Protein AF-A0A382AFX6-F1 (afdb_monomer_lite)

Organism: NCBI:txid408172

pLDDT: mean 80.87, std 18.38, range [32.59, 98.5]

Foldseek 3Di:
DPPDDFPPDDWAKWKWFFQAQPDPVQQRWTQTDTPPPHDFACVVPPSVRGATAGEDFDPQAPSDDVTGDRSHDDDGLWMFMWTARVHPVRRYIYTDGTDWDAAQDDFDLRTGSWHVQDQDDFDFDQPPVPRDTDTDHDWQVNFAAQFPAWAQDPVFLIDGHHQGLDFDFDQDDDDPVRHGPDTFTAGPPPDRPDGDDPLSNDDIPVRSLRHRHIPPPPLQAFCVVVLQDLPPDDDDDDPDDDDDDDDRDPHLLNNLVNSWDDWADAPDPPPPDTDTDDRALRGAHPPFWDWDADRNGWIWIQGPHPLFGKTKGADSNSAIWIQTSVRDIDGDDSGDDDPDDPDDDDDDDPDDDTDDDPDDDDDDDDDPPDDDDDDDDDDDPDDDDDDDPPDDDDDDDDPDDDDDDDPDDDDDDDD

Radius of gyration: 29.89 Å; chains: 1; bounding box: 82×54×103 Å

Structure (mmCIF, N/CA/C/O backbone):
data_AF-A0A382AFX6-F1
#
_entry.id   AF-A0A382AFX6-F1
#
loop_
_atom_site.group_PDB
_atom_site.id
_atom_site.type_symbol
_atom_site.label_atom_id
_atom_site.label_alt_id
_atom_site.label_comp_id
_atom_site.label_asym_id
_atom_site.label_entity_id
_atom_site.label_seq_id
_atom_site.pdbx_PDB_ins_code
_atom_site.Cartn_x
_atom_site.Cartn_y
_atom_site.Cartn_z
_atom_site.occupancy
_atom_site.B_iso_or_equiv
_atom_site.auth_seq_id
_atom_site.auth_comp_id
_atom_site.auth_asym_id
_atom_site.auth_atom_id
_atom_site.pdbx_PDB_model_num
ATOM 1 N N . MET A 1 1 ? 6.051 -16.723 47.909 1.00 66.00 1 MET A N 1
ATOM 2 C CA . MET A 1 1 ? 4.929 -16.443 46.994 1.00 66.00 1 MET A CA 1
ATOM 3 C C . MET A 1 1 ? 4.212 -15.238 47.547 1.00 66.00 1 MET A C 1
ATOM 5 O O . MET A 1 1 ? 3.963 -15.230 48.748 1.00 66.00 1 MET A O 1
ATOM 9 N N . GLU A 1 2 ? 3.944 -14.237 46.716 1.00 64.62 2 GLU A N 1
ATOM 10 C CA . GLU A 1 2 ? 3.001 -13.185 47.096 1.00 64.62 2 GLU A CA 1
ATOM 11 C C . GLU A 1 2 ? 1.597 -13.805 47.197 1.00 64.62 2 GLU A C 1
ATOM 13 O O . GLU A 1 2 ? 1.266 -14.675 46.385 1.00 64.62 2 GLU A O 1
ATOM 18 N N . PRO A 1 3 ? 0.807 -13.463 48.231 1.00 73.81 3 PRO A N 1
ATOM 19 C CA . PRO A 1 3 ? -0.494 -14.088 48.458 1.00 73.81 3 PRO A CA 1
ATOM 20 C C . PRO A 1 3 ? -1.541 -13.649 47.427 1.00 73.81 3 PRO A C 1
ATOM 22 O O . PRO A 1 3 ? -2.432 -14.439 47.113 1.00 73.81 3 PRO A O 1
ATOM 25 N N . ASP A 1 4 ? -1.401 -12.443 46.876 1.00 76.81 4 ASP A N 1
ATOM 26 C CA . ASP A 1 4 ? -2.183 -11.901 45.766 1.00 76.81 4 ASP A CA 1
ATOM 27 C C . ASP A 1 4 ? -1.236 -11.467 44.648 1.00 76.81 4 ASP A C 1
ATOM 29 O O . ASP A 1 4 ? -0.173 -10.907 44.911 1.00 76.81 4 ASP A O 1
ATOM 33 N N . PHE A 1 5 ? -1.606 -11.773 43.405 1.00 77.56 5 PHE A N 1
ATOM 34 C CA . PHE A 1 5 ? -0.844 -11.446 42.204 1.00 77.56 5 PHE A CA 1
ATOM 35 C C . PHE A 1 5 ? -1.790 -11.297 41.006 1.00 77.56 5 PHE A C 1
ATOM 37 O O . PHE A 1 5 ? -2.896 -11.842 40.984 1.00 77.56 5 PHE A O 1
ATOM 44 N N . MET A 1 6 ? -1.336 -10.565 39.993 1.00 73.88 6 MET A N 1
ATOM 45 C CA . MET A 1 6 ? -2.097 -10.258 38.782 1.00 73.88 6 MET A CA 1
ATOM 46 C C . MET A 1 6 ? -2.520 -11.532 38.027 1.00 73.88 6 MET A C 1
ATOM 48 O O . MET A 1 6 ? -1.681 -12.376 37.719 1.00 73.88 6 MET A O 1
ATOM 52 N N . GLY A 1 7 ? -3.814 -11.672 37.722 1.00 74.25 7 GLY A N 1
ATOM 53 C CA . GLY A 1 7 ? -4.376 -12.878 37.090 1.00 74.25 7 GLY A CA 1
ATOM 54 C C . GLY A 1 7 ? -4.822 -13.984 38.059 1.00 74.25 7 GLY A C 1
ATOM 55 O O . GLY A 1 7 ? -5.190 -15.067 37.610 1.00 74.25 7 GLY A O 1
ATOM 56 N N . LYS A 1 8 ? -4.808 -13.730 39.376 1.00 80.94 8 LYS A N 1
ATOM 57 C CA . LYS A 1 8 ? -5.508 -14.553 40.383 1.00 80.94 8 LYS A CA 1
ATOM 58 C C . LYS A 1 8 ? -7.015 -14.241 40.451 1.00 80.94 8 LYS A C 1
ATOM 60 O O . LYS A 1 8 ? -7.802 -15.094 40.858 1.00 80.94 8 LYS A O 1
ATOM 65 N N . GLU A 1 9 ? -7.399 -13.022 40.080 1.00 77.06 9 GLU A N 1
ATOM 66 C CA . GLU A 1 9 ? -8.791 -12.571 39.968 1.00 77.06 9 GLU A CA 1
ATOM 67 C C . GLU A 1 9 ? -9.504 -13.193 38.752 1.00 77.06 9 GLU A C 1
ATOM 69 O O . GLU A 1 9 ? -8.883 -13.825 37.895 1.00 77.06 9 GLU A O 1
ATOM 74 N N . GLY A 1 10 ? -10.831 -13.049 38.693 1.00 80.81 10 GLY A N 1
ATOM 75 C CA . GLY A 1 10 ? -11.645 -13.585 37.602 1.00 80.81 10 GLY A CA 1
ATOM 76 C C . GLY A 1 10 ? -11.376 -12.902 36.256 1.00 80.81 10 GLY A C 1
ATOM 77 O O . GLY A 1 10 ? -11.045 -11.722 36.192 1.00 80.81 10 GLY A O 1
ATOM 78 N N . PHE A 1 11 ? -11.557 -13.641 35.157 1.00 90.50 11 PHE A N 1
ATOM 79 C CA . PHE A 1 11 ? -11.447 -13.088 33.805 1.00 90.50 11 PHE A CA 1
ATOM 80 C C . PHE A 1 11 ? -12.740 -12.354 33.406 1.00 90.50 11 PHE A C 1
ATOM 82 O O . PHE A 1 11 ? -13.622 -12.923 32.754 1.00 90.50 11 PHE A O 1
ATOM 89 N N . THR A 1 12 ? -12.857 -11.091 33.816 1.00 94.50 12 THR A N 1
ATOM 90 C CA . THR A 1 12 ? -13.989 -10.219 33.470 1.00 94.50 12 THR A CA 1
ATOM 91 C C . THR A 1 12 ? -13.789 -9.653 32.061 1.00 94.50 12 THR A C 1
ATOM 93 O O . THR A 1 12 ? -13.018 -8.717 31.842 1.00 94.50 12 THR A O 1
ATOM 96 N N . TRP A 1 13 ? -14.461 -1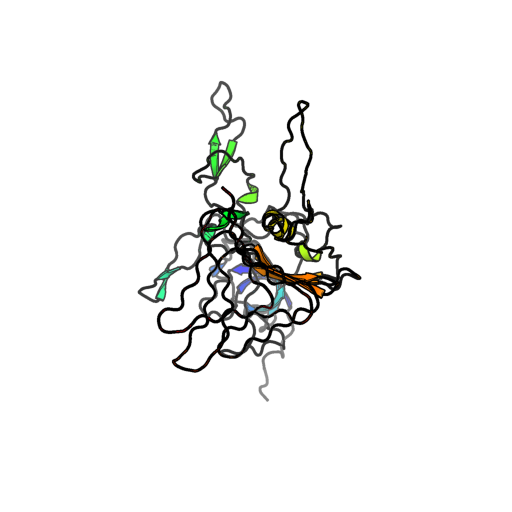0.263 31.081 1.00 95.81 13 TRP A N 1
ATOM 97 C CA . TRP A 1 13 ? -14.416 -9.860 29.674 1.00 95.81 13 TRP A CA 1
ATOM 98 C C . TRP A 1 13 ? -15.475 -8.805 29.336 1.00 95.81 13 TRP A C 1
ATOM 100 O O . TRP A 1 13 ? -16.531 -8.734 29.964 1.00 95.81 13 TRP A O 1
ATOM 110 N N . ALA A 1 14 ? -15.208 -8.003 28.306 1.00 97.19 14 ALA A N 1
ATOM 111 C CA . ALA A 1 14 ? -16.107 -6.955 27.840 1.00 97.19 14 ALA A CA 1
ATOM 112 C C . ALA A 1 14 ? -16.030 -6.756 26.319 1.00 97.19 14 ALA A C 1
ATOM 114 O O . ALA A 1 14 ? -15.073 -7.155 25.653 1.00 97.19 14 ALA A O 1
ATOM 115 N N . VAL A 1 15 ? -17.054 -6.099 25.776 1.00 98.31 15 VAL A N 1
ATOM 116 C CA . VAL A 1 15 ? -17.080 -5.570 24.406 1.00 98.31 15 VAL A CA 1
ATOM 117 C C . VAL A 1 15 ? -17.284 -4.064 24.495 1.00 98.31 15 VAL A C 1
ATOM 119 O O . VAL A 1 15 ? -18.021 -3.586 25.358 1.00 98.31 15 VAL A O 1
ATOM 122 N N . GLY A 1 16 ? -16.624 -3.306 23.631 1.00 98.12 16 GLY A N 1
ATOM 123 C CA . GLY A 1 16 ? -16.707 -1.852 23.625 1.00 98.12 16 GLY A CA 1
ATOM 124 C C . GLY A 1 16 ? -16.417 -1.255 22.259 1.00 98.12 16 GLY A C 1
ATOM 125 O O . GLY A 1 16 ? -16.126 -1.972 21.301 1.00 98.12 16 GLY A O 1
ATOM 126 N N . VAL A 1 17 ? -16.496 0.069 22.184 1.00 98.12 17 VAL A N 1
ATOM 127 C CA . VAL A 1 17 ? -16.189 0.843 20.976 1.00 98.12 17 VAL A CA 1
ATOM 128 C C . VAL A 1 17 ? -15.060 1.817 21.285 1.00 98.12 17 VAL A C 1
ATOM 130 O O . VAL A 1 17 ? -15.090 2.493 22.315 1.00 98.12 17 VAL A O 1
ATOM 133 N N . VAL A 1 18 ? -14.058 1.872 20.410 1.00 98.06 18 VAL A N 1
ATOM 134 C CA . VAL A 1 18 ? -12.978 2.864 20.460 1.00 98.06 18 VAL A CA 1
ATOM 135 C C . VAL A 1 18 ? -13.555 4.236 20.136 1.00 98.06 18 VAL A C 1
ATOM 137 O O . VAL A 1 18 ? -14.136 4.425 19.070 1.00 98.06 18 VAL A O 1
ATOM 140 N N . GLU A 1 19 ? -13.381 5.194 21.039 1.00 96.12 19 GLU A N 1
ATOM 141 C CA . GLU A 1 19 ? -13.777 6.588 20.818 1.00 96.12 19 GLU A CA 1
ATOM 142 C C . GLU A 1 19 ? -12.564 7.477 20.501 1.00 96.12 19 GLU A C 1
ATOM 144 O O . GLU A 1 19 ? -12.674 8.374 19.678 1.00 96.12 19 GLU A O 1
ATOM 149 N N . ASP A 1 20 ? -11.389 7.203 21.070 1.00 93.69 20 ASP A N 1
ATOM 150 C CA . ASP A 1 20 ? -10.159 7.958 20.791 1.00 93.69 20 ASP A CA 1
ATOM 151 C C . ASP A 1 20 ? -8.938 7.019 20.771 1.00 93.69 20 ASP A C 1
ATOM 153 O O . ASP A 1 20 ? -8.864 6.056 21.539 1.00 93.69 20 ASP A O 1
ATOM 157 N N . ARG A 1 21 ? -7.987 7.289 19.874 1.00 93.00 21 ARG A N 1
ATOM 158 C CA . ARG A 1 21 ? -6.734 6.538 19.656 1.00 93.00 21 ARG A CA 1
ATOM 159 C C . ARG A 1 21 ? -5.473 7.404 19.797 1.00 93.00 21 ARG A C 1
ATOM 161 O O . ARG A 1 21 ? -4.369 6.920 19.546 1.00 93.00 21 ARG A O 1
ATOM 168 N N . MET A 1 22 ? -5.612 8.676 20.173 1.00 90.31 22 MET A N 1
ATOM 169 C CA . MET A 1 22 ? -4.537 9.672 20.192 1.00 90.31 22 MET A CA 1
ATOM 170 C C . MET A 1 22 ? -3.693 9.587 21.470 1.00 90.31 22 MET A C 1
ATOM 172 O O . MET A 1 22 ? -3.562 10.542 22.238 1.00 90.31 22 MET A O 1
ATOM 176 N N . ASP A 1 23 ? -3.105 8.410 21.694 1.00 93.31 23 ASP A N 1
ATOM 177 C CA . ASP A 1 23 ? -2.275 8.101 22.857 1.00 93.31 23 ASP A CA 1
ATOM 178 C C . ASP A 1 23 ? -1.033 9.015 22.942 1.00 93.31 23 ASP A C 1
ATOM 180 O O . ASP A 1 23 ? -0.105 8.857 22.141 1.00 93.31 23 ASP A O 1
ATOM 184 N N . PRO A 1 24 ? -0.930 9.909 23.949 1.00 90.06 24 PRO A N 1
ATOM 185 C CA . PRO A 1 24 ? 0.219 10.804 24.102 1.00 90.06 24 PRO A CA 1
ATOM 186 C C . PRO A 1 24 ? 1.528 10.080 24.466 1.00 90.06 24 PRO A C 1
ATOM 188 O O . PRO A 1 24 ? 2.580 10.715 24.489 1.00 90.06 24 PRO A O 1
ATOM 191 N N . LEU A 1 25 ? 1.479 8.779 24.781 1.00 91.25 25 LEU A N 1
ATOM 192 C CA . LEU A 1 25 ? 2.654 7.944 25.050 1.00 91.25 25 LEU A CA 1
ATOM 193 C C . LEU A 1 25 ? 3.047 7.048 23.864 1.00 91.25 25 LEU A C 1
ATOM 195 O O . LEU A 1 25 ? 4.044 6.336 23.962 1.00 91.25 25 LEU A O 1
ATOM 199 N N . PHE A 1 26 ? 2.291 7.072 22.759 1.00 92.62 26 PHE A N 1
ATOM 200 C CA . PHE A 1 26 ? 2.542 6.264 21.557 1.00 92.62 26 PHE A CA 1
ATOM 201 C C . PHE A 1 26 ? 2.596 4.739 21.812 1.00 92.62 26 PHE A C 1
ATOM 203 O O . PHE A 1 26 ? 3.247 4.001 21.074 1.00 92.62 26 PHE A O 1
ATOM 210 N N . LEU A 1 27 ? 1.885 4.247 22.835 1.00 94.62 27 LEU A N 1
ATOM 211 C CA . LEU A 1 27 ? 1.823 2.824 23.206 1.00 94.62 27 LEU A CA 1
ATOM 212 C C . LEU A 1 27 ? 0.680 2.071 22.495 1.00 94.62 27 LEU A C 1
ATOM 214 O O . LEU A 1 27 ? 0.441 0.899 22.780 1.00 94.62 27 LEU A O 1
ATOM 218 N N . GLY A 1 28 ? -0.043 2.740 21.589 1.00 95.69 28 GLY A N 1
ATOM 219 C CA . GLY A 1 28 ? -1.210 2.187 20.891 1.00 95.69 28 GLY A CA 1
ATOM 220 C C . GLY A 1 28 ? -2.465 2.078 21.760 1.00 95.69 28 GLY A C 1
ATOM 221 O O . GLY A 1 28 ? -3.403 1.362 21.403 1.00 95.69 28 GLY A O 1
ATOM 222 N N . ARG A 1 29 ? -2.498 2.751 22.918 1.00 97.75 29 ARG A N 1
ATOM 223 C CA . ARG A 1 29 ? -3.663 2.714 23.807 1.00 97.75 29 ARG A CA 1
ATOM 224 C C . ARG A 1 29 ? -4.842 3.446 23.176 1.00 97.75 29 ARG A C 1
ATOM 226 O O . ARG A 1 29 ? -4.666 4.442 22.483 1.00 97.75 29 ARG A O 1
ATOM 233 N N . CYS A 1 30 ? -6.050 2.980 23.464 1.00 98.12 30 CYS A N 1
ATOM 234 C CA . CYS A 1 30 ? -7.283 3.609 22.994 1.00 98.12 30 CYS A CA 1
ATOM 235 C C . CYS A 1 30 ? -8.219 3.906 24.169 1.00 98.12 30 CYS A C 1
ATOM 237 O O . CYS A 1 30 ? -8.284 3.141 25.132 1.00 98.12 30 CYS A O 1
ATOM 239 N N . LYS A 1 31 ? -8.982 4.994 24.085 1.00 97.81 31 LYS A N 1
ATOM 240 C CA . LYS A 1 31 ? -10.155 5.233 24.925 1.00 97.81 31 LYS A CA 1
ATOM 241 C C . LYS A 1 31 ? -11.284 4.344 24.417 1.00 97.81 31 LYS A C 1
ATOM 243 O O . LYS A 1 31 ? -11.748 4.522 23.291 1.00 97.81 31 LYS A O 1
ATOM 248 N N . VAL A 1 32 ? -11.722 3.386 25.227 1.00 98.50 32 VAL A N 1
ATOM 249 C CA . VAL A 1 32 ? -12.794 2.451 24.856 1.00 98.50 32 VAL A CA 1
ATOM 250 C C . VAL A 1 32 ? -13.996 2.663 25.762 1.00 98.50 32 VAL A C 1
ATOM 252 O O . VAL A 1 32 ? -13.872 2.641 26.989 1.00 98.50 32 VAL A O 1
ATOM 255 N N . ARG A 1 33 ? -15.181 2.833 25.168 1.00 98.44 33 ARG A N 1
ATOM 256 C CA . ARG A 1 33 ? -16.439 2.804 25.912 1.00 98.44 33 ARG A CA 1
ATOM 257 C C . ARG A 1 33 ? -16.948 1.366 25.993 1.00 98.44 33 ARG A C 1
ATOM 259 O O . ARG A 1 33 ? -17.344 0.794 24.979 1.00 98.44 33 ARG A O 1
ATOM 266 N N . TRP A 1 34 ? -16.906 0.780 27.189 1.00 98.31 34 TRP A N 1
ATOM 267 C CA . TRP A 1 34 ? -17.249 -0.623 27.438 1.00 98.31 34 TRP A CA 1
ATOM 268 C C . TRP A 1 34 ? -18.745 -0.798 27.727 1.00 98.31 34 TRP A C 1
ATOM 270 O O . TRP A 1 34 ? -19.314 -0.113 28.579 1.00 98.31 34 TRP A O 1
ATOM 280 N N . LEU A 1 35 ? -19.399 -1.710 27.005 1.00 97.25 35 LEU A N 1
ATOM 281 C CA . LEU A 1 35 ? -20.834 -1.971 27.128 1.00 97.25 35 LEU A CA 1
ATOM 282 C C . LEU A 1 35 ? -21.162 -2.579 28.494 1.00 97.25 35 LEU A C 1
ATOM 284 O O . LEU A 1 35 ? -20.463 -3.470 28.969 1.00 97.25 35 LEU A O 1
ATOM 288 N N . GLY A 1 36 ? -22.233 -2.090 29.121 1.00 96.00 36 GLY A N 1
ATOM 289 C CA . GLY A 1 36 ? -22.656 -2.491 30.468 1.00 96.00 36 GLY A CA 1
ATOM 290 C C . GLY A 1 36 ? -21.889 -1.808 31.607 1.00 96.00 36 GLY A C 1
ATOM 291 O O . GLY A 1 36 ? -22.453 -1.650 32.684 1.00 96.00 36 GLY A O 1
ATOM 292 N N . TRP A 1 37 ? -20.661 -1.346 31.357 1.00 96.00 37 TRP A N 1
ATOM 293 C CA . TRP A 1 37 ? -19.810 -0.667 32.343 1.00 96.00 37 TRP A CA 1
ATOM 294 C C . TRP A 1 37 ? -19.897 0.857 32.249 1.00 96.00 37 TRP A C 1
ATOM 296 O O . TRP A 1 37 ? -19.921 1.546 33.264 1.00 96.00 37 TRP A O 1
ATOM 306 N N . HIS A 1 38 ? -19.959 1.398 31.030 1.00 97.62 38 HIS A N 1
ATOM 307 C CA . HIS A 1 38 ? -20.002 2.836 30.780 1.00 97.62 38 HIS A CA 1
ATOM 308 C C . HIS A 1 38 ? -21.381 3.277 30.267 1.00 97.62 38 HIS A C 1
ATOM 310 O O . HIS A 1 38 ? -22.021 2.593 29.467 1.00 97.62 38 HIS A O 1
ATOM 316 N N . THR A 1 39 ? -21.826 4.459 30.695 1.00 96.88 39 THR A N 1
ATOM 317 C CA . THR A 1 39 ? -23.049 5.110 30.192 1.00 96.88 39 THR A CA 1
ATOM 318 C C . THR A 1 39 ? -22.905 5.553 28.732 1.00 96.88 39 THR A C 1
ATOM 320 O O . THR A 1 39 ? -21.810 5.896 28.276 1.00 96.88 39 THR A O 1
ATOM 323 N N . LYS A 1 40 ? -24.024 5.557 27.994 1.00 96.69 40 LYS A N 1
ATOM 324 C CA . LYS A 1 40 ? -24.115 6.089 26.623 1.00 96.69 40 LYS A CA 1
ATOM 325 C C . LYS A 1 40 ? -24.052 7.622 26.596 1.00 96.69 40 LYS A C 1
ATOM 327 O O . LYS A 1 40 ? -23.656 8.179 25.576 1.00 96.69 40 LYS A O 1
ATOM 332 N N . ASP A 1 41 ? -24.441 8.299 27.676 1.00 96.12 41 ASP A N 1
ATOM 333 C CA . ASP A 1 41 ? -24.452 9.761 27.712 1.00 96.12 41 ASP A CA 1
ATOM 334 C C . ASP A 1 41 ? -23.029 10.320 27.882 1.00 96.12 41 ASP A C 1
ATOM 336 O O . ASP A 1 41 ? -22.290 9.949 28.798 1.00 96.12 41 ASP A O 1
ATOM 340 N N . LYS A 1 42 ? -22.633 11.220 26.976 1.00 92.62 42 LYS A N 1
ATOM 341 C CA . LYS A 1 42 ? -21.329 11.894 27.005 1.00 92.62 42 LYS A CA 1
ATOM 342 C C . LYS A 1 42 ? -21.272 13.052 28.009 1.00 92.62 42 LYS A C 1
ATOM 344 O O . LYS A 1 42 ? -20.169 13.490 28.325 1.00 92.62 42 LYS A O 1
ATOM 349 N N . HIS A 1 43 ? -22.410 13.512 28.538 1.00 94.12 43 HIS A N 1
ATOM 350 C CA . HIS A 1 43 ? -22.455 14.471 29.647 1.00 94.12 43 HIS A CA 1
ATOM 351 C C . HIS A 1 43 ? -22.080 13.809 30.979 1.00 94.12 43 HIS A C 1
ATOM 353 O O . HIS A 1 43 ? -21.347 14.404 31.765 1.00 94.12 43 HIS A O 1
ATOM 359 N N . ASP A 1 44 ? -22.538 12.572 31.200 1.00 96.00 44 ASP A N 1
ATOM 360 C CA . ASP A 1 44 ? -22.214 11.779 32.391 1.00 96.00 44 ASP A CA 1
ATOM 361 C C . ASP A 1 44 ? -20.765 11.257 32.361 1.00 96.00 44 A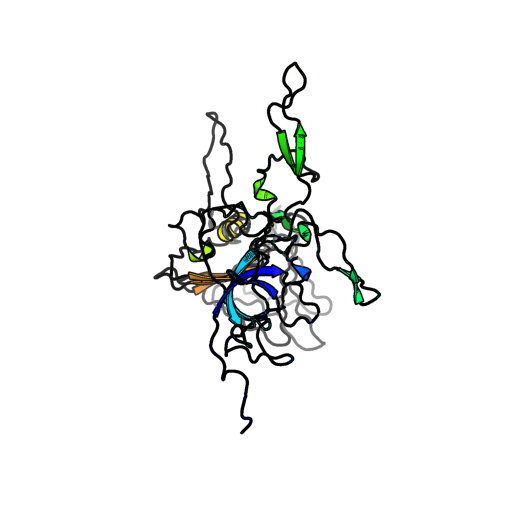SP A C 1
ATOM 363 O O . ASP A 1 44 ? -20.091 11.228 33.390 1.00 96.00 44 ASP A O 1
ATOM 367 N N . LEU A 1 45 ? -20.283 10.820 31.188 1.00 95.44 45 LEU A N 1
ATOM 368 C CA . LEU A 1 45 ? -18.920 10.312 31.002 1.00 95.44 45 LEU A CA 1
ATOM 369 C C . LEU A 1 45 ? -18.372 10.694 29.621 1.00 95.44 45 LEU A C 1
ATOM 371 O O . LEU A 1 45 ? -18.671 10.045 28.608 1.00 95.44 45 LEU A O 1
ATOM 375 N N . ARG A 1 46 ? -17.530 11.729 29.580 1.00 94.69 46 ARG A N 1
ATOM 376 C CA . ARG A 1 46 ? -16.894 12.220 28.349 1.00 94.69 46 ARG A CA 1
ATOM 377 C C . ARG A 1 46 ? -15.870 11.223 27.810 1.00 94.69 46 ARG A C 1
ATOM 379 O O . ARG A 1 46 ? -15.308 10.421 28.550 1.00 94.69 46 ARG A O 1
ATOM 386 N N . THR A 1 47 ? -15.579 11.311 26.515 1.00 94.00 47 THR A N 1
ATOM 387 C CA . THR A 1 47 ? -14.555 10.484 25.852 1.00 94.00 47 THR A CA 1
ATOM 388 C C . THR A 1 47 ? -13.157 10.667 26.464 1.00 94.00 47 THR A C 1
ATOM 390 O O . THR A 1 47 ? -12.459 9.679 26.691 1.00 94.00 47 THR A O 1
ATOM 393 N N . ASP A 1 48 ? -12.778 11.902 26.816 1.00 93.56 48 ASP A N 1
ATOM 394 C CA . ASP A 1 48 ? -11.486 12.217 27.454 1.00 93.56 48 ASP A CA 1
ATOM 395 C C . ASP A 1 48 ? -11.285 11.498 28.802 1.00 93.56 48 ASP A C 1
ATOM 397 O O . ASP A 1 48 ? -10.157 11.145 29.161 1.00 93.56 48 ASP A O 1
ATOM 401 N N . ASP A 1 49 ? -12.382 11.268 29.530 1.00 95.50 49 ASP A N 1
ATOM 402 C CA . ASP A 1 49 ? -12.402 10.741 30.899 1.00 95.50 49 ASP A CA 1
ATOM 403 C C . ASP A 1 49 ? -12.407 9.198 30.944 1.00 95.50 49 ASP A C 1
ATOM 405 O O . ASP A 1 49 ? -12.208 8.605 32.002 1.00 95.50 49 ASP A O 1
ATOM 409 N N . LEU A 1 50 ? -12.581 8.526 29.796 1.00 96.81 50 LEU A N 1
ATOM 410 C CA . LEU A 1 50 ? -12.509 7.063 29.689 1.00 96.81 50 LEU A CA 1
ATOM 411 C C . LEU A 1 50 ? -11.118 6.530 30.112 1.00 96.81 50 LEU A C 1
ATOM 413 O O . LEU A 1 50 ? -10.102 7.177 29.831 1.00 96.81 50 LEU A O 1
ATOM 417 N N . PRO A 1 51 ? -11.007 5.330 30.710 1.00 96.56 51 PRO A N 1
ATOM 418 C CA . PRO A 1 51 ? -9.713 4.690 30.937 1.00 96.56 51 PRO A CA 1
ATOM 419 C C . PRO A 1 51 ? -9.004 4.356 29.611 1.00 96.56 51 PRO A C 1
ATOM 421 O O . PRO A 1 51 ? -9.635 4.067 28.591 1.00 96.56 51 PRO A O 1
ATOM 424 N N . TRP A 1 52 ? -7.668 4.388 29.626 1.00 97.94 52 TRP A N 1
ATOM 425 C CA . TRP A 1 52 ? -6.838 3.974 28.490 1.00 97.94 52 TRP A CA 1
ATOM 426 C C . TRP A 1 52 ? -6.729 2.448 28.444 1.00 97.94 52 TRP A C 1
ATOM 428 O O . TRP A 1 52 ? -6.105 1.855 29.321 1.00 97.94 52 TRP A O 1
ATOM 438 N N . ALA A 1 53 ? -7.272 1.823 27.401 1.00 98.25 53 ALA A N 1
ATOM 439 C CA . ALA A 1 53 ? -7.135 0.393 27.159 1.00 98.25 53 ALA A CA 1
ATOM 440 C C . ALA A 1 53 ? -5.846 0.076 26.392 1.00 98.25 53 ALA A C 1
ATOM 442 O O . ALA A 1 53 ? -5.558 0.706 25.374 1.00 98.25 53 ALA A O 1
ATOM 443 N N . PHE A 1 54 ? -5.081 -0.914 26.856 1.00 97.25 54 PHE A N 1
ATOM 444 C CA . PHE A 1 54 ? -3.848 -1.359 26.193 1.00 97.25 54 PHE A CA 1
ATOM 445 C C . PHE A 1 54 ? -4.136 -2.404 25.100 1.00 97.25 54 PHE A C 1
ATOM 447 O O . PHE A 1 54 ? -4.964 -3.284 25.328 1.00 97.25 54 PHE A O 1
ATOM 454 N N . PRO A 1 55 ? -3.457 -2.377 23.939 1.00 97.31 55 PRO A N 1
ATOM 455 C CA . PRO A 1 55 ? -3.560 -3.446 22.948 1.00 97.31 55 PRO A CA 1
ATOM 456 C C . PRO A 1 55 ? -2.779 -4.693 23.391 1.00 97.31 55 PRO A C 1
ATOM 458 O O . PRO A 1 55 ? -1.600 -4.599 23.742 1.00 97.31 55 PRO A O 1
ATOM 461 N N . LEU A 1 56 ? -3.398 -5.877 23.329 1.00 96.62 56 LEU A N 1
ATOM 462 C CA . LEU A 1 56 ? -2.662 -7.139 23.405 1.00 96.62 56 LEU A CA 1
ATOM 463 C C . LEU A 1 56 ? -2.091 -7.482 22.025 1.00 96.62 56 LEU A C 1
ATOM 465 O O . LEU A 1 56 ? -2.824 -7.730 21.071 1.00 96.62 56 LEU A O 1
ATOM 469 N N . MET A 1 57 ? -0.765 -7.510 21.927 1.00 96.81 57 MET A N 1
ATOM 470 C CA . MET A 1 57 ? -0.069 -7.788 20.672 1.00 96.81 57 MET A CA 1
ATOM 471 C C . MET A 1 57 ? 0.013 -9.297 20.381 1.00 96.81 57 MET A C 1
ATOM 473 O O . MET A 1 57 ? 0.152 -10.096 21.312 1.00 96.81 57 MET A O 1
ATOM 477 N N . PRO A 1 58 ? -0.021 -9.719 19.101 1.00 96.81 58 PRO A N 1
ATOM 478 C CA . PRO A 1 58 ? 0.207 -11.114 18.735 1.00 96.81 58 PRO A CA 1
ATOM 479 C C . PRO A 1 58 ? 1.643 -11.538 19.072 1.00 96.81 58 PRO A C 1
ATOM 481 O O . PRO A 1 58 ? 2.569 -10.736 18.972 1.00 96.81 58 PRO A O 1
ATOM 484 N N . ILE A 1 59 ? 1.854 -12.823 19.382 1.00 96.94 59 ILE A N 1
ATOM 485 C CA . ILE A 1 59 ? 3.172 -13.374 19.771 1.00 96.94 59 ILE A CA 1
ATOM 486 C C . ILE A 1 59 ? 4.275 -13.226 18.705 1.00 96.94 59 ILE A C 1
ATOM 488 O O . ILE A 1 59 ? 5.452 -13.410 19.000 1.00 96.94 59 ILE A O 1
ATOM 492 N N . THR A 1 60 ? 3.909 -12.901 17.463 1.00 97.25 60 THR A N 1
ATOM 493 C CA . THR A 1 60 ? 4.831 -12.565 16.368 1.00 97.25 60 THR A CA 1
ATOM 494 C C . THR A 1 60 ? 5.411 -11.148 16.478 1.00 97.25 60 THR A C 1
ATOM 496 O O . THR A 1 60 ? 6.342 -10.815 15.747 1.00 97.25 60 THR A O 1
ATOM 499 N N . SER A 1 61 ? 4.905 -10.321 17.399 1.00 96.69 61 SER A N 1
ATOM 500 C CA . SER A 1 61 ? 5.453 -9.017 17.770 1.00 96.69 61 SER A CA 1
ATOM 501 C C . SER A 1 61 ? 6.097 -9.088 19.155 1.00 96.69 61 SER A C 1
ATOM 503 O O . SER A 1 61 ? 5.423 -9.322 20.156 1.00 96.69 61 SER A O 1
ATOM 505 N N . ALA A 1 62 ? 7.403 -8.819 19.235 1.00 96.12 62 ALA A N 1
ATOM 506 C CA . ALA A 1 62 ? 8.137 -8.852 20.503 1.00 96.12 62 ALA A CA 1
ATOM 507 C C . ALA A 1 62 ? 7.729 -7.739 21.489 1.00 96.12 62 ALA A C 1
ATOM 509 O O . ALA A 1 62 ? 8.066 -7.830 22.667 1.00 96.12 62 ALA A O 1
ATOM 510 N N . SER A 1 63 ? 7.013 -6.706 21.020 1.00 95.31 63 SER A N 1
ATOM 511 C CA . SER A 1 63 ? 6.508 -5.586 21.834 1.00 95.31 63 SER A CA 1
ATOM 512 C C . SER A 1 63 ? 7.586 -4.940 22.716 1.00 95.31 63 SER A C 1
ATOM 514 O O . SER A 1 63 ? 7.344 -4.574 23.864 1.00 95.31 63 SER A O 1
ATOM 516 N N . GLN A 1 64 ? 8.801 -4.826 22.174 1.00 95.56 64 GLN A N 1
ATOM 517 C CA . GLN A 1 64 ? 9.966 -4.264 22.850 1.00 95.56 64 GLN A CA 1
ATOM 518 C C . GLN A 1 64 ? 10.508 -3.069 22.056 1.00 95.56 64 GLN A C 1
ATOM 520 O O . GLN A 1 64 ? 10.239 -2.920 20.866 1.00 95.56 64 GLN A O 1
ATOM 525 N N . THR A 1 65 ? 11.267 -2.199 22.718 1.00 92.19 65 THR A N 1
ATOM 526 C CA . THR A 1 65 ? 11.824 -0.966 22.149 1.00 92.19 65 THR A CA 1
ATOM 527 C C . THR A 1 65 ? 12.558 -1.241 20.830 1.00 92.19 65 THR A C 1
ATOM 529 O O . THR A 1 65 ? 13.608 -1.879 20.817 1.00 92.19 65 THR A O 1
ATOM 532 N N . GLY A 1 66 ? 11.989 -0.770 19.715 1.00 92.38 66 GLY A N 1
ATOM 533 C CA . GLY A 1 66 ? 12.530 -0.965 18.363 1.00 92.38 66 GLY A CA 1
ATOM 534 C C . GLY A 1 66 ? 12.325 -2.357 17.741 1.00 92.38 66 GLY A C 1
ATOM 535 O O . GLY A 1 66 ? 12.837 -2.591 16.649 1.00 92.38 66 GLY A O 1
ATOM 536 N N . VAL A 1 67 ? 11.596 -3.278 18.388 1.00 96.19 67 VAL A N 1
ATOM 537 C CA . VAL A 1 67 ? 11.382 -4.658 17.911 1.00 96.19 67 VAL A CA 1
ATOM 538 C C . VAL A 1 67 ? 9.918 -5.084 18.082 1.00 96.19 67 VAL A C 1
ATOM 540 O O . VAL A 1 67 ? 9.459 -5.388 19.184 1.00 96.19 67 VAL A O 1
ATOM 543 N N . GLY A 1 68 ? 9.189 -5.163 16.968 1.00 94.62 68 GLY A N 1
ATOM 544 C CA . GLY A 1 68 ? 7.793 -5.602 16.921 1.00 94.62 68 GLY A CA 1
ATOM 545 C C . GLY A 1 68 ? 7.040 -5.036 15.717 1.00 94.62 68 GLY A C 1
ATOM 546 O O . GLY A 1 68 ? 7.627 -4.398 14.845 1.00 94.62 68 GLY A O 1
ATOM 547 N N . THR A 1 69 ? 5.729 -5.261 15.684 1.00 95.12 69 THR A N 1
ATOM 548 C CA . THR A 1 69 ? 4.790 -4.554 14.802 1.00 95.12 69 THR A CA 1
ATOM 549 C C . THR A 1 69 ? 4.236 -3.313 15.505 1.00 95.12 69 THR A C 1
ATOM 551 O O . THR A 1 69 ? 4.225 -3.254 16.735 1.00 95.12 69 THR A O 1
ATOM 554 N N . SER A 1 70 ? 3.731 -2.337 14.742 1.00 94.06 70 SER A N 1
ATOM 555 C CA . SER A 1 70 ? 3.042 -1.174 15.321 1.00 94.06 70 SER A CA 1
ATOM 556 C C . SER A 1 70 ? 1.864 -1.619 16.204 1.00 94.06 70 SER A C 1
ATOM 558 O O . SER A 1 70 ? 1.095 -2.472 15.756 1.00 94.06 70 SER A O 1
ATOM 560 N N . PRO A 1 71 ? 1.671 -1.050 17.410 1.00 94.38 71 PRO A N 1
ATOM 561 C CA . PRO A 1 71 ? 0.523 -1.334 18.274 1.00 94.38 71 PRO A CA 1
ATOM 562 C C . PRO A 1 71 ? -0.741 -0.554 17.864 1.00 94.38 71 PRO A C 1
ATOM 564 O O . PRO A 1 71 ? -1.631 -0.325 18.676 1.00 94.38 71 PRO A O 1
ATOM 567 N N . THR A 1 72 ? -0.819 -0.110 16.607 1.00 94.56 72 THR A N 1
ATOM 568 C CA . THR A 1 72 ? -1.927 0.675 16.052 1.00 94.56 72 THR A CA 1
ATOM 569 C C . THR A 1 72 ? -2.735 -0.148 15.051 1.00 94.56 72 THR A C 1
ATOM 571 O O . THR A 1 72 ? -2.218 -1.066 14.415 1.00 94.56 72 THR A O 1
ATOM 574 N N . GLY A 1 73 ? -4.018 0.179 14.901 1.00 92.81 73 GLY A N 1
ATOM 575 C CA . GLY A 1 73 ? -4.926 -0.552 14.016 1.00 92.81 73 GLY A CA 1
ATOM 576 C C . GLY A 1 73 ? -6.389 -0.145 14.194 1.00 92.81 73 GLY A C 1
ATOM 577 O O . GLY A 1 73 ? -7.021 0.198 13.197 1.00 92.81 73 GLY A O 1
ATOM 578 N N . PRO A 1 74 ? -6.926 -0.123 15.430 1.00 95.94 74 PRO A N 1
ATOM 579 C CA . PRO A 1 74 ? -8.259 0.404 15.683 1.00 95.94 74 PRO A CA 1
ATOM 580 C C . PRO A 1 74 ? -8.365 1.884 15.295 1.00 95.94 74 PRO A C 1
ATOM 582 O O . PRO A 1 74 ? -7.503 2.694 15.637 1.00 95.94 74 PRO A O 1
ATOM 585 N N . VAL A 1 75 ? -9.443 2.210 14.591 1.00 93.94 75 VAL A N 1
ATOM 586 C CA . VAL A 1 75 ? -9.928 3.573 14.334 1.00 93.94 75 VAL A CA 1
ATOM 587 C C . VAL A 1 75 ? -11.056 3.915 15.308 1.00 93.94 75 VAL A C 1
ATOM 589 O O . VAL A 1 75 ? -11.647 3.026 15.926 1.00 93.94 75 VAL A O 1
ATOM 592 N N . GLU A 1 76 ? -11.396 5.189 15.425 1.00 93.06 76 GLU A N 1
ATOM 593 C CA . GLU A 1 76 ? -12.610 5.642 16.101 1.00 93.06 76 GLU A CA 1
ATOM 594 C C . GLU A 1 76 ? -13.837 4.907 15.518 1.00 93.06 76 GLU A C 1
ATOM 596 O O . GLU A 1 76 ? -13.890 4.635 14.322 1.00 93.06 76 GLU A O 1
ATOM 601 N N . GLY A 1 77 ? -14.788 4.486 16.354 1.00 94.19 77 GLY A N 1
ATOM 602 C CA . GLY A 1 77 ? -15.906 3.621 15.950 1.00 94.19 77 GLY A CA 1
ATOM 603 C C . GLY A 1 77 ? -15.568 2.123 15.810 1.00 94.19 77 GLY A C 1
ATOM 604 O O . GLY A 1 77 ? -16.472 1.318 15.572 1.00 94.19 77 GLY A O 1
ATOM 605 N N . THR A 1 78 ? -14.307 1.703 15.989 1.00 97.38 78 THR A N 1
ATOM 606 C CA . THR A 1 78 ? -13.933 0.274 15.965 1.00 97.38 78 THR A CA 1
ATOM 607 C C . THR A 1 78 ? -14.511 -0.465 17.164 1.00 97.38 78 THR A C 1
ATOM 609 O O . THR A 1 78 ? -14.269 -0.094 18.312 1.00 97.38 78 THR A O 1
ATOM 612 N N . TRP A 1 79 ? -15.206 -1.569 16.899 1.00 97.81 79 TRP A N 1
ATOM 613 C CA . TRP A 1 79 ? -15.655 -2.496 17.931 1.00 97.81 79 TRP A CA 1
ATOM 614 C C . TRP A 1 79 ? -14.500 -3.385 18.389 1.00 97.81 79 TRP A C 1
ATOM 616 O O . TRP A 1 79 ? -13.788 -3.967 17.569 1.00 97.81 79 TRP A O 1
ATOM 626 N N . VAL A 1 80 ? -14.325 -3.508 19.702 1.00 98.19 80 VAL A N 1
ATOM 627 C CA . VAL A 1 80 ? -13.266 -4.303 20.334 1.00 98.19 80 VAL A CA 1
ATOM 628 C C . VAL A 1 80 ? -13.844 -5.273 21.352 1.00 98.19 80 VAL A C 1
ATOM 630 O O . VAL A 1 80 ? -14.813 -4.970 22.048 1.00 98.19 80 VAL A O 1
ATOM 633 N N . MET A 1 81 ? -13.214 -6.437 21.461 1.00 98.31 81 MET A N 1
ATOM 634 C CA . MET A 1 81 ? -13.376 -7.353 22.583 1.00 98.31 81 MET A CA 1
ATOM 635 C C . MET A 1 81 ? -12.131 -7.250 23.467 1.00 98.31 81 MET A C 1
ATOM 637 O O . MET A 1 81 ? -11.013 -7.091 22.970 1.00 98.31 81 MET A O 1
ATOM 641 N N . GLY A 1 82 ? -12.323 -7.301 24.779 1.00 97.50 82 GLY A N 1
ATOM 642 C CA . GLY A 1 82 ? -11.262 -7.120 25.757 1.00 97.50 82 GLY A CA 1
ATOM 643 C C . GLY A 1 82 ? -11.589 -7.725 27.112 1.00 97.50 82 GLY A C 1
ATOM 644 O O . GLY A 1 82 ? -12.567 -8.459 27.267 1.00 97.50 82 GLY A O 1
ATOM 645 N N . PHE A 1 83 ? -10.752 -7.415 28.093 1.00 96.62 83 PHE A N 1
ATOM 646 C CA . PHE A 1 83 ? -10.925 -7.816 29.486 1.00 96.62 83 PHE A CA 1
ATOM 647 C C . PHE A 1 83 ? -10.315 -6.781 30.430 1.00 96.62 83 PHE A C 1
ATOM 649 O O . PHE A 1 83 ? -9.442 -6.009 30.031 1.00 96.62 83 PHE A O 1
ATOM 656 N N . PHE A 1 84 ? -10.763 -6.785 31.680 1.00 96.38 84 PHE A N 1
ATOM 657 C CA . PHE A 1 84 ? -10.202 -5.955 32.740 1.00 96.38 84 PHE A CA 1
ATOM 658 C C . PHE A 1 84 ? -9.170 -6.743 33.542 1.00 96.38 84 PHE A C 1
ATOM 660 O O . PHE A 1 84 ? -9.384 -7.904 33.894 1.00 96.38 84 PHE A O 1
ATOM 667 N N . ARG A 1 85 ? -8.020 -6.120 33.803 1.00 92.88 85 ARG A N 1
ATOM 668 C CA . ARG A 1 85 ? -6.914 -6.729 34.556 1.00 92.88 85 ARG A CA 1
ATOM 669 C C . ARG A 1 85 ? -7.150 -6.728 36.071 1.00 92.88 85 ARG A C 1
ATOM 671 O O . ARG A 1 85 ? -6.494 -7.497 36.768 1.00 92.88 85 ARG A O 1
ATOM 678 N N . ASP A 1 86 ? -8.084 -5.895 36.526 1.00 91.44 86 ASP A N 1
ATOM 679 C CA . ASP A 1 86 ? -8.583 -5.705 37.894 1.00 91.44 86 ASP A CA 1
ATOM 680 C C . ASP A 1 86 ? -10.022 -6.245 38.082 1.00 91.44 86 ASP A C 1
ATOM 682 O O . ASP A 1 86 ? -10.799 -5.742 38.898 1.00 91.44 86 ASP A O 1
ATOM 686 N N . GLY A 1 87 ? -10.409 -7.240 37.272 1.00 90.56 87 GLY A N 1
ATOM 687 C CA . GLY A 1 87 ? -11.688 -7.941 37.387 1.00 90.56 87 GLY A CA 1
ATOM 688 C C . GLY A 1 87 ? -12.900 -7.005 37.333 1.00 90.56 87 GLY A C 1
ATOM 689 O O . GLY A 1 87 ? -13.043 -6.196 36.416 1.00 90.56 87 GLY A O 1
ATOM 690 N N . ASP A 1 88 ? -13.778 -7.115 38.330 1.00 90.25 88 ASP A N 1
ATOM 691 C CA . ASP A 1 88 ? -15.029 -6.348 38.404 1.00 90.25 88 ASP A CA 1
ATOM 692 C C . ASP A 1 88 ? -14.840 -4.886 38.855 1.00 90.25 88 ASP A C 1
ATOM 694 O O . ASP A 1 88 ? -15.809 -4.128 38.885 1.00 90.25 88 ASP A O 1
ATOM 698 N N . ALA A 1 89 ? -13.615 -4.464 39.198 1.00 90.31 89 ALA A N 1
ATOM 699 C CA . ALA A 1 89 ? -13.317 -3.050 39.425 1.00 90.31 89 ALA A CA 1
ATOM 700 C C . ALA A 1 89 ? -13.252 -2.259 38.102 1.00 90.31 89 ALA A C 1
ATOM 702 O O . ALA A 1 89 ? -13.573 -1.070 38.096 1.00 90.31 89 ALA A O 1
ATOM 703 N N . ALA A 1 90 ? -12.920 -2.931 36.993 1.00 92.19 90 ALA A N 1
ATOM 704 C CA . ALA A 1 90 ? -13.031 -2.452 35.614 1.00 92.19 90 ALA A CA 1
ATOM 705 C C . ALA A 1 90 ? -12.263 -1.156 35.248 1.00 92.19 90 ALA A C 1
ATOM 707 O O . ALA A 1 90 ? -12.633 -0.454 34.302 1.00 92.19 90 ALA A O 1
ATOM 708 N N . ASN A 1 91 ? -11.168 -0.839 35.944 1.00 91.75 91 ASN A N 1
ATOM 709 C CA . ASN A 1 91 ? -10.364 0.368 35.702 1.00 91.75 91 ASN A CA 1
ATOM 710 C C . ASN A 1 91 ? -9.160 0.125 34.786 1.00 91.75 91 ASN A C 1
ATOM 712 O O . ASN A 1 91 ? -8.629 1.088 34.227 1.00 91.75 91 ASN A O 1
ATOM 716 N N . ASP A 1 92 ? -8.717 -1.127 34.623 1.00 94.56 92 ASP A N 1
ATOM 717 C CA . ASP A 1 92 ? -7.500 -1.469 33.880 1.00 94.56 92 ASP A CA 1
ATOM 718 C C . ASP A 1 92 ? -7.770 -2.361 32.642 1.00 94.56 92 ASP A C 1
ATOM 720 O O . ASP A 1 92 ? -7.469 -3.562 32.645 1.00 94.56 92 ASP A O 1
ATOM 724 N N . PRO A 1 93 ? -8.371 -1.804 31.571 1.00 97.12 93 PRO A N 1
ATOM 725 C CA . PRO A 1 93 ? -8.762 -2.560 30.385 1.00 97.12 93 PRO A CA 1
ATOM 726 C C . PRO A 1 93 ? -7.609 -2.934 29.438 1.00 97.12 93 PRO A C 1
ATOM 728 O O . PRO A 1 93 ? -6.678 -2.168 29.178 1.00 97.12 93 PRO A O 1
ATOM 731 N N . VAL A 1 94 ? -7.757 -4.093 28.796 1.00 97.56 94 VAL A N 1
ATOM 732 C CA . VAL A 1 94 ? -6.943 -4.564 27.667 1.00 97.56 94 VAL A CA 1
ATOM 733 C C . VAL A 1 94 ? -7.846 -4.919 26.490 1.00 97.56 94 VAL A C 1
ATOM 735 O O . VAL A 1 94 ? -8.804 -5.675 26.637 1.00 97.56 94 VAL A O 1
ATOM 738 N N . MET A 1 95 ? -7.514 -4.416 25.303 1.00 98.12 95 MET A N 1
ATOM 739 C CA . MET A 1 95 ? -8.109 -4.833 24.033 1.00 98.12 95 MET A CA 1
ATOM 740 C C . MET A 1 95 ? -7.455 -6.144 23.585 1.00 98.12 95 MET A C 1
ATOM 742 O O . MET A 1 95 ? -6.253 -6.179 23.327 1.00 98.12 95 MET A O 1
ATOM 746 N N . LEU A 1 96 ? -8.240 -7.217 23.476 1.00 97.50 96 LEU A N 1
ATOM 747 C CA . LEU A 1 96 ? -7.778 -8.523 22.994 1.00 97.50 96 LEU A CA 1
ATOM 748 C C . LEU A 1 96 ? -7.813 -8.613 21.460 1.00 97.50 96 LEU A C 1
ATOM 750 O O . LEU A 1 96 ? -6.988 -9.295 20.859 1.00 97.50 96 LEU A O 1
ATOM 754 N N . GLY A 1 97 ? -8.766 -7.928 20.826 1.00 97.25 97 GLY A N 1
ATOM 755 C CA . GLY A 1 97 ? -8.909 -7.889 19.373 1.00 97.25 97 GLY A CA 1
ATOM 756 C C . GLY A 1 97 ? -10.089 -7.032 18.918 1.00 97.25 97 GLY A C 1
ATOM 757 O O . GLY A 1 97 ? -10.878 -6.548 19.731 1.00 97.25 97 GLY A O 1
ATOM 758 N N . THR A 1 98 ? -10.212 -6.844 17.606 1.00 97.62 98 THR A N 1
ATOM 759 C CA . THR A 1 98 ? -11.322 -6.115 16.978 1.00 97.62 98 THR A CA 1
ATOM 760 C C . THR A 1 98 ? -12.429 -7.069 16.525 1.00 97.62 98 THR A C 1
ATOM 762 O O . THR A 1 98 ? -12.190 -8.247 16.254 1.00 97.62 98 THR A O 1
ATOM 765 N N . LEU A 1 99 ? -13.659 -6.562 16.443 1.00 97.00 99 LEU A N 1
ATOM 766 C CA . LEU A 1 99 ? -14.828 -7.297 15.964 1.00 97.00 99 LEU A CA 1
ATOM 767 C C . LEU A 1 99 ? -15.290 -6.721 14.622 1.00 97.00 99 LEU A C 1
ATOM 769 O O . LEU A 1 99 ? -15.545 -5.524 14.500 1.00 97.00 99 LEU A O 1
ATOM 773 N N . GLY A 1 100 ? -15.415 -7.589 13.619 1.00 94.00 100 GLY A N 1
ATOM 774 C CA . GLY A 1 100 ? -16.066 -7.256 12.353 1.00 94.00 100 GLY A CA 1
ATOM 775 C C . GLY A 1 100 ? -17.592 -7.292 12.466 1.00 94.00 100 GLY A C 1
ATOM 776 O O . GLY A 1 100 ? -18.148 -7.901 13.379 1.00 94.00 100 GLY A O 1
ATOM 777 N N . GLY A 1 101 ? -18.284 -6.673 11.512 1.00 92.56 101 GLY A N 1
ATOM 778 C CA . GLY A 1 101 ? -19.744 -6.618 11.509 1.00 92.56 101 GLY A CA 1
ATOM 779 C C . GLY A 1 101 ? -20.332 -6.124 10.192 1.00 92.56 101 GLY A C 1
ATOM 780 O O . GLY A 1 101 ? -19.660 -6.094 9.162 1.00 92.56 101 GLY A O 1
ATOM 781 N N . ARG A 1 102 ? -21.607 -5.733 10.236 1.00 88.56 102 ARG A N 1
ATOM 782 C CA . ARG A 1 102 ? -22.337 -5.097 9.134 1.00 88.56 102 ARG A CA 1
ATOM 783 C C . ARG A 1 102 ? -23.131 -3.916 9.708 1.00 88.56 102 ARG A C 1
ATOM 785 O O . ARG A 1 102 ? -24.196 -4.164 10.271 1.00 88.56 102 ARG A O 1
ATOM 792 N N . PRO A 1 103 ? -22.628 -2.670 9.645 1.00 84.31 103 PRO A N 1
ATOM 793 C CA . PRO A 1 103 ? -23.343 -1.510 10.171 1.00 84.31 103 PRO A CA 1
ATOM 794 C C . PRO A 1 103 ? -24.685 -1.312 9.453 1.00 84.31 103 PRO A C 1
ATOM 796 O O . PRO A 1 103 ? -24.736 -1.282 8.224 1.00 84.31 103 PRO A O 1
ATOM 799 N N . ASP A 1 104 ? -25.766 -1.174 10.222 1.00 78.81 104 ASP A N 1
ATOM 800 C CA . ASP A 1 104 ? -27.136 -0.925 9.746 1.00 78.81 104 ASP A CA 1
ATOM 801 C C . ASP A 1 104 ? -27.563 0.547 9.890 1.00 78.81 104 ASP A C 1
ATOM 803 O O . ASP A 1 104 ? -28.503 0.984 9.227 1.00 78.81 104 ASP A O 1
ATOM 807 N N . LYS A 1 105 ? -26.870 1.314 10.743 1.00 78.62 105 LYS A N 1
ATOM 808 C CA . LYS A 1 105 ? -27.144 2.726 11.052 1.00 78.62 105 LYS A CA 1
ATOM 809 C C . LYS A 1 105 ? -25.888 3.601 10.933 1.00 78.62 105 LYS A C 1
ATOM 811 O O . LYS A 1 105 ? -24.785 3.101 11.166 1.00 78.62 105 LYS A O 1
ATOM 816 N N . PRO A 1 106 ? -26.040 4.892 10.583 1.00 77.19 106 PRO A N 1
ATOM 817 C CA . PRO A 1 106 ? -24.944 5.854 10.618 1.00 77.19 106 PRO A CA 1
ATOM 818 C C . PRO A 1 106 ? -24.454 6.100 12.051 1.00 77.19 106 PRO A C 1
ATOM 820 O O . PRO A 1 106 ? -25.184 5.877 13.018 1.00 77.19 106 PRO A O 1
ATOM 823 N N . CYS A 1 107 ? -23.229 6.612 12.165 1.00 83.00 107 CYS A N 1
ATOM 824 C CA . CYS A 1 107 ? -22.674 7.127 13.414 1.00 83.00 107 CYS A CA 1
ATOM 825 C C . CYS A 1 107 ? -23.502 8.308 13.960 1.00 83.00 107 CYS A C 1
ATOM 827 O O . CYS A 1 107 ? -23.942 9.163 13.189 1.00 83.00 107 CYS A O 1
ATOM 829 N N . ASN A 1 108 ? -23.645 8.398 15.285 1.00 86.88 108 ASN A N 1
ATOM 830 C CA . ASN A 1 108 ? -24.075 9.612 15.983 1.00 86.88 108 ASN A CA 1
ATOM 831 C C . ASN A 1 108 ? -22.938 10.137 16.889 1.00 86.88 108 ASN A C 1
ATOM 833 O O . ASN A 1 108 ? -22.789 9.634 18.007 1.00 86.88 108 ASN A O 1
ATOM 837 N N . PRO A 1 109 ? -22.157 11.152 16.462 1.00 85.56 109 PRO A N 1
ATOM 838 C CA . PRO A 1 109 ? -21.003 11.648 17.222 1.00 85.56 109 PRO A CA 1
ATOM 839 C C . PRO A 1 109 ? -21.336 12.178 18.623 1.00 85.56 109 PRO A C 1
ATOM 841 O O . PRO A 1 109 ? -20.493 12.131 19.521 1.00 85.56 109 PRO A O 1
ATOM 844 N N . ASN A 1 110 ? -22.577 12.621 18.847 1.00 88.31 110 ASN A N 1
ATOM 845 C CA . ASN A 1 110 ? -23.035 13.157 20.132 1.00 88.31 110 ASN A CA 1
ATOM 846 C C . ASN A 1 110 ? -23.353 12.074 21.177 1.00 88.31 110 ASN A C 1
ATOM 848 O O . ASN A 1 110 ? -23.519 12.378 22.356 1.00 88.31 110 ASN A O 1
ATOM 852 N N . GLU A 1 111 ? -23.410 10.804 20.776 1.00 91.81 111 GLU A N 1
ATOM 853 C CA . GLU A 1 111 ? -23.688 9.679 21.666 1.00 91.81 111 GLU A CA 1
ATOM 854 C C . GLU A 1 111 ? -22.437 8.830 21.912 1.00 91.81 111 GLU A C 1
ATOM 856 O O . GLU A 1 111 ? -21.544 8.742 21.070 1.00 91.81 111 GLU A O 1
ATOM 861 N N . GLY A 1 112 ? -22.351 8.182 23.073 1.00 93.88 112 GLY A N 1
ATOM 862 C CA . GLY A 1 112 ? -21.342 7.158 23.336 1.00 93.88 112 GLY A CA 1
ATOM 863 C C . GLY A 1 112 ? -21.515 5.920 22.449 1.00 93.88 112 GLY A C 1
ATOM 864 O O . GLY A 1 112 ? -22.575 5.708 21.853 1.00 93.88 112 GLY A O 1
ATOM 865 N N . PHE A 1 113 ? -20.477 5.082 22.392 1.00 96.38 113 PHE A N 1
ATOM 866 C CA . PHE A 1 113 ? -20.399 3.876 21.548 1.00 96.38 113 PHE A CA 1
ATOM 867 C C . PHE A 1 113 ? -20.408 4.168 20.038 1.00 96.38 113 PHE A C 1
ATOM 869 O O . PHE A 1 113 ? -20.793 3.327 19.228 1.00 96.38 113 PHE A O 1
ATOM 876 N N . ASN A 1 114 ? -19.983 5.373 19.675 1.00 93.00 114 ASN A N 1
ATOM 877 C CA . ASN A 1 114 ? -19.911 5.892 18.318 1.00 93.00 114 ASN A CA 1
ATOM 878 C C . ASN A 1 114 ? -18.568 6.606 18.137 1.00 93.00 114 ASN A C 1
ATOM 880 O O . ASN A 1 114 ? -17.972 7.063 19.113 1.00 93.00 114 ASN A O 1
ATOM 884 N N . ASP A 1 115 ? -18.125 6.743 16.890 1.00 91.12 115 ASP A N 1
ATOM 885 C CA . ASP A 1 115 ? -17.007 7.611 16.526 1.00 91.12 115 ASP A CA 1
ATOM 886 C C . ASP A 1 115 ? -17.331 9.066 16.948 1.00 91.12 115 ASP A C 1
ATOM 888 O O . ASP A 1 115 ? -18.268 9.659 16.408 1.00 91.12 115 ASP A O 1
ATOM 892 N N . PRO A 1 116 ? -16.634 9.643 17.947 1.00 86.44 116 PRO A N 1
ATOM 893 C CA . PRO A 1 116 ? -17.027 10.897 18.586 1.00 86.44 116 PRO A CA 1
ATOM 894 C C . PRO A 1 116 ? -16.638 12.134 17.778 1.00 86.44 116 PRO A C 1
ATOM 896 O O . PRO A 1 116 ? -16.945 13.243 18.211 1.00 86.44 116 PRO A O 1
ATOM 899 N N . ARG A 1 117 ? -15.928 11.961 16.658 1.00 79.06 117 ARG A N 1
ATOM 900 C CA . ARG A 1 117 ? -15.461 13.054 15.809 1.00 79.06 117 ARG A CA 1
ATOM 901 C C . ARG A 1 117 ? -16.674 13.676 15.118 1.00 79.06 117 ARG A C 1
ATOM 903 O O . ARG A 1 117 ? -17.067 13.213 14.058 1.00 79.06 117 ARG A O 1
ATOM 910 N N . ASP A 1 118 ? -17.307 14.693 15.694 1.00 63.66 118 ASP A N 1
ATOM 911 C CA . ASP A 1 118 ? -18.283 15.490 14.936 1.00 63.66 118 ASP A CA 1
ATOM 912 C C . ASP A 1 118 ? -17.535 16.229 13.799 1.00 63.66 118 ASP A C 1
ATOM 914 O O . ASP A 1 118 ? -16.348 15.993 13.544 1.00 63.66 118 ASP A O 1
ATOM 918 N N . TYR A 1 119 ? -18.162 17.226 13.183 1.00 52.06 119 TYR A N 1
ATOM 919 C CA . TYR A 1 119 ? -17.468 18.267 12.410 1.00 52.06 119 TYR A CA 1
ATOM 920 C C . TYR A 1 119 ? -16.369 19.017 13.232 1.00 52.06 119 TYR A C 1
ATOM 922 O O . TYR A 1 119 ? -15.721 19.934 12.734 1.00 52.06 119 TYR A O 1
ATOM 930 N N . SER A 1 120 ? -16.162 18.658 14.510 1.00 32.91 120 SER A N 1
ATOM 931 C CA . SER A 1 120 ? -15.037 18.991 15.402 1.00 32.91 120 SER A CA 1
ATOM 932 C C . SER A 1 120 ? -15.112 18.121 16.682 1.00 32.91 120 SER A C 1
ATOM 934 O O . SER A 1 120 ? -16.191 17.609 16.971 1.00 32.91 120 SER A O 1
ATOM 936 N N . PRO A 1 121 ? -14.084 17.999 17.548 1.00 43.09 121 PRO A N 1
ATOM 937 C CA . PRO A 1 121 ? -12.637 18.184 17.383 1.00 43.09 121 PRO A CA 1
ATOM 938 C C . PRO A 1 121 ? -11.936 16.793 17.356 1.00 43.09 121 PRO A C 1
ATOM 940 O O . PRO A 1 121 ? -12.609 15.769 17.324 1.00 43.09 121 PRO A O 1
ATOM 943 N N . ALA A 1 122 ? -10.612 16.602 17.399 1.00 32.59 122 ALA A N 1
ATOM 944 C CA . ALA A 1 122 ? -9.419 17.438 17.196 1.00 32.59 122 ALA A CA 1
ATOM 945 C C . ALA A 1 122 ? -8.329 16.528 16.587 1.00 32.59 122 ALA A C 1
ATOM 947 O O . ALA A 1 122 ? -8.365 15.317 16.803 1.00 32.59 122 ALA A O 1
ATOM 948 N N . PHE A 1 123 ? -7.315 17.082 15.915 1.00 35.84 123 PHE A N 1
ATOM 949 C CA . PHE A 1 123 ? -6.116 16.318 15.538 1.00 35.84 123 PHE A CA 1
ATOM 950 C C . PHE A 1 123 ? -4.830 17.129 15.751 1.00 35.84 123 PHE A C 1
ATOM 952 O O . PHE A 1 123 ? -4.866 18.318 16.065 1.00 35.84 123 PHE A O 1
ATOM 959 N N . TYR A 1 124 ? -3.686 16.447 15.684 1.00 43.25 124 TYR A N 1
ATOM 960 C CA . TYR A 1 124 ? -2.415 16.942 16.208 1.00 43.25 124 TYR A CA 1
ATOM 961 C C . TYR A 1 124 ? -1.538 17.449 15.059 1.00 43.25 124 TYR A C 1
ATOM 963 O O . TYR A 1 124 ? -1.166 16.671 14.182 1.00 43.25 124 TYR A O 1
ATOM 971 N N . GLN A 1 125 ? -1.116 18.712 15.114 1.00 44.31 125 GLN A N 1
ATOM 972 C CA . GLN A 1 125 ? 0.092 19.153 14.411 1.00 44.31 125 GLN A CA 1
ATOM 973 C C . GLN A 1 125 ? 1.227 19.258 15.430 1.00 44.31 125 GLN A C 1
ATOM 975 O O . GLN A 1 125 ? 1.022 19.744 16.539 1.00 44.31 125 GLN A O 1
ATOM 980 N N . VAL A 1 126 ? 2.428 18.798 15.085 1.00 43.66 126 VAL A N 1
ATOM 981 C CA . VAL A 1 126 ? 3.618 19.092 15.894 1.00 43.66 126 VAL A CA 1
ATOM 982 C C . VAL A 1 126 ? 4.142 20.445 15.438 1.00 43.66 126 VAL A C 1
ATOM 984 O O . VAL A 1 126 ? 4.447 20.601 14.257 1.00 43.66 126 VAL A O 1
ATOM 987 N N . ASP A 1 127 ? 4.261 21.407 16.352 1.00 49.47 127 ASP A N 1
ATOM 988 C CA . ASP A 1 127 ? 4.961 22.663 16.083 1.00 49.47 127 ASP A CA 1
ATOM 989 C C . ASP A 1 127 ? 6.410 22.327 15.678 1.00 49.47 127 ASP A C 1
ATOM 991 O O . ASP A 1 127 ? 7.173 21.830 16.516 1.00 49.47 127 ASP A O 1
ATOM 995 N N . PRO A 1 128 ? 6.824 22.581 14.422 1.00 47.00 128 PRO A N 1
ATOM 996 C CA . PRO A 1 128 ? 8.137 22.170 13.938 1.00 47.00 128 PRO A CA 1
ATOM 997 C C . PRO A 1 128 ? 9.293 22.941 14.596 1.00 47.00 128 PRO A C 1
ATOM 999 O O . PRO A 1 128 ? 10.442 22.528 14.453 1.00 47.00 128 PRO A O 1
ATOM 1002 N N . ALA A 1 129 ? 9.018 24.036 15.316 1.00 50.53 129 ALA A N 1
ATOM 1003 C CA . ALA A 1 129 ? 10.012 24.784 16.079 1.00 50.53 129 ALA A CA 1
ATOM 1004 C C . ALA A 1 129 ? 10.124 24.330 17.545 1.00 50.53 129 ALA A C 1
ATOM 1006 O O . ALA A 1 129 ? 11.210 24.430 18.118 1.00 50.53 129 ALA A O 1
ATOM 1007 N N . THR A 1 130 ? 9.038 23.850 18.166 1.00 60.47 130 THR A N 1
ATOM 1008 C CA . THR A 1 130 ? 9.022 23.538 19.613 1.00 60.47 130 THR A CA 1
ATOM 1009 C C . THR A 1 130 ? 8.760 22.075 19.968 1.00 60.47 130 THR A C 1
ATOM 1011 O O . THR A 1 130 ? 8.938 21.698 21.124 1.00 60.47 130 THR A O 1
ATOM 1014 N N . GLY A 1 131 ? 8.349 21.237 19.012 1.00 54.22 131 GLY A N 1
ATOM 1015 C CA . GLY A 1 131 ? 7.978 19.838 19.255 1.00 54.22 131 GLY A CA 1
ATOM 1016 C C . GLY A 1 131 ? 6.663 19.660 20.026 1.00 54.22 131 GLY A C 1
ATOM 1017 O O . GLY A 1 131 ? 6.281 18.530 20.327 1.00 54.22 131 GLY A O 1
ATOM 1018 N N . ASN A 1 132 ? 5.967 20.753 20.353 1.00 50.56 132 ASN A N 1
ATOM 1019 C CA . ASN A 1 132 ? 4.715 20.717 21.098 1.00 50.56 132 ASN A CA 1
ATOM 1020 C C . ASN A 1 132 ? 3.529 20.333 20.211 1.00 50.56 132 ASN A C 1
ATOM 1022 O O . ASN A 1 132 ? 3.508 20.580 19.006 1.00 50.56 132 ASN A O 1
ATOM 1026 N N . ILE A 1 133 ? 2.507 19.771 20.850 1.00 53.31 133 ILE A N 1
ATOM 1027 C CA . ILE A 1 133 ? 1.236 19.418 20.222 1.00 53.31 133 ILE A CA 1
ATOM 1028 C C . ILE A 1 133 ? 0.385 20.682 20.058 1.00 53.31 133 ILE A C 1
ATOM 1030 O O . ILE A 1 133 ? -0.071 21.267 21.041 1.00 53.31 133 ILE A O 1
ATOM 1034 N N . VAL A 1 134 ? 0.139 21.062 18.809 1.00 55.22 134 VAL A N 1
ATOM 1035 C CA . VAL A 1 134 ? -0.810 22.096 18.393 1.00 55.22 134 VAL A CA 1
ATOM 1036 C C . VAL A 1 134 ? -2.163 21.436 18.115 1.00 55.22 134 VAL A C 1
ATOM 1038 O O . VAL A 1 134 ? -2.230 20.393 17.460 1.00 55.22 134 VAL A O 1
ATOM 1041 N N . LYS A 1 135 ? -3.236 22.041 18.634 1.00 52.38 135 LYS A N 1
ATOM 1042 C CA . LYS A 1 135 ? -4.620 21.550 18.550 1.00 52.38 135 LYS A CA 1
ATOM 1043 C C . LYS A 1 135 ? -5.481 22.509 17.725 1.00 52.38 135 LYS A C 1
ATOM 1045 O O . LYS A 1 135 ? -6.244 23.292 18.284 1.00 52.38 135 LYS A O 1
ATOM 1050 N N . GLU A 1 136 ? -5.334 22.447 16.408 1.00 50.50 136 GLU A N 1
ATOM 1051 C CA . GLU A 1 136 ? -6.222 23.129 15.456 1.00 50.50 136 GLU A CA 1
ATOM 1052 C C . GLU A 1 136 ? -7.438 22.238 15.113 1.00 50.50 136 GLU A C 1
ATOM 1054 O O . GLU A 1 136 ? -7.382 21.019 15.326 1.00 50.50 136 GLU A O 1
ATOM 1059 N N . PRO A 1 137 ? -8.554 22.797 14.603 1.00 49.94 137 PRO A N 1
ATOM 1060 C CA . PRO A 1 137 ? -9.667 21.990 14.108 1.00 49.94 137 PRO A CA 1
ATOM 1061 C C . PRO A 1 137 ? -9.219 21.124 12.915 1.00 49.94 137 PRO A C 1
ATOM 1063 O O . PRO A 1 137 ? -8.529 21.635 12.027 1.00 49.94 137 PRO A O 1
ATOM 1066 N N . PRO A 1 138 ? -9.599 19.833 12.877 1.00 51.03 138 PRO A N 1
ATOM 1067 C CA . PRO A 1 138 ? -9.189 18.928 11.818 1.00 51.03 138 PRO A CA 1
ATOM 1068 C C . PRO A 1 138 ? -9.870 19.301 10.506 1.00 51.03 138 PRO A C 1
ATOM 1070 O O . PRO A 1 138 ? -11.048 19.656 10.481 1.00 51.03 138 PRO A O 1
ATOM 1073 N N . LYS A 1 139 ? -9.125 19.168 9.416 1.00 55.09 139 LYS A N 1
ATOM 1074 C CA . LYS A 1 139 ? -9.662 19.130 8.056 1.00 55.09 139 LYS A CA 1
ATOM 1075 C C . LYS A 1 139 ? -9.866 17.682 7.632 1.00 55.09 139 LYS A C 1
ATOM 1077 O O . LYS A 1 139 ? -9.194 16.783 8.137 1.00 55.09 139 LYS A O 1
ATOM 1082 N N . PHE A 1 140 ? -10.709 17.448 6.635 1.00 59.59 140 PHE A N 1
ATOM 1083 C CA . PHE A 1 140 ? -10.889 16.149 5.994 1.00 59.59 140 PHE A CA 1
ATOM 1084 C C . PHE A 1 140 ? -9.530 15.604 5.539 1.00 59.59 140 PHE A C 1
ATOM 1086 O O . PHE A 1 140 ? -9.219 14.435 5.757 1.00 59.59 140 PHE A O 1
ATOM 1093 N N . THR A 1 141 ? -8.677 16.476 4.991 1.00 62.19 141 THR A N 1
ATOM 1094 C CA . THR A 1 141 ? -7.304 16.150 4.568 1.00 62.19 141 THR A CA 1
ATOM 1095 C C . THR A 1 141 ? -6.414 15.586 5.676 1.00 62.19 141 THR A C 1
ATOM 1097 O O . THR A 1 141 ? -5.397 14.966 5.370 1.00 62.19 141 THR A O 1
ATOM 1100 N N . ASP A 1 142 ? -6.774 15.804 6.941 1.00 63.66 142 ASP A N 1
ATOM 1101 C CA . ASP A 1 142 ? -5.996 15.395 8.108 1.00 63.66 142 ASP A CA 1
ATOM 1102 C C . ASP A 1 142 ? -6.425 14.005 8.619 1.00 63.66 142 ASP A C 1
ATOM 1104 O O . ASP A 1 142 ? -5.664 13.352 9.334 1.00 63.66 142 ASP A O 1
ATOM 1108 N N . VAL A 1 143 ? -7.608 13.513 8.218 1.00 73.50 143 VAL A N 1
ATOM 1109 C CA . VAL A 1 143 ? -8.072 12.146 8.500 1.00 73.50 143 VAL A CA 1
ATOM 1110 C C . VAL A 1 143 ? -7.582 11.207 7.390 1.00 73.50 143 VAL A C 1
ATOM 1112 O O . VAL A 1 143 ? -7.980 11.361 6.232 1.00 73.50 143 VAL A O 1
ATOM 1115 N N . PRO A 1 144 ? -6.749 10.191 7.689 1.00 82.75 144 PRO A N 1
ATOM 1116 C CA . PRO A 1 144 ? -6.266 9.269 6.669 1.00 82.75 144 PRO A CA 1
ATOM 1117 C C . PRO A 1 144 ? -7.424 8.499 6.030 1.00 82.75 144 PRO A C 1
ATOM 1119 O O . PRO A 1 144 ? -8.058 7.679 6.678 1.00 82.75 144 PRO A O 1
ATOM 1122 N N . GLN A 1 145 ? -7.675 8.704 4.738 1.00 80.94 145 GLN A N 1
ATOM 1123 C CA . GLN A 1 145 ? -8.653 7.915 3.983 1.00 80.94 145 GLN A CA 1
ATOM 1124 C C . GLN A 1 145 ? -8.114 7.454 2.639 1.00 80.94 145 GLN A C 1
ATOM 1126 O O . GLN A 1 145 ? -7.195 8.061 2.086 1.00 80.94 145 GLN A O 1
ATOM 1131 N N . HIS A 1 146 ? -8.725 6.398 2.097 1.00 81.94 146 HIS A N 1
ATOM 1132 C CA . HIS A 1 146 ? -8.706 6.125 0.663 1.00 81.94 146 HIS A CA 1
ATOM 1133 C C . HIS A 1 146 ? -8.957 7.420 -0.123 1.00 81.94 146 HIS A C 1
ATOM 1135 O O . HIS A 1 146 ? -9.918 8.112 0.209 1.00 81.94 146 HIS A O 1
ATOM 1141 N N . PRO A 1 147 ? -8.169 7.739 -1.162 1.00 82.44 147 PRO A N 1
ATOM 1142 C CA . PRO A 1 147 ? -8.421 8.918 -1.984 1.00 82.44 147 PRO A CA 1
ATOM 1143 C C . PRO A 1 147 ? -9.776 8.818 -2.689 1.00 82.44 147 PRO A C 1
ATOM 1145 O O . PRO A 1 147 ? -10.235 7.718 -3.008 1.00 82.44 147 PRO A O 1
ATOM 1148 N N . ARG A 1 148 ? -10.392 9.970 -2.966 1.00 78.19 148 ARG A N 1
ATOM 1149 C CA . ARG A 1 148 ? -11.652 10.053 -3.715 1.00 78.19 148 ARG A CA 1
ATOM 1150 C C . ARG A 1 148 ? -11.469 9.586 -5.151 1.00 78.19 148 ARG A C 1
ATOM 1152 O O . ARG A 1 148 ? -12.276 8.821 -5.668 1.00 78.19 148 ARG A O 1
ATOM 1159 N N . ASP A 1 149 ? -10.391 10.037 -5.782 1.00 77.88 149 ASP A N 1
ATOM 1160 C CA . ASP A 1 149 ? -10.001 9.607 -7.118 1.00 77.88 149 ASP A CA 1
ATOM 1161 C C . ASP A 1 149 ? -8.481 9.706 -7.292 1.00 77.88 149 ASP A C 1
ATOM 1163 O O . ASP A 1 149 ? -7.780 10.387 -6.541 1.00 77.88 149 ASP A O 1
ATOM 1167 N N . VAL A 1 150 ? -7.954 9.034 -8.308 1.00 83.69 150 VAL A N 1
ATOM 1168 C CA . VAL A 1 150 ? -6.554 9.136 -8.708 1.00 83.69 150 VAL A CA 1
ATOM 1169 C C . VAL A 1 150 ? -6.524 9.292 -10.221 1.00 83.69 150 VAL A C 1
ATOM 1171 O O . VAL A 1 150 ? -6.904 8.385 -10.958 1.00 83.69 150 VAL A O 1
ATOM 1174 N N . LYS A 1 151 ? -6.082 10.463 -10.683 1.00 82.81 151 LYS A N 1
ATOM 1175 C CA . LYS A 1 151 ? -6.177 10.901 -12.079 1.00 82.81 151 LYS A CA 1
ATOM 1176 C C . LYS A 1 151 ? -4.796 10.990 -12.719 1.00 82.81 151 LYS A C 1
ATOM 1178 O O . LYS A 1 151 ? -3.825 11.421 -12.091 1.00 82.81 151 LYS A O 1
ATOM 1183 N N . PHE A 1 152 ? -4.709 10.635 -13.999 1.00 78.56 152 PHE A N 1
ATOM 1184 C CA . PHE A 1 152 ? -3.501 10.873 -14.786 1.00 78.56 152 PHE A CA 1
ATOM 1185 C C . PHE A 1 152 ? -3.333 12.372 -15.062 1.00 78.56 152 PHE A C 1
ATOM 1187 O O . PHE A 1 152 ? -4.198 13.002 -15.671 1.00 78.56 152 PHE A O 1
ATOM 1194 N N . ASN A 1 153 ? -2.200 12.946 -14.657 1.00 77.31 153 ASN A N 1
ATOM 1195 C CA . ASN A 1 153 ? -1.899 14.360 -14.857 1.00 77.31 153 ASN A CA 1
ATOM 1196 C C . ASN A 1 153 ? -0.703 14.509 -15.806 1.00 77.31 153 ASN A C 1
ATOM 1198 O O . ASN A 1 153 ? 0.436 14.214 -15.445 1.00 77.31 153 ASN A O 1
ATOM 1202 N N . LYS A 1 154 ? -0.948 15.052 -17.007 1.00 68.25 154 LYS A N 1
ATOM 1203 C CA . LYS A 1 154 ? 0.056 15.187 -18.084 1.00 68.25 154 LYS A CA 1
ATOM 1204 C C . LYS A 1 154 ? 1.327 15.967 -17.700 1.00 68.25 154 LYS A C 1
ATOM 1206 O O . LYS A 1 154 ? 2.309 15.863 -18.425 1.00 68.25 154 LYS A O 1
ATOM 1211 N N . LYS A 1 155 ? 1.319 16.752 -16.612 1.00 69.12 155 LYS A N 1
ATOM 1212 C CA . LYS A 1 155 ? 2.489 17.497 -16.101 1.00 69.12 155 LYS A CA 1
ATOM 1213 C C . LYS A 1 155 ? 3.131 16.873 -14.854 1.00 69.12 155 LYS A C 1
ATOM 1215 O O . LYS A 1 155 ? 4.300 17.134 -14.603 1.00 69.12 155 LYS A O 1
ATOM 1220 N N . ARG A 1 156 ? 2.377 16.113 -14.048 1.00 67.56 156 ARG A N 1
ATOM 1221 C CA . ARG A 1 156 ? 2.794 15.600 -12.720 1.00 67.56 156 ARG A CA 1
ATOM 1222 C C . ARG A 1 156 ? 2.835 14.064 -12.623 1.00 67.56 156 ARG A C 1
ATOM 1224 O O . ARG A 1 156 ? 3.037 13.524 -11.533 1.00 67.56 156 ARG A O 1
ATOM 1231 N N . GLY A 1 157 ? 2.587 13.366 -13.734 1.00 75.44 157 GLY A N 1
ATOM 1232 C CA . GLY A 1 157 ? 2.355 11.920 -13.797 1.00 75.44 157 GLY A CA 1
ATOM 1233 C C . GLY A 1 157 ? 0.984 11.561 -13.227 1.00 75.44 157 GLY A C 1
ATOM 1234 O O . GLY A 1 157 ? 0.057 11.229 -13.963 1.00 75.44 157 GLY A O 1
ATOM 1235 N N . ILE A 1 158 ? 0.838 11.730 -11.913 1.00 86.44 158 ILE A N 1
ATOM 1236 C CA . ILE A 1 158 ? -0.381 11.421 -11.169 1.00 86.44 158 ILE A CA 1
ATOM 1237 C C . ILE A 1 158 ? -0.803 12.560 -10.245 1.00 86.44 158 ILE A C 1
ATOM 1239 O O . ILE A 1 158 ? 0.029 13.252 -9.640 1.00 86.44 158 ILE A O 1
ATOM 1243 N N . GLU A 1 159 ? -2.114 12.703 -10.118 1.00 85.38 159 GLU A N 1
ATOM 1244 C CA . GLU A 1 159 ? -2.806 13.594 -9.202 1.00 85.38 159 GLU A CA 1
ATOM 1245 C C . GLU A 1 159 ? -3.745 12.760 -8.332 1.00 85.38 159 GLU A C 1
ATOM 1247 O O . GLU A 1 159 ? -4.625 12.063 -8.835 1.00 85.38 159 GLU A O 1
ATOM 1252 N N . ILE A 1 160 ? -3.502 12.787 -7.023 1.00 85.44 160 ILE A N 1
ATOM 1253 C CA . ILE A 1 160 ? -4.380 12.165 -6.036 1.00 85.44 160 ILE A CA 1
ATOM 1254 C C . ILE A 1 160 ? -5.411 13.225 -5.668 1.00 85.44 160 ILE A C 1
ATOM 1256 O O . ILE A 1 160 ? -5.039 14.312 -5.226 1.00 85.44 160 ILE A O 1
ATOM 1260 N N . VAL A 1 161 ? -6.685 12.922 -5.895 1.00 79.62 161 VAL A N 1
ATOM 1261 C CA . VAL A 1 161 ? -7.799 13.768 -5.480 1.00 79.62 161 VAL A CA 1
ATOM 1262 C C . VAL A 1 161 ? -8.187 13.315 -4.082 1.00 79.62 161 VAL A C 1
ATOM 1264 O O . VAL A 1 161 ? -8.802 12.261 -3.900 1.00 79.62 161 VAL A O 1
ATOM 1267 N N . GLU A 1 162 ? -7.775 14.097 -3.091 1.00 80.44 162 GLU A N 1
ATOM 1268 C CA . GLU A 1 162 ? -8.299 13.964 -1.737 1.00 80.44 162 GLU A CA 1
ATOM 1269 C C . GLU A 1 162 ? -9.771 14.396 -1.697 1.00 80.44 162 GLU A C 1
ATOM 1271 O O . GLU A 1 162 ? -10.268 15.104 -2.575 1.00 80.44 162 GLU A O 1
ATOM 1276 N N . TRP A 1 163 ? -10.476 13.937 -0.673 1.00 72.50 163 TRP A N 1
ATOM 1277 C CA . TRP A 1 163 ? -11.810 14.425 -0.346 1.00 72.50 163 TRP A CA 1
ATOM 1278 C C . TRP A 1 163 ? -11.729 15.850 0.228 1.00 72.50 163 TRP A C 1
ATOM 1280 O O . TRP A 1 163 ? -10.718 16.233 0.818 1.00 72.50 163 TRP A O 1
ATOM 1290 N N . SER A 1 164 ? -12.797 16.629 0.062 1.00 64.56 164 SER A N 1
ATOM 1291 C CA . SER A 1 164 ? -12.868 18.034 0.477 1.00 64.56 164 SER A CA 1
ATOM 1292 C C . SER A 1 164 ? -13.739 18.209 1.722 1.00 64.56 164 SER A C 1
ATOM 1294 O O . SER A 1 164 ? -14.811 17.622 1.799 1.00 64.56 164 SER A O 1
ATOM 1296 N N . ASP A 1 165 ? -13.338 19.088 2.644 1.00 55.16 165 ASP A N 1
ATOM 1297 C CA . ASP A 1 165 ? -14.198 19.612 3.725 1.00 55.16 165 ASP A CA 1
ATOM 1298 C C . ASP A 1 165 ? -15.399 20.417 3.215 1.00 55.16 165 ASP A C 1
ATOM 1300 O O . ASP A 1 165 ? -16.400 20.605 3.903 1.00 55.16 165 ASP A O 1
ATOM 1304 N N . LYS A 1 166 ? -15.251 20.999 2.025 1.00 52.34 166 LYS A N 1
ATOM 1305 C CA . LYS A 1 166 ? -16.048 22.135 1.580 1.00 52.34 166 LYS A CA 1
ATOM 1306 C C . LYS A 1 166 ? -17.128 21.696 0.600 1.00 52.34 166 LYS A C 1
ATOM 1308 O O . LYS A 1 166 ? -16.974 21.837 -0.615 1.00 52.34 166 LYS A O 1
ATOM 1313 N N . ALA A 1 167 ? -18.225 21.179 1.140 1.00 53.94 167 ALA A N 1
ATOM 1314 C CA . ALA A 1 167 ? -19.481 21.069 0.412 1.00 53.94 167 ALA A CA 1
ATOM 1315 C C . ALA A 1 167 ? -20.270 22.380 0.570 1.00 53.94 167 ALA A C 1
ATOM 1317 O O . ALA A 1 167 ? -20.827 22.663 1.632 1.00 53.94 167 ALA A O 1
ATOM 1318 N N . THR A 1 168 ? -20.338 23.194 -0.480 1.00 50.81 168 THR A N 1
ATOM 1319 C CA . THR A 1 168 ? -21.190 24.386 -0.492 1.00 50.81 168 THR A CA 1
ATOM 1320 C C . THR A 1 168 ? -22.601 23.979 -0.893 1.00 50.81 168 THR A C 1
ATOM 1322 O O . THR A 1 168 ? -22.815 23.433 -1.976 1.00 50.81 168 THR A O 1
ATOM 1325 N N . LEU A 1 169 ? -23.587 24.289 -0.049 1.00 50.34 169 LEU A N 1
ATOM 1326 C CA . LEU A 1 169 ? -24.998 24.223 -0.429 1.00 50.34 169 LEU A CA 1
ATOM 1327 C C . LEU A 1 169 ? -25.290 25.332 -1.448 1.00 50.34 169 LEU A C 1
ATOM 1329 O O . LEU A 1 169 ? -25.508 26.492 -1.092 1.00 50.34 169 LEU A O 1
ATOM 1333 N N . VAL A 1 170 ? -25.310 24.975 -2.730 1.00 53.72 170 VAL A N 1
ATOM 1334 C CA . VAL A 1 170 ? -25.828 25.851 -3.777 1.00 53.72 170 VAL A CA 1
ATOM 1335 C C . VAL A 1 170 ? -27.351 25.772 -3.717 1.00 53.72 170 VAL A C 1
ATOM 1337 O O . VAL A 1 170 ? -27.942 24.688 -3.724 1.00 53.72 170 VAL A O 1
ATOM 1340 N N . LYS A 1 171 ? -28.003 26.935 -3.619 1.00 51.25 171 LYS A N 1
ATOM 1341 C CA . LYS A 1 171 ? -29.466 27.017 -3.632 1.00 51.25 171 LYS A CA 1
ATOM 1342 C C . LYS A 1 171 ? -29.984 26.473 -4.966 1.00 51.25 171 LYS A C 1
ATOM 1344 O O . LYS A 1 171 ? -29.736 27.078 -6.007 1.00 51.25 171 LYS A O 1
ATOM 1349 N N . GLY A 1 172 ? -30.713 25.358 -4.923 1.00 57.50 172 GLY A N 1
ATOM 1350 C CA . GLY A 1 172 ? -31.591 24.966 -6.021 1.00 57.50 172 GLY A CA 1
ATOM 1351 C C . GLY A 1 172 ? -32.774 25.931 -6.136 1.00 57.50 172 GLY A C 1
ATOM 1352 O O . GLY A 1 172 ? -32.866 26.913 -5.393 1.00 57.50 172 GLY A O 1
ATOM 1353 N N . GLN A 1 173 ? -33.669 25.663 -7.089 1.00 49.00 173 GLN A N 1
ATOM 1354 C CA . GLN A 1 173 ? -34.818 26.530 -7.356 1.00 49.00 173 GLN A CA 1
ATOM 1355 C C . GLN A 1 173 ? -35.615 26.818 -6.077 1.00 49.00 173 GLN A C 1
ATOM 1357 O O . GLN A 1 173 ? -35.956 25.909 -5.313 1.00 49.00 173 GLN A O 1
ATOM 1362 N N . THR A 1 174 ? -35.907 28.097 -5.860 1.00 49.78 174 THR A N 1
ATOM 1363 C CA . THR A 1 174 ? -36.929 28.505 -4.904 1.00 49.78 174 THR A CA 1
ATOM 1364 C C . THR A 1 174 ? -38.309 28.365 -5.537 1.00 49.78 174 THR A C 1
ATOM 1366 O O . THR A 1 174 ? -38.433 28.463 -6.759 1.00 49.78 174 THR A O 1
ATOM 1369 N N . ASP A 1 175 ? -39.339 28.173 -4.718 1.00 56.81 175 ASP A N 1
ATOM 1370 C CA . ASP A 1 175 ? -40.707 28.472 -5.142 1.00 56.81 175 ASP A CA 1
ATOM 1371 C C . ASP A 1 175 ? -40.905 29.990 -5.349 1.00 56.81 175 ASP A C 1
ATOM 1373 O O . ASP A 1 175 ? -40.004 30.799 -5.087 1.00 56.81 175 ASP A O 1
ATOM 1377 N N . ASP A 1 176 ? -42.085 30.376 -5.842 1.00 58.16 176 ASP A N 1
ATOM 1378 C CA . ASP A 1 176 ? -42.447 31.779 -6.092 1.00 58.16 176 ASP A CA 1
ATOM 1379 C C . ASP A 1 176 ? -42.501 32.626 -4.796 1.00 58.16 176 ASP A C 1
ATOM 1381 O O . ASP A 1 176 ? -42.444 33.855 -4.863 1.00 58.16 176 ASP A O 1
ATOM 1385 N N . ASP A 1 177 ? -42.546 31.979 -3.623 1.00 61.75 177 ASP A N 1
ATOM 1386 C CA . ASP A 1 177 ? -42.520 32.592 -2.288 1.00 61.75 177 ASP A CA 1
ATOM 1387 C C . ASP A 1 177 ? -41.095 32.669 -1.682 1.00 61.75 177 ASP A C 1
ATOM 1389 O O . ASP A 1 177 ? -40.896 33.225 -0.599 1.00 61.75 177 ASP A O 1
ATOM 1393 N N . GLY A 1 178 ? -40.074 32.155 -2.381 1.00 48.38 178 GLY A N 1
ATOM 1394 C CA . GLY A 1 178 ? -38.665 32.216 -1.979 1.00 48.38 178 GLY A CA 1
ATOM 1395 C C . GLY A 1 178 ? -38.174 31.070 -1.079 1.00 48.38 178 GLY A C 1
ATOM 1396 O O . GLY A 1 178 ? -37.023 31.111 -0.627 1.00 48.38 178 GLY A O 1
ATOM 1397 N N . ASN A 1 179 ? -38.989 30.042 -0.828 1.00 51.66 179 ASN A N 1
ATOM 1398 C CA . ASN A 1 179 ? -38.595 28.859 -0.058 1.00 51.66 179 ASN A CA 1
ATOM 1399 C C . ASN A 1 179 ? -37.814 27.870 -0.930 1.00 51.66 179 ASN A C 1
ATOM 1401 O O . ASN A 1 179 ? -38.077 27.712 -2.118 1.00 51.66 179 ASN A O 1
ATOM 1405 N N . LEU A 1 180 ? -36.842 27.176 -0.337 1.00 48.91 180 LEU A N 1
ATOM 1406 C CA . LEU A 1 180 ? -35.983 26.222 -1.044 1.00 48.91 180 LEU A CA 1
ATOM 1407 C C . LEU A 1 180 ? -36.713 24.895 -1.294 1.00 48.91 180 LEU A C 1
ATOM 1409 O O . LEU A 1 180 ? -37.047 24.197 -0.339 1.00 48.91 180 LEU A O 1
ATOM 1413 N N . LEU A 1 181 ? -36.889 24.517 -2.565 1.00 48.97 181 LEU A N 1
ATOM 1414 C CA . LEU A 1 181 ? -37.518 23.242 -2.940 1.00 48.97 181 LEU A CA 1
ATOM 1415 C C . LEU A 1 181 ? -36.544 22.054 -2.838 1.00 48.97 181 LEU A C 1
ATOM 1417 O O . LEU A 1 181 ? -36.945 20.952 -2.466 1.00 48.97 181 LEU A O 1
ATOM 1421 N N . SER A 1 182 ? -35.260 22.279 -3.127 1.00 48.88 182 SER A N 1
ATOM 1422 C CA . SER A 1 182 ? -34.156 21.360 -2.820 1.00 48.88 182 SER A CA 1
ATOM 1423 C C . SER A 1 182 ? -32.808 22.091 -2.863 1.00 48.88 182 SER A C 1
ATOM 1425 O O . SER A 1 182 ? -32.571 22.949 -3.713 1.00 48.88 182 SER A O 1
ATOM 1427 N N . GLY A 1 183 ? -31.911 21.776 -1.927 1.00 48.00 183 GLY A N 1
ATOM 1428 C CA . GLY A 1 183 ? -30.510 22.202 -1.987 1.00 48.00 183 GLY A CA 1
ATOM 1429 C C . GLY A 1 183 ? -29.672 21.225 -2.812 1.00 48.00 183 GLY A C 1
ATOM 1430 O O . GLY A 1 183 ? -29.995 20.041 -2.871 1.00 48.00 183 GLY A O 1
ATOM 1431 N N . VAL A 1 184 ? -28.588 21.706 -3.423 1.00 52.47 184 VAL A N 1
ATOM 1432 C CA . VAL A 1 184 ? -27.601 20.861 -4.112 1.00 52.47 184 VAL A CA 1
ATOM 1433 C C . VAL A 1 184 ? -26.238 21.086 -3.467 1.00 52.47 184 VAL A C 1
ATOM 1435 O O . VAL A 1 184 ? -25.765 22.222 -3.417 1.00 52.47 184 VAL A O 1
ATOM 1438 N N . LEU A 1 185 ? -25.596 20.020 -2.983 1.00 50.72 185 LEU A N 1
ATOM 1439 C CA . LEU A 1 185 ? -24.201 20.088 -2.549 1.00 50.72 185 LEU A CA 1
ATOM 1440 C C . LEU A 1 185 ? -23.268 20.102 -3.762 1.00 50.72 185 LEU A C 1
ATOM 1442 O O . LEU A 1 185 ? -23.357 19.253 -4.655 1.00 50.72 185 LEU A O 1
ATOM 1446 N N . VAL A 1 186 ? -22.360 21.074 -3.760 1.00 54.91 186 VAL A N 1
ATOM 1447 C CA . VAL A 1 186 ? -21.299 21.247 -4.752 1.00 54.91 186 VAL A CA 1
ATOM 1448 C C . VAL A 1 186 ? -19.972 21.376 -4.016 1.00 54.91 186 VAL A C 1
ATOM 1450 O O . VAL A 1 186 ? -19.887 21.996 -2.959 1.00 54.91 186 VAL A O 1
ATOM 1453 N N . GLU A 1 187 ? -18.922 20.789 -4.568 1.00 52.69 187 GLU A N 1
ATOM 1454 C CA . GLU A 1 187 ? -17.571 20.873 -4.019 1.00 52.69 187 GLU A CA 1
ATOM 1455 C C . GLU A 1 187 ? -16.958 22.268 -4.266 1.00 52.69 187 GLU A C 1
ATOM 1457 O O . GLU A 1 187 ? -16.864 22.712 -5.407 1.00 52.69 187 GLU A O 1
ATOM 1462 N N . GLU A 1 188 ? -16.494 22.961 -3.219 1.00 49.50 188 GLU A N 1
ATOM 1463 C CA . GLU A 1 188 ? -15.954 24.341 -3.281 1.00 49.50 188 GLU A CA 1
ATOM 1464 C C . GLU A 1 188 ? -14.541 24.446 -3.908 1.00 49.50 188 GLU A C 1
ATOM 1466 O O . GLU A 1 188 ? -13.827 25.427 -3.711 1.00 49.50 188 GLU A O 1
ATOM 1471 N N . THR A 1 189 ? -14.096 23.423 -4.636 1.00 50.44 189 THR A N 1
ATOM 1472 C CA . THR A 1 189 ? -12.863 23.486 -5.443 1.00 50.44 189 THR A CA 1
ATOM 1473 C C . THR A 1 189 ? -13.070 24.331 -6.711 1.00 50.44 189 THR A C 1
ATOM 1475 O O . THR A 1 189 ? -14.203 24.667 -7.052 1.00 50.44 189 THR A O 1
ATOM 1478 N N . ASP A 1 190 ? -11.995 24.641 -7.451 1.00 42.75 190 ASP A N 1
ATOM 1479 C CA . ASP A 1 190 ? -12.001 25.501 -8.660 1.00 42.75 190 ASP A CA 1
ATOM 1480 C C . ASP A 1 190 ? -12.954 25.055 -9.804 1.00 42.75 190 ASP A C 1
ATOM 1482 O O . ASP A 1 190 ? -13.078 25.746 -10.816 1.00 42.75 190 ASP A O 1
ATOM 1486 N N . SER A 1 191 ? -13.650 23.921 -9.667 1.00 47.78 191 SER A N 1
ATOM 1487 C CA . SER A 1 191 ? -14.702 23.442 -10.571 1.00 47.78 191 SER A CA 1
ATOM 1488 C C . SER A 1 191 ? -16.049 23.282 -9.847 1.00 47.78 191 SER A C 1
ATOM 1490 O O . SER A 1 191 ? -16.391 22.183 -9.407 1.00 47.78 191 SER A O 1
ATOM 1492 N N . GLN A 1 192 ? -16.854 24.351 -9.791 1.00 50.28 192 GLN A N 1
ATOM 1493 C CA . GLN A 1 192 ? -18.204 24.385 -9.185 1.00 50.28 192 GLN A CA 1
ATOM 1494 C C . GLN A 1 192 ? -19.285 23.575 -9.952 1.00 50.28 192 GLN A C 1
ATOM 1496 O O . GLN A 1 192 ? -20.473 23.882 -9.873 1.00 50.28 192 GLN A O 1
ATOM 1501 N N . GLU A 1 193 ? -18.906 22.568 -10.741 1.00 48.62 193 GLU A N 1
ATOM 1502 C CA . GLU A 1 193 ? -19.795 21.919 -11.722 1.00 48.62 193 GLU A CA 1
ATOM 1503 C C . GLU A 1 193 ? -20.256 20.505 -11.321 1.00 48.62 193 GLU A C 1
ATOM 1505 O O . GLU A 1 193 ? -21.179 19.963 -11.929 1.00 48.62 193 GLU A O 1
ATOM 1510 N N . ALA A 1 194 ? -19.652 19.894 -10.296 1.00 53.16 194 ALA A N 1
ATOM 1511 C CA . ALA A 1 194 ? -19.994 18.541 -9.858 1.00 53.16 194 ALA A CA 1
ATOM 1512 C C . ALA A 1 194 ? -20.993 18.549 -8.686 1.00 53.16 194 ALA A C 1
ATOM 1514 O O . ALA A 1 194 ? -20.665 18.991 -7.585 1.00 53.16 194 ALA A O 1
ATOM 1515 N N . GLN A 1 195 ? -22.189 17.992 -8.908 1.00 54.91 195 GLN A N 1
ATOM 1516 C CA . GLN A 1 195 ? -23.100 17.611 -7.823 1.00 54.91 195 GLN A CA 1
ATOM 1517 C C . GLN A 1 195 ? -22.531 16.384 -7.100 1.00 54.91 195 GLN A C 1
ATOM 1519 O O . GLN A 1 195 ? -22.203 15.392 -7.754 1.00 54.91 195 GLN A O 1
ATOM 1524 N N . VAL A 1 196 ? -22.430 16.430 -5.771 1.00 54.00 196 VAL A N 1
ATOM 1525 C CA . VAL A 1 196 ? -21.834 15.346 -4.971 1.00 54.00 196 VAL A CA 1
ATOM 1526 C C . VAL A 1 196 ? -22.787 14.952 -3.833 1.00 54.00 196 VAL A C 1
ATOM 1528 O O . VAL A 1 196 ? -23.203 15.834 -3.086 1.00 54.00 196 VAL A O 1
ATOM 1531 N N . PRO A 1 197 ? -23.155 13.664 -3.674 1.00 55.31 197 PRO A N 1
ATOM 1532 C CA . PRO A 1 197 ? -24.014 13.219 -2.574 1.00 55.31 197 PRO A CA 1
ATOM 1533 C C . PRO A 1 197 ? -23.399 13.437 -1.186 1.00 55.31 197 PRO A C 1
ATOM 1535 O O . PRO A 1 197 ? -22.219 13.174 -0.982 1.00 55.31 197 PRO A O 1
ATOM 1538 N N . ASP A 1 198 ? -24.224 13.792 -0.203 1.00 54.53 198 ASP A N 1
ATOM 1539 C CA . ASP A 1 198 ? -23.842 14.100 1.184 1.00 54.53 198 ASP A CA 1
ATOM 1540 C C . ASP A 1 198 ? -22.947 13.024 1.838 1.00 54.53 198 ASP A C 1
ATOM 1542 O O . ASP A 1 198 ? -22.037 13.334 2.604 1.00 54.53 198 ASP A O 1
ATOM 1546 N N . TYR A 1 199 ? -23.159 11.744 1.505 1.00 57.38 199 TYR A N 1
ATOM 1547 C CA . TYR A 1 199 ? -22.401 10.620 2.072 1.00 57.38 199 TYR A CA 1
ATOM 1548 C C . TYR A 1 199 ? -20.921 10.573 1.661 1.00 57.38 199 TYR A C 1
ATOM 1550 O O . TYR A 1 199 ? -20.118 9.926 2.344 1.00 57.38 199 TYR A O 1
ATOM 1558 N N . GLU A 1 200 ? -20.550 11.247 0.572 1.00 59.16 200 GLU A N 1
ATOM 1559 C CA . GLU A 1 200 ? -19.168 11.378 0.098 1.00 59.16 200 GLU A CA 1
ATOM 1560 C C . GLU A 1 200 ? -18.320 12.200 1.086 1.00 59.16 200 GLU A C 1
ATOM 1562 O O . GLU A 1 200 ? -17.122 11.968 1.209 1.00 59.16 200 GLU A O 1
ATOM 1567 N N . PHE A 1 201 ? -18.950 13.088 1.862 1.00 60.34 201 PHE A N 1
ATOM 1568 C CA . PHE A 1 201 ? -18.298 13.948 2.854 1.00 60.34 201 PHE A CA 1
ATOM 1569 C C . PHE A 1 201 ? -18.208 13.316 4.258 1.00 60.34 201 PHE A C 1
ATOM 1571 O O . PHE A 1 201 ? -17.730 13.950 5.196 1.00 60.34 201 PHE A O 1
ATOM 1578 N N . SER A 1 202 ? -18.633 12.057 4.428 1.00 68.81 202 SER A N 1
ATOM 1579 C CA . SER A 1 202 ? -18.531 11.359 5.719 1.00 68.81 202 SER A CA 1
ATOM 1580 C C . SER A 1 202 ? -17.129 10.789 5.976 1.00 68.81 202 SER A C 1
ATOM 1582 O O . SER A 1 202 ? -16.583 10.043 5.152 1.00 68.81 202 SER A O 1
ATOM 1584 N N . TYR A 1 203 ? -16.571 11.088 7.155 1.00 76.75 203 TYR A N 1
ATOM 1585 C CA . TYR A 1 203 ? -15.328 10.484 7.652 1.00 76.75 203 TYR A CA 1
ATOM 1586 C C . TYR A 1 203 ? -15.461 9.660 8.935 1.00 76.75 203 TYR A C 1
ATOM 1588 O O . TYR A 1 203 ? -14.535 8.921 9.274 1.00 76.75 203 TYR A O 1
ATOM 1596 N N . ASN A 1 204 ? -16.606 9.727 9.613 1.00 81.00 204 ASN A N 1
ATOM 1597 C CA . ASN A 1 204 ? -16.903 8.865 10.750 1.00 81.00 204 ASN A CA 1
ATOM 1598 C C . ASN A 1 204 ? -17.024 7.399 10.350 1.00 81.00 204 ASN A C 1
ATOM 1600 O O . ASN A 1 204 ? -17.601 7.089 9.308 1.00 81.00 204 ASN A O 1
ATOM 1604 N N . TYR A 1 205 ? -16.606 6.495 11.230 1.00 87.94 205 TYR A N 1
ATOM 1605 C CA . TYR A 1 205 ? -16.963 5.085 11.125 1.00 87.94 205 TYR A CA 1
ATOM 1606 C C . TYR A 1 205 ? -18.292 4.792 11.851 1.00 87.94 205 TYR A C 1
ATOM 1608 O O . TYR A 1 205 ? -18.488 5.242 12.980 1.00 87.94 205 TYR A O 1
ATOM 1616 N N . PRO A 1 206 ? -19.212 4.014 11.244 1.00 84.44 206 PRO A N 1
ATOM 1617 C CA . PRO A 1 206 ? -19.142 3.462 9.891 1.00 84.44 206 PRO A CA 1
ATOM 1618 C C . PRO A 1 206 ? -19.309 4.545 8.812 1.00 84.44 206 PRO A C 1
ATOM 1620 O O . PRO A 1 206 ? -20.256 5.330 8.855 1.00 84.44 206 PRO A O 1
ATOM 1623 N N . LEU A 1 207 ? -18.413 4.538 7.818 1.00 79.25 207 LEU A N 1
ATOM 1624 C CA . LEU A 1 207 ? -18.450 5.475 6.690 1.00 79.25 207 LEU A CA 1
ATOM 1625 C C . LEU A 1 207 ? -19.781 5.317 5.953 1.00 79.25 207 LEU A C 1
ATOM 1627 O O . LEU A 1 207 ? -20.142 4.202 5.568 1.00 79.25 207 LEU A O 1
ATOM 1631 N N . LEU A 1 208 ? -20.501 6.418 5.721 1.00 72.12 208 LEU A N 1
ATOM 1632 C CA . LEU A 1 208 ? -21.891 6.366 5.253 1.00 72.12 208 LEU A CA 1
ATOM 1633 C C . LEU A 1 208 ? -22.016 5.692 3.875 1.00 72.12 208 LEU A C 1
ATOM 1635 O O . LEU A 1 208 ? -22.967 4.956 3.621 1.00 72.12 208 LEU A O 1
ATOM 1639 N N . ARG A 1 209 ? -20.990 5.846 3.028 1.00 73.25 209 ARG A N 1
ATOM 1640 C CA . ARG A 1 209 ? -20.836 5.170 1.724 1.00 73.25 209 ARG A CA 1
ATOM 1641 C C . ARG A 1 209 ? -20.657 3.642 1.779 1.00 73.25 209 ARG A C 1
ATOM 1643 O O . ARG A 1 209 ? -20.718 2.998 0.736 1.00 73.25 209 ARG A O 1
ATOM 1650 N N . PHE A 1 210 ? -20.413 3.069 2.960 1.00 77.44 210 PHE A N 1
ATOM 1651 C CA . PHE A 1 210 ? -20.292 1.623 3.202 1.00 77.44 210 PHE A CA 1
ATOM 1652 C C . PHE A 1 210 ? -21.371 1.102 4.166 1.00 77.44 210 PHE A C 1
ATOM 1654 O O . PHE A 1 210 ? -21.275 -0.018 4.675 1.00 77.44 210 PHE A O 1
ATOM 1661 N N . LEU A 1 211 ? -22.408 1.903 4.434 1.00 75.56 211 LEU A N 1
ATOM 1662 C CA . LEU A 1 211 ? -23.513 1.484 5.281 1.00 75.56 211 LEU A CA 1
ATOM 1663 C C . LEU A 1 211 ? -24.254 0.296 4.650 1.00 75.56 211 LEU A C 1
ATOM 1665 O O . LEU A 1 211 ? -24.540 0.280 3.455 1.00 75.56 211 LEU A O 1
ATOM 1669 N N . GLY A 1 212 ? -24.562 -0.721 5.454 1.00 75.00 212 GLY A N 1
ATOM 1670 C CA . GLY A 1 212 ? -25.174 -1.954 4.973 1.00 75.00 212 GLY A CA 1
ATOM 1671 C C . GLY A 1 212 ? -24.209 -2.926 4.282 1.00 75.00 212 GLY A C 1
ATOM 1672 O O . GLY A 1 212 ? -24.678 -3.952 3.788 1.00 75.00 212 GLY A O 1
ATOM 1673 N N . GLU A 1 213 ? -22.895 -2.689 4.279 1.00 82.75 213 GLU A N 1
ATOM 1674 C CA . GLU A 1 213 ? -21.880 -3.651 3.814 1.00 82.75 213 GLU A CA 1
ATOM 1675 C C . GLU A 1 213 ? -21.153 -4.343 4.979 1.00 82.75 213 GLU A C 1
ATOM 1677 O O . GLU A 1 213 ? -21.047 -3.769 6.060 1.00 82.75 213 GLU A O 1
ATOM 1682 N N . PRO A 1 214 ? -20.624 -5.569 4.805 1.00 88.00 214 PRO A N 1
ATOM 1683 C CA . PRO A 1 214 ? -19.692 -6.153 5.767 1.00 88.00 214 PRO A CA 1
ATOM 1684 C C . PRO A 1 214 ? -18.419 -5.306 5.920 1.00 88.00 214 PRO A C 1
ATOM 1686 O O . PRO A 1 214 ? -17.908 -4.770 4.937 1.00 88.00 214 PRO A O 1
ATOM 1689 N N . THR A 1 215 ? -17.832 -5.271 7.119 1.00 90.50 215 THR A N 1
ATOM 1690 C CA . THR A 1 215 ? -16.522 -4.631 7.365 1.00 90.50 215 THR A CA 1
ATOM 1691 C C . THR A 1 215 ? -15.357 -5.349 6.674 1.00 90.50 215 THR A C 1
ATOM 1693 O O . THR A 1 215 ? -14.269 -4.790 6.569 1.00 90.50 215 THR A O 1
ATOM 1696 N N . THR A 1 216 ? -15.560 -6.582 6.195 1.00 91.44 216 THR A N 1
ATOM 1697 C CA . THR A 1 216 ? -14.604 -7.305 5.344 1.00 91.44 216 THR A CA 1
ATOM 1698 C C . THR A 1 216 ? -14.286 -6.470 4.095 1.00 91.44 216 THR A C 1
ATOM 1700 O O . THR A 1 216 ? -15.228 -6.137 3.365 1.00 91.44 216 THR A O 1
ATOM 1703 N N . PRO A 1 217 ? -13.008 -6.144 3.803 1.00 90.88 217 PRO A N 1
ATOM 1704 C CA . PRO A 1 217 ? -12.641 -5.302 2.666 1.00 90.88 217 PRO A CA 1
ATOM 1705 C C . PRO A 1 217 ? -13.221 -5.833 1.360 1.00 90.88 217 PRO A C 1
ATOM 1707 O O . PRO A 1 217 ? -13.120 -7.027 1.092 1.00 90.88 217 PRO A O 1
ATOM 1710 N N . ARG A 1 218 ? -13.779 -4.955 0.516 1.00 86.62 218 ARG A N 1
ATOM 1711 C CA . ARG A 1 218 ? -14.410 -5.349 -0.759 1.00 86.62 218 ARG A CA 1
ATOM 1712 C C . ARG A 1 218 ? -13.501 -6.263 -1.603 1.00 86.62 218 ARG A C 1
ATOM 1714 O O . ARG A 1 218 ? -13.967 -7.272 -2.114 1.00 86.62 218 ARG A O 1
ATOM 1721 N N . LEU A 1 219 ? -12.195 -5.974 -1.651 1.00 89.56 219 LEU A N 1
ATOM 1722 C CA . LEU A 1 219 ? -11.175 -6.805 -2.313 1.00 89.56 219 LEU A CA 1
ATOM 1723 C C . LEU A 1 219 ? -11.141 -8.275 -1.832 1.00 89.56 219 LEU A C 1
ATOM 1725 O O . LEU A 1 219 ? -10.917 -9.176 -2.630 1.00 89.56 219 LEU A O 1
ATOM 1729 N N . ALA A 1 220 ? -11.411 -8.543 -0.552 1.00 92.75 220 ALA A N 1
ATOM 1730 C CA . ALA A 1 220 ? -11.488 -9.905 -0.012 1.00 92.75 220 ALA A CA 1
ATOM 1731 C C . ALA A 1 220 ? -12.829 -10.603 -0.318 1.00 92.75 220 ALA A C 1
ATOM 1733 O O . ALA A 1 220 ? -12.934 -11.823 -0.220 1.00 92.75 220 ALA A O 1
ATOM 1734 N N . ARG A 1 221 ? -13.877 -9.836 -0.660 1.00 88.19 221 ARG A N 1
ATOM 1735 C CA . ARG A 1 221 ? -15.232 -10.361 -0.919 1.00 88.19 221 ARG A CA 1
ATOM 1736 C C . ARG A 1 221 ? -15.431 -10.840 -2.359 1.00 88.19 221 ARG A C 1
ATOM 1738 O O . ARG A 1 221 ? -16.360 -11.598 -2.621 1.00 88.19 221 ARG A O 1
ATOM 1745 N N . GLY A 1 222 ? -14.560 -10.425 -3.278 1.00 83.31 222 GLY A N 1
ATOM 1746 C CA . GLY A 1 222 ? -14.612 -10.857 -4.671 1.00 83.31 222 GLY A CA 1
ATOM 1747 C C . GLY A 1 222 ? -15.627 -10.113 -5.538 1.00 83.31 222 GLY A C 1
ATOM 1748 O O . GLY A 1 222 ? -16.229 -9.123 -5.115 1.00 83.31 222 GLY A O 1
ATOM 1749 N N . ARG A 1 223 ? -15.785 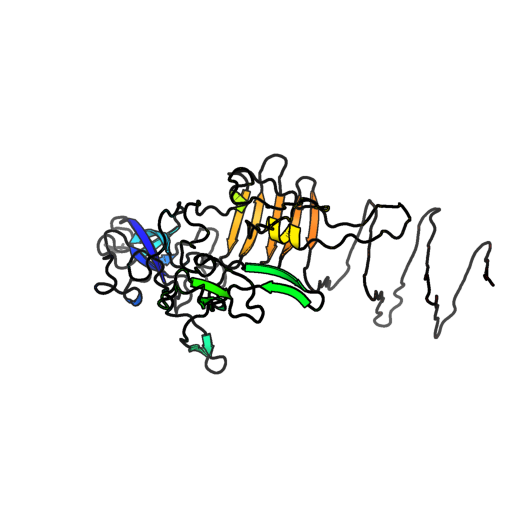-10.559 -6.791 1.00 76.00 223 ARG A N 1
ATOM 1750 C CA . ARG A 1 223 ? -16.706 -9.943 -7.773 1.00 76.00 223 ARG A CA 1
ATOM 1751 C C . ARG A 1 223 ? -18.179 -10.283 -7.530 1.00 76.00 223 ARG A C 1
ATOM 1753 O O . ARG A 1 223 ? -19.046 -9.460 -7.827 1.00 76.00 223 ARG A O 1
ATOM 1760 N N . GLU A 1 224 ? -18.458 -11.460 -6.975 1.00 73.06 224 GLU A N 1
ATOM 1761 C CA . GLU A 1 224 ? -19.821 -11.978 -6.779 1.00 73.06 224 GLU A CA 1
ATOM 1762 C C . GLU A 1 224 ? -20.633 -11.179 -5.746 1.00 73.06 224 GLU A C 1
ATOM 1764 O O . GLU A 1 224 ? -21.813 -10.917 -5.971 1.00 73.06 224 GLU A O 1
ATOM 1769 N N . ASP A 1 225 ? -19.988 -10.689 -4.678 1.00 71.81 225 ASP A N 1
ATOM 1770 C CA . ASP A 1 225 ? -20.577 -9.766 -3.685 1.00 71.81 225 ASP A CA 1
ATOM 1771 C C . ASP A 1 225 ? -21.066 -8.443 -4.312 1.00 71.81 225 ASP A C 1
ATOM 1773 O O . ASP A 1 225 ? -21.881 -7.719 -3.744 1.00 71.81 225 ASP A O 1
ATOM 1777 N N . GLY A 1 226 ? -20.581 -8.105 -5.508 1.00 61.44 226 GLY A N 1
ATOM 1778 C CA . GLY A 1 226 ? -21.064 -6.980 -6.300 1.00 61.44 226 GLY A CA 1
ATOM 1779 C C . GLY A 1 226 ? -20.609 -5.594 -5.836 1.00 61.44 226 GLY A C 1
ATOM 1780 O O . GLY A 1 226 ? -20.705 -4.652 -6.615 1.00 61.44 226 GLY A O 1
ATOM 1781 N N . SER A 1 227 ? -20.052 -5.451 -4.634 1.00 58.78 227 SER A N 1
ATOM 1782 C CA . SER A 1 227 ? -19.493 -4.184 -4.132 1.00 58.78 227 SER A CA 1
ATOM 1783 C C . SER A 1 227 ? -18.184 -3.761 -4.818 1.00 58.78 227 SER A C 1
ATOM 1785 O O . SER A 1 227 ? -17.814 -2.584 -4.819 1.00 58.78 227 SER A O 1
ATOM 1787 N N . THR A 1 228 ? -17.469 -4.724 -5.403 1.00 51.00 228 THR A N 1
ATOM 1788 C CA . THR A 1 228 ? -16.220 -4.538 -6.159 1.00 51.00 228 THR A CA 1
ATOM 1789 C C . THR A 1 228 ? -16.450 -4.240 -7.637 1.00 51.00 228 THR A C 1
ATOM 1791 O O . THR A 1 228 ? -15.464 -4.064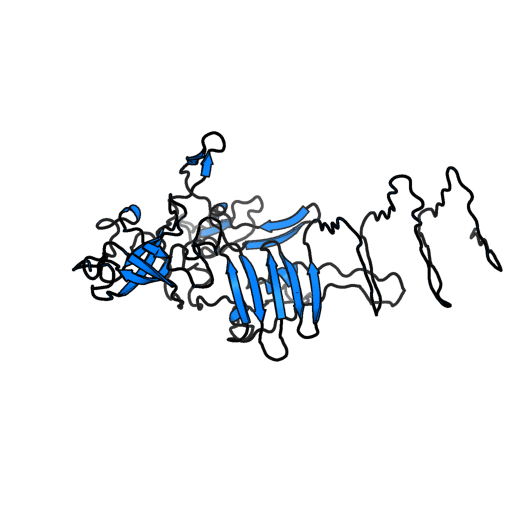 -8.359 1.00 51.00 228 THR A O 1
ATOM 1794 N N . LYS A 1 229 ? -17.714 -4.217 -8.095 1.00 52.53 229 LYS A N 1
ATOM 1795 C CA . LYS A 1 229 ? -18.066 -4.088 -9.511 1.00 52.53 229 LYS A CA 1
ATOM 1796 C C . LYS A 1 229 ? -17.327 -2.915 -10.147 1.00 52.53 229 LYS A C 1
ATOM 1798 O O . LYS A 1 229 ? -17.392 -1.773 -9.707 1.00 52.53 229 LYS A O 1
ATOM 1803 N N . ILE A 1 230 ? -16.574 -3.271 -11.179 1.00 50.00 230 ILE A N 1
ATOM 1804 C CA . ILE A 1 230 ? -15.872 -2.355 -12.061 1.00 50.00 230 ILE A CA 1
ATOM 1805 C C . ILE A 1 230 ? -16.932 -1.882 -13.057 1.00 50.00 230 ILE A C 1
ATOM 1807 O O . ILE A 1 230 ? -17.108 -2.520 -14.098 1.00 50.00 230 ILE A O 1
ATOM 1811 N N . ASP A 1 231 ? -17.664 -0.814 -12.735 1.00 45.78 231 ASP A N 1
ATOM 1812 C CA . ASP A 1 231 ? -18.711 -0.245 -13.598 1.00 45.78 231 ASP A CA 1
ATOM 1813 C C . ASP A 1 231 ? -18.093 0.495 -14.808 1.00 45.78 231 ASP A C 1
ATOM 1815 O O . ASP A 1 231 ? -18.276 1.691 -15.035 1.00 45.78 231 ASP A O 1
ATOM 1819 N N . THR A 1 232 ? -17.351 -0.250 -15.636 1.00 38.22 232 THR A N 1
ATOM 1820 C CA . THR A 1 232 ? -16.905 0.177 -16.967 1.00 38.22 232 THR A CA 1
ATOM 1821 C C . THR A 1 232 ? -18.081 0.067 -17.940 1.00 38.22 232 THR A C 1
ATOM 1823 O O . THR A 1 232 ? -18.165 -0.867 -18.740 1.00 38.22 232 THR A O 1
ATOM 1826 N N . VAL A 1 233 ? -19.012 1.021 -17.881 1.00 36.59 233 VAL A N 1
ATOM 1827 C CA . VAL A 1 233 ? -20.078 1.137 -18.887 1.00 36.59 233 VAL A CA 1
ATOM 1828 C C . VAL A 1 233 ? -19.514 1.793 -20.146 1.00 36.59 233 VAL A C 1
ATOM 1830 O O . VAL A 1 233 ? -19.410 3.014 -20.246 1.00 36.59 233 VAL A O 1
ATOM 1833 N N . LEU A 1 234 ? -19.168 0.964 -21.128 1.00 39.81 234 LEU A N 1
ATOM 1834 C CA . LEU A 1 234 ? -18.809 1.388 -22.479 1.00 39.81 234 LEU A CA 1
ATOM 1835 C C . LEU A 1 234 ? -19.999 1.120 -23.411 1.00 39.81 234 LEU A C 1
ATOM 1837 O O . LEU A 1 234 ? -20.186 0.002 -23.885 1.00 39.81 234 LEU A O 1
ATOM 1841 N N . THR A 1 235 ? -20.802 2.148 -23.694 1.00 33.78 235 THR A N 1
ATOM 1842 C CA . THR A 1 235 ? -21.799 2.113 -24.778 1.00 33.78 235 THR A CA 1
ATOM 1843 C C . THR A 1 235 ? -21.571 3.265 -25.746 1.00 33.78 235 THR A C 1
ATOM 1845 O O . THR A 1 235 ? -21.499 4.430 -25.360 1.00 33.78 235 THR A O 1
ATOM 1848 N N . SER A 1 236 ? -21.429 2.913 -27.022 1.00 37.19 236 SER A N 1
ATOM 1849 C CA . SER A 1 236 ? -21.205 3.846 -28.125 1.00 37.19 236 SER A CA 1
ATOM 1850 C C . SER A 1 236 ? -22.503 4.522 -28.551 1.00 37.19 236 SER A C 1
ATOM 1852 O O . SER A 1 236 ? -23.550 3.879 -28.615 1.00 37.19 236 SER A O 1
ATOM 1854 N N . ILE A 1 237 ? -22.432 5.812 -28.883 1.00 37.88 237 ILE A N 1
ATOM 1855 C CA . ILE A 1 237 ? -23.583 6.593 -29.345 1.00 37.88 237 ILE A CA 1
ATOM 1856 C C . ILE A 1 237 ? -23.216 7.321 -30.630 1.00 37.88 237 ILE A C 1
ATOM 1858 O O . ILE A 1 237 ? -22.580 8.373 -30.630 1.00 37.88 237 ILE A O 1
ATOM 1862 N N . GLY A 1 238 ? -23.661 6.732 -31.740 1.00 45.19 238 GLY A N 1
ATOM 1863 C CA . GLY A 1 238 ? -24.059 7.513 -32.907 1.00 45.19 238 GLY A CA 1
ATOM 1864 C C . GLY A 1 238 ? -25.352 8.294 -32.613 1.00 45.19 238 GLY A C 1
ATOM 1865 O O . GLY A 1 238 ? -25.918 8.164 -31.529 1.00 45.19 238 GLY A O 1
ATOM 1866 N N . PRO A 1 239 ? -25.852 9.112 -33.551 1.00 40.22 239 PRO A N 1
ATOM 1867 C CA . PRO A 1 239 ? -26.996 9.991 -33.303 1.00 40.22 239 PRO A CA 1
ATOM 1868 C C . PRO A 1 239 ? -28.270 9.189 -32.963 1.00 40.22 239 PRO A C 1
ATOM 1870 O O . PRO A 1 239 ? -28.920 8.647 -33.853 1.00 40.22 239 PRO A O 1
ATOM 1873 N N . GLY A 1 240 ? -28.610 9.100 -31.669 1.00 50.75 240 GLY A N 1
ATOM 1874 C CA . GLY A 1 240 ? -29.706 8.246 -31.181 1.00 50.75 240 GLY A CA 1
ATOM 1875 C C . GLY A 1 240 ? -30.022 8.270 -29.674 1.00 50.75 240 GLY A C 1
ATOM 1876 O O . GLY A 1 240 ? -31.094 7.811 -29.296 1.00 50.75 240 GLY A O 1
ATOM 1877 N N . GLY A 1 241 ? -29.160 8.823 -28.810 1.00 40.50 241 GLY A N 1
ATOM 1878 C CA . GLY A 1 241 ? -29.470 9.051 -27.384 1.00 40.50 241 GLY A CA 1
ATOM 1879 C C . GLY A 1 241 ? -28.216 9.105 -26.511 1.00 40.50 241 GLY A C 1
ATOM 1880 O O . GLY A 1 241 ? -27.425 8.176 -26.547 1.00 40.50 241 GLY A O 1
ATOM 1881 N N . MET A 1 242 ? -27.997 10.190 -25.758 1.00 41.19 242 MET A N 1
ATOM 1882 C CA . MET A 1 242 ? -26.750 10.397 -25.000 1.00 41.19 242 MET A CA 1
ATOM 1883 C C . MET A 1 242 ? -26.637 9.499 -23.755 1.00 41.19 242 MET A C 1
ATOM 1885 O O . MET A 1 242 ? -27.584 9.384 -22.979 1.00 41.19 242 MET A O 1
ATOM 1889 N N . SER A 1 243 ? -25.452 8.922 -23.532 1.00 39.59 243 SER A N 1
ATOM 1890 C CA . SER A 1 243 ? -25.124 8.105 -22.361 1.00 39.59 243 SER A CA 1
ATOM 1891 C C . SER A 1 243 ? -24.805 9.031 -21.209 1.00 39.59 243 SER A C 1
ATOM 1893 O O . SER A 1 243 ? -23.840 9.793 -21.265 1.00 39.59 243 SER A O 1
ATOM 1895 N N . VAL A 1 244 ? -25.566 8.897 -20.131 1.00 43.22 244 VAL A N 1
ATOM 1896 C CA . VAL A 1 244 ? -25.173 9.439 -18.836 1.00 43.22 244 VAL A CA 1
ATOM 1897 C C . VAL A 1 244 ? -24.194 8.452 -18.207 1.00 43.22 244 VAL A C 1
ATOM 1899 O O . VAL A 1 244 ? -24.548 7.306 -17.932 1.00 43.22 244 VAL A O 1
ATOM 1902 N N . VAL A 1 245 ? -22.955 8.891 -17.993 1.00 44.16 245 VAL A N 1
ATOM 1903 C CA . VAL A 1 245 ? -21.961 8.127 -17.232 1.00 44.16 245 VAL A CA 1
ATOM 1904 C C . VAL A 1 245 ? -22.426 8.069 -15.779 1.00 44.16 245 VAL A C 1
ATOM 1906 O O . VAL A 1 245 ? -22.532 9.109 -15.133 1.00 44.16 245 VAL A O 1
ATOM 1909 N N . LYS A 1 246 ? -22.677 6.869 -15.247 1.00 42.06 246 LYS A N 1
ATOM 1910 C CA . LYS A 1 246 ? -22.855 6.672 -13.804 1.00 42.06 246 LYS A CA 1
ATOM 1911 C C . LYS A 1 246 ? -21.712 5.822 -13.264 1.00 42.06 246 LYS A C 1
ATOM 1913 O O . LYS A 1 246 ? -21.716 4.604 -13.372 1.00 42.06 246 LYS A O 1
ATOM 1918 N N . GLN A 1 247 ? -20.720 6.510 -12.717 1.00 47.81 247 GLN A N 1
ATOM 1919 C CA . GLN A 1 247 ? -19.571 5.934 -12.031 1.00 47.81 247 GLN A CA 1
ATOM 1920 C C . GLN A 1 247 ? -20.036 5.349 -10.688 1.00 47.81 247 GLN A C 1
ATOM 1922 O O . GLN A 1 247 ? -20.556 6.086 -9.852 1.00 47.81 247 GLN A O 1
ATOM 1927 N N . VAL A 1 248 ? -19.871 4.039 -10.471 1.00 44.94 248 VAL A N 1
ATOM 1928 C CA . VAL A 1 248 ? -20.225 3.378 -9.200 1.00 44.94 248 VAL A CA 1
ATOM 1929 C C . VAL A 1 248 ? -19.075 2.480 -8.737 1.00 44.94 248 VAL A C 1
ATOM 1931 O O . VAL A 1 248 ? -19.110 1.265 -8.887 1.00 44.94 248 VAL A O 1
ATOM 1934 N N . GLY A 1 249 ? -18.033 3.082 -8.156 1.00 50.88 249 GLY A N 1
ATOM 1935 C CA . GLY A 1 249 ? -16.984 2.319 -7.474 1.00 50.88 249 GLY A CA 1
ATOM 1936 C C . GLY A 1 249 ? -15.611 2.985 -7.436 1.00 50.88 249 GLY A C 1
ATOM 1937 O O . GLY A 1 249 ? -14.896 3.023 -8.433 1.00 50.88 249 GLY A O 1
ATOM 1938 N N . THR A 1 250 ? -15.181 3.395 -6.244 1.00 57.75 250 THR A N 1
ATOM 1939 C CA . THR A 1 250 ? -13.792 3.767 -5.919 1.00 57.75 250 THR A CA 1
ATOM 1940 C C . THR A 1 250 ? -12.990 2.537 -5.466 1.00 57.75 250 THR A C 1
ATOM 1942 O O . THR A 1 250 ? -12.372 2.515 -4.403 1.00 57.75 250 THR A O 1
ATOM 1945 N N . SER A 1 251 ? -13.034 1.452 -6.252 1.00 72.62 251 SER A N 1
ATOM 1946 C CA . SER A 1 251 ? -12.273 0.232 -5.947 1.00 72.62 251 SER A CA 1
ATOM 1947 C C . SER A 1 251 ? -10.837 0.330 -6.468 1.00 72.62 251 SER A C 1
ATOM 1949 O O . SER A 1 251 ? -10.587 0.880 -7.538 1.00 72.62 251 SER A O 1
ATOM 1951 N N . ILE A 1 252 ? -9.885 -0.279 -5.755 1.00 79.12 252 ILE A N 1
ATOM 1952 C CA . ILE A 1 252 ? -8.475 -0.358 -6.183 1.00 79.12 252 ILE A CA 1
ATOM 1953 C C . ILE A 1 252 ? -8.345 -0.988 -7.585 1.00 79.12 252 ILE A C 1
ATOM 1955 O O . ILE A 1 252 ? -7.492 -0.589 -8.377 1.00 79.12 252 ILE A O 1
ATOM 1959 N N . VAL A 1 253 ? -9.234 -1.923 -7.937 1.00 80.12 253 VAL A N 1
ATOM 1960 C CA . VAL A 1 253 ? -9.269 -2.550 -9.267 1.00 80.12 253 VAL A CA 1
ATOM 1961 C C . VAL A 1 253 ? -9.737 -1.561 -10.346 1.00 80.12 253 VAL A C 1
ATOM 1963 O O . VAL A 1 253 ? -9.153 -1.532 -11.432 1.00 80.12 253 VAL A O 1
ATOM 1966 N N . GLN A 1 254 ? -10.720 -0.702 -10.043 1.00 76.19 254 GLN A N 1
ATOM 1967 C CA . GLN A 1 254 ? -11.146 0.391 -10.926 1.00 76.19 254 GLN A CA 1
ATOM 1968 C C . GLN A 1 254 ? -10.034 1.432 -11.098 1.00 76.19 254 GLN A C 1
ATOM 1970 O O . GLN A 1 254 ? -9.725 1.804 -12.228 1.00 76.19 254 GLN A O 1
ATOM 1975 N N . THR A 1 255 ? -9.371 1.852 -10.014 1.00 79.56 255 THR A N 1
ATOM 1976 C CA . THR A 1 255 ? -8.237 2.789 -10.079 1.00 79.56 255 THR A CA 1
ATOM 1977 C C . THR A 1 255 ? -7.130 2.254 -10.988 1.00 79.56 255 THR A C 1
ATOM 1979 O O . THR A 1 255 ? -6.648 2.965 -11.867 1.00 79.56 255 THR A O 1
ATOM 1982 N N . LYS A 1 256 ? -6.782 0.967 -10.871 1.00 82.31 256 LYS A N 1
ATOM 1983 C CA . LYS A 1 256 ? -5.815 0.322 -11.773 1.00 82.31 256 LYS A CA 1
ATOM 1984 C C . LYS A 1 256 ? -6.283 0.269 -13.226 1.00 82.31 256 LYS A C 1
ATOM 1986 O O . LYS A 1 256 ? -5.454 0.384 -14.121 1.00 82.31 256 LYS A O 1
ATOM 1991 N N . ALA A 1 257 ? -7.579 0.085 -13.486 1.00 82.62 257 ALA A N 1
ATOM 1992 C CA . ALA A 1 257 ? -8.128 0.123 -14.842 1.00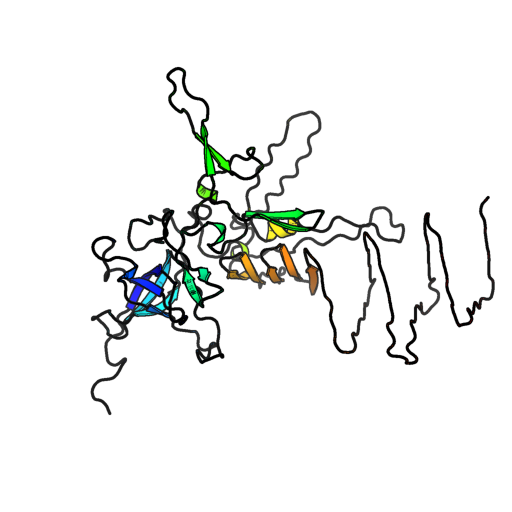 82.62 257 ALA A CA 1
ATOM 1993 C C . ALA A 1 257 ? -8.049 1.533 -15.457 1.00 82.62 257 ALA A C 1
ATOM 1995 O O . ALA A 1 257 ? -7.617 1.665 -16.600 1.00 82.62 257 ALA A O 1
ATOM 1996 N N . ASN A 1 258 ? -8.386 2.567 -14.682 1.00 79.44 258 ASN A N 1
ATOM 1997 C CA . ASN A 1 258 ? -8.370 3.970 -15.111 1.00 79.44 258 ASN A CA 1
ATOM 1998 C C . ASN A 1 258 ? -6.954 4.510 -15.373 1.00 79.44 258 ASN A C 1
ATOM 2000 O O . ASN A 1 258 ? -6.792 5.464 -16.129 1.00 79.44 258 ASN A O 1
ATOM 2004 N N . LEU A 1 259 ? -5.935 3.923 -14.737 1.00 84.75 259 LEU A N 1
ATOM 2005 C CA . LEU A 1 259 ? -4.554 4.412 -14.767 1.00 84.75 259 LEU A CA 1
ATOM 2006 C C . LEU A 1 259 ? -3.609 3.601 -15.656 1.00 84.75 259 LEU A C 1
ATOM 2008 O O . LEU A 1 259 ? -2.399 3.831 -15.606 1.00 84.75 259 LEU A O 1
ATOM 2012 N N . ARG A 1 260 ? -4.106 2.640 -16.446 1.00 84.81 260 ARG A N 1
ATOM 2013 C CA . ARG A 1 260 ? -3.248 1.865 -17.360 1.00 84.81 260 ARG A CA 1
ATOM 2014 C C . ARG A 1 260 ? -2.542 2.776 -18.355 1.00 84.81 260 ARG A C 1
ATOM 2016 O O . ARG A 1 260 ? -3.113 3.757 -18.823 1.00 84.81 260 ARG A O 1
ATOM 2023 N N . MET A 1 261 ? -1.304 2.433 -18.692 1.00 80.19 261 MET A N 1
ATOM 2024 C CA . MET A 1 261 ? -0.568 3.138 -19.736 1.00 80.19 261 MET A CA 1
ATOM 2025 C C . MET A 1 261 ? -1.295 3.030 -21.082 1.00 80.19 261 MET A C 1
ATOM 2027 O O . MET A 1 261 ? -1.736 1.943 -21.470 1.00 80.19 261 MET A O 1
ATOM 2031 N N . ASP A 1 262 ? -1.357 4.152 -21.807 1.00 78.12 262 ASP A N 1
ATOM 2032 C CA . ASP A 1 262 ? -1.778 4.184 -23.210 1.00 78.12 262 ASP A CA 1
ATOM 2033 C C . ASP A 1 262 ? -1.003 3.125 -24.024 1.00 78.12 262 ASP A C 1
ATOM 2035 O O . ASP A 1 262 ? 0.189 2.922 -23.772 1.00 78.12 262 ASP A O 1
ATOM 2039 N N . PRO A 1 263 ? -1.617 2.452 -25.012 1.00 81.81 263 PRO A N 1
ATOM 2040 C CA . PRO A 1 263 ? -0.897 1.490 -25.837 1.00 81.81 263 PRO A CA 1
ATOM 2041 C C . PRO A 1 263 ? 0.154 2.170 -26.735 1.00 81.81 263 PRO A C 1
ATOM 2043 O O . PRO A 1 263 ? -0.164 3.103 -27.471 1.00 81.81 263 PRO A O 1
ATOM 2046 N N . TYR A 1 264 ? 1.389 1.663 -26.739 1.00 75.44 264 TYR A N 1
ATOM 2047 C CA . TYR A 1 264 ? 2.501 2.198 -27.544 1.00 75.44 264 TYR A CA 1
ATOM 2048 C C . TYR A 1 264 ? 2.792 1.320 -28.773 1.00 75.44 264 TYR A C 1
ATOM 2050 O O . TYR A 1 264 ? 2.708 0.094 -28.674 1.00 75.44 264 TYR A O 1
ATOM 2058 N N . PRO A 1 265 ? 3.155 1.884 -29.939 1.00 75.44 265 PRO A N 1
ATOM 2059 C CA . PRO A 1 265 ? 3.531 1.090 -31.108 1.00 75.44 265 PRO A CA 1
ATOM 2060 C C . PRO A 1 265 ? 4.828 0.303 -30.860 1.00 75.44 265 PRO A C 1
ATOM 2062 O O . PRO A 1 265 ? 5.724 0.752 -30.147 1.00 75.44 265 PRO A O 1
ATOM 2065 N N . LYS A 1 266 ? 4.945 -0.880 -31.474 1.00 74.25 266 LYS A N 1
ATOM 2066 C CA . LYS A 1 266 ? 6.200 -1.648 -31.512 1.00 74.25 266 LYS A CA 1
ATOM 2067 C C . LYS A 1 266 ? 7.016 -1.234 -32.737 1.00 74.25 266 LYS A C 1
ATOM 2069 O O . LYS A 1 266 ? 6.449 -1.040 -33.805 1.00 74.25 266 LYS A O 1
ATOM 2074 N N . ALA A 1 267 ? 8.342 -1.196 -32.601 1.00 66.12 267 ALA A N 1
ATOM 2075 C CA . ALA A 1 267 ? 9.258 -0.771 -33.667 1.00 66.12 267 ALA A CA 1
ATOM 2076 C C . ALA A 1 267 ? 9.234 -1.649 -34.938 1.00 66.12 267 ALA A C 1
ATOM 2078 O O . ALA A 1 267 ? 9.673 -1.215 -35.994 1.00 66.12 267 ALA A O 1
ATOM 2079 N N . LYS A 1 268 ? 8.730 -2.891 -34.863 1.00 59.88 268 LYS A N 1
ATOM 2080 C CA . LYS A 1 268 ? 8.574 -3.767 -36.033 1.00 59.88 268 LYS A CA 1
ATOM 2081 C C . LYS A 1 268 ? 7.120 -3.749 -36.500 1.00 59.88 268 LYS A C 1
ATOM 2083 O O . LYS A 1 268 ? 6.226 -3.972 -35.688 1.00 59.88 268 LYS A O 1
ATOM 2088 N N . GLY A 1 269 ? 6.914 -3.529 -37.801 1.00 51.38 269 GLY A N 1
ATOM 2089 C CA . GLY A 1 269 ? 5.622 -3.280 -38.460 1.00 51.38 269 GLY A CA 1
ATOM 2090 C C . GLY A 1 269 ? 4.601 -4.428 -38.489 1.00 51.38 269 GLY A C 1
ATOM 2091 O O . GLY A 1 269 ? 3.984 -4.669 -39.522 1.00 51.38 269 GLY A O 1
ATOM 2092 N N . THR A 1 270 ? 4.375 -5.129 -37.376 1.00 50.12 270 THR A N 1
ATOM 2093 C CA . THR A 1 270 ? 3.124 -5.867 -37.154 1.00 50.12 270 THR A CA 1
ATOM 2094 C C . THR A 1 270 ? 1.995 -4.865 -36.930 1.00 50.12 270 THR A C 1
ATOM 2096 O O . THR A 1 270 ? 1.732 -4.438 -35.802 1.00 50.12 270 THR A O 1
ATOM 2099 N N . SER A 1 271 ? 1.335 -4.481 -38.026 1.00 45.59 271 SER A N 1
ATOM 2100 C CA . SER A 1 271 ? 0.156 -3.614 -38.038 1.00 45.59 271 SER A CA 1
ATOM 2101 C C . SER A 1 271 ? -0.850 -4.038 -36.963 1.00 45.59 271 SER A C 1
ATOM 2103 O O . SER A 1 271 ? -1.371 -5.150 -36.998 1.00 45.59 271 SER A O 1
ATOM 2105 N N . GLY A 1 272 ? -1.107 -3.152 -35.997 1.00 55.03 272 GLY A N 1
ATOM 2106 C CA . GLY A 1 272 ? -2.079 -3.365 -34.920 1.00 55.03 272 GLY A CA 1
ATOM 2107 C C . GLY A 1 272 ? -1.547 -3.960 -33.608 1.00 55.03 272 GLY A C 1
ATOM 2108 O O . GLY A 1 272 ? -2.306 -4.001 -32.646 1.00 55.03 272 GLY A O 1
ATOM 2109 N N . SER A 1 273 ? -0.277 -4.382 -33.499 1.00 61.38 273 SER A N 1
ATOM 2110 C CA . SER A 1 273 ? 0.250 -4.906 -32.225 1.00 61.38 273 SER A CA 1
ATOM 2111 C C . SER A 1 273 ? 0.946 -3.823 -31.389 1.00 61.38 273 SER A C 1
ATOM 2113 O O . SER A 1 273 ? 2.153 -3.604 -31.517 1.00 61.38 273 SER A O 1
ATOM 2115 N N . THR A 1 274 ? 0.210 -3.169 -30.498 1.00 73.56 274 THR A N 1
ATOM 2116 C CA . THR A 1 274 ? 0.782 -2.268 -29.488 1.00 73.56 274 THR A CA 1
ATOM 2117 C C . THR A 1 274 ? 1.401 -3.046 -28.317 1.00 73.56 274 THR A C 1
ATOM 2119 O O . THR A 1 274 ? 1.098 -4.217 -28.075 1.00 73.56 274 THR A O 1
ATOM 2122 N N . PHE A 1 275 ? 2.338 -2.422 -27.607 1.00 79.00 275 PHE A N 1
ATOM 2123 C CA . PHE A 1 275 ? 2.663 -2.764 -26.227 1.00 79.00 275 PHE A CA 1
ATOM 2124 C C . PHE A 1 275 ? 1.600 -2.125 -25.329 1.00 79.00 275 PHE A C 1
ATOM 2126 O O . PHE A 1 275 ? 1.346 -0.928 -25.443 1.00 79.00 275 PHE A O 1
ATOM 2133 N N . GLN A 1 276 ? 0.974 -2.917 -24.462 1.00 84.50 276 GLN A N 1
ATOM 2134 C CA . GLN A 1 276 ? -0.088 -2.467 -23.570 1.00 84.50 276 GLN A CA 1
ATOM 2135 C C . GLN A 1 276 ? 0.087 -3.121 -22.200 1.00 84.50 276 GLN A C 1
ATOM 2137 O O . GLN A 1 276 ? 0.405 -4.306 -22.103 1.00 84.50 276 GLN A O 1
ATOM 2142 N N . GLU A 1 277 ? -0.144 -2.343 -21.146 1.00 88.25 277 GLU A N 1
ATOM 2143 C CA . GLU A 1 277 ? -0.228 -2.846 -19.778 1.00 88.25 277 GLU A CA 1
ATOM 2144 C C . GLU A 1 277 ? -1.411 -3.827 -19.647 1.00 88.25 277 GLU A C 1
ATOM 2146 O O . GLU A 1 277 ? -2.537 -3.474 -20.022 1.00 88.25 277 GLU A O 1
ATOM 2151 N N . PRO A 1 278 ? -1.192 -5.059 -19.152 1.00 88.44 278 PRO A N 1
ATOM 2152 C CA . PRO A 1 278 ? -2.245 -6.063 -19.093 1.00 88.44 278 PRO A CA 1
ATOM 2153 C C . PRO A 1 278 ? -3.336 -5.675 -18.089 1.00 88.44 278 PRO A C 1
ATOM 2155 O O . PRO A 1 278 ? -3.142 -4.857 -17.188 1.00 88.44 278 PRO A O 1
ATOM 2158 N N . ALA A 1 279 ? -4.507 -6.296 -18.223 1.00 87.50 279 ALA A N 1
ATOM 2159 C CA . ALA A 1 279 ? -5.535 -6.181 -17.202 1.00 87.50 279 ALA A CA 1
ATOM 2160 C C . ALA A 1 279 ? -5.085 -6.844 -15.893 1.00 87.50 279 ALA A C 1
ATOM 2162 O O . ALA A 1 279 ? -4.416 -7.876 -15.918 1.00 87.50 279 ALA A O 1
ATOM 2163 N N . SER A 1 280 ? -5.496 -6.276 -14.756 1.00 89.12 280 SER A N 1
ATOM 2164 C CA . SER A 1 280 ? -5.349 -6.949 -13.464 1.00 89.12 280 SER A CA 1
ATOM 2165 C C . SER A 1 280 ? -6.167 -8.248 -13.498 1.00 89.12 280 SER A C 1
ATOM 2167 O O . SER A 1 280 ? -7.371 -8.174 -13.767 1.00 89.12 280 SER A O 1
ATOM 2169 N N . PRO A 1 281 ? -5.558 -9.417 -13.228 1.00 90.69 281 PRO A N 1
ATOM 2170 C CA . PRO A 1 281 ? -6.235 -10.712 -13.203 1.00 90.69 281 PRO A CA 1
ATOM 2171 C C . PRO A 1 281 ? -7.041 -10.923 -11.909 1.00 90.69 281 PRO A C 1
ATOM 2173 O O . PRO A 1 281 ? -7.252 -12.055 -11.504 1.00 90.69 281 PRO A O 1
ATOM 2176 N N . TYR A 1 282 ? -7.458 -9.847 -11.230 1.00 91.25 282 TYR A N 1
ATOM 2177 C CA . TYR A 1 282 ? -8.281 -9.920 -10.025 1.00 91.25 282 TYR A CA 1
ATOM 2178 C C . TYR A 1 282 ? -9.596 -10.651 -10.319 1.00 91.25 282 TYR A C 1
ATOM 2180 O O . TYR A 1 282 ? -10.480 -10.097 -10.980 1.00 91.25 282 TYR A O 1
ATOM 2188 N N . ASP A 1 283 ? -9.730 -11.862 -9.795 1.00 91.25 283 ASP A N 1
ATOM 2189 C CA . ASP A 1 283 ? -10.963 -12.652 -9.805 1.00 91.25 283 ASP A CA 1
ATOM 2190 C C . ASP A 1 283 ? -11.157 -13.362 -8.457 1.00 91.25 283 ASP A C 1
ATOM 2192 O O . ASP A 1 283 ? -11.571 -14.512 -8.381 1.00 91.25 283 ASP A O 1
ATOM 2196 N N . ALA A 1 284 ? -10.814 -12.646 -7.379 1.00 91.75 284 ALA A N 1
ATOM 2197 C CA . ALA A 1 284 ? -10.932 -13.120 -6.008 1.00 91.75 284 ALA A CA 1
ATOM 2198 C C . ALA A 1 284 ? -12.338 -13.662 -5.709 1.00 91.75 284 ALA A C 1
ATOM 2200 O O . ALA A 1 284 ? -13.343 -13.052 -6.096 1.00 91.75 284 ALA A O 1
ATOM 2201 N N . ALA A 1 285 ? -12.402 -14.732 -4.921 1.00 92.00 285 ALA A N 1
ATOM 2202 C CA . ALA A 1 285 ? -13.620 -15.250 -4.317 1.00 92.00 285 ALA A CA 1
ATOM 2203 C C . ALA A 1 285 ? -13.464 -15.321 -2.793 1.00 92.00 285 ALA A C 1
ATOM 2205 O O . ALA A 1 285 ? -12.432 -15.739 -2.267 1.00 92.00 285 ALA A O 1
ATOM 2206 N N . TYR A 1 286 ? -14.505 -14.937 -2.057 1.00 92.50 286 TYR A N 1
ATOM 2207 C CA . TYR A 1 286 ? -14.538 -15.139 -0.610 1.00 92.50 286 TYR A CA 1
ATOM 2208 C C . TYR A 1 286 ? -14.594 -16.649 -0.288 1.00 92.50 286 TYR A C 1
ATOM 2210 O O . TYR A 1 286 ? -15.377 -17.354 -0.926 1.00 92.50 286 TYR A O 1
ATOM 2218 N N . PRO A 1 287 ? -13.841 -17.171 0.703 1.00 95.06 287 PRO A N 1
ATOM 2219 C CA . PRO A 1 287 ? -12.996 -16.474 1.680 1.00 95.06 287 PRO A CA 1
ATOM 2220 C C . PRO A 1 287 ? -11.488 -16.497 1.350 1.00 95.06 287 PRO A C 1
ATOM 2222 O O . PRO A 1 287 ? -10.673 -16.393 2.263 1.00 95.06 287 PRO A O 1
ATOM 2225 N N . TYR A 1 288 ? -11.102 -16.698 0.089 1.00 97.31 288 TYR A N 1
ATOM 2226 C CA . TYR A 1 288 ? -9.735 -17.084 -0.283 1.00 97.31 288 TYR A CA 1
ATOM 2227 C C . TYR A 1 288 ? -8.749 -15.917 -0.457 1.00 97.31 288 TYR A C 1
ATOM 2229 O O . TYR A 1 288 ? -7.544 -16.143 -0.407 1.00 97.31 288 TYR A O 1
ATOM 2237 N N . ASN A 1 289 ? -9.221 -14.678 -0.639 1.00 96.56 289 ASN A N 1
ATOM 2238 C CA . ASN A 1 289 ? -8.334 -13.515 -0.750 1.00 96.56 289 ASN A CA 1
ATOM 2239 C C . ASN A 1 289 ? -8.070 -12.851 0.611 1.00 96.56 289 ASN A C 1
ATOM 2241 O O . ASN A 1 289 ? -8.937 -12.174 1.176 1.00 96.56 289 ASN A O 1
ATOM 2245 N N . HIS A 1 290 ? -6.847 -13.008 1.120 1.00 97.69 290 HIS A N 1
ATOM 2246 C CA . HIS A 1 290 ? -6.385 -12.423 2.378 1.00 97.69 290 HIS A CA 1
ATOM 2247 C C . HIS A 1 290 ? -5.902 -10.994 2.138 1.00 97.69 290 HIS A C 1
ATOM 2249 O O . HIS A 1 290 ? -4.784 -10.758 1.671 1.00 97.69 290 HIS A O 1
ATOM 2255 N N . VAL A 1 291 ? -6.752 -10.021 2.468 1.00 96.56 291 VAL A N 1
ATOM 2256 C CA . VAL A 1 291 ? -6.480 -8.599 2.228 1.00 96.56 291 VAL A CA 1
ATOM 2257 C C . VAL A 1 291 ? -6.157 -7.867 3.523 1.00 96.56 291 VAL A C 1
ATOM 2259 O O . VAL A 1 291 ? -6.991 -7.773 4.423 1.00 96.56 291 VAL A O 1
ATOM 2262 N N . HIS A 1 292 ? -4.977 -7.254 3.571 1.00 96.00 292 HIS A N 1
ATOM 2263 C CA . HIS A 1 292 ? -4.656 -6.207 4.533 1.00 96.00 292 HIS A CA 1
ATOM 2264 C C . HIS A 1 292 ? -4.822 -4.839 3.867 1.00 96.00 292 HIS A C 1
ATOM 2266 O O . HIS A 1 292 ? -4.214 -4.574 2.829 1.00 96.00 292 HIS A O 1
ATOM 2272 N N . ILE A 1 293 ? -5.632 -3.965 4.465 1.00 93.50 293 ILE A N 1
ATOM 2273 C CA . ILE A 1 293 ? -5.909 -2.622 3.949 1.00 93.50 293 ILE A CA 1
ATOM 2274 C C . ILE A 1 293 ? -5.749 -1.594 5.071 1.00 93.50 293 ILE A C 1
ATOM 2276 O O . ILE A 1 293 ? -6.253 -1.787 6.177 1.00 93.50 293 ILE A O 1
ATOM 2280 N N . THR A 1 294 ? -5.017 -0.516 4.803 1.00 94.38 294 THR A N 1
ATOM 2281 C CA . THR A 1 294 ? -4.822 0.586 5.764 1.00 94.38 294 THR A CA 1
ATOM 2282 C C . THR A 1 294 ? -5.874 1.670 5.552 1.00 94.38 294 THR A C 1
ATOM 2284 O O . THR A 1 294 ? -6.290 1.868 4.413 1.00 94.38 294 THR A O 1
ATOM 2287 N N . GLU A 1 295 ? -6.187 2.455 6.584 1.00 90.44 295 GLU A N 1
ATOM 2288 C CA . GLU A 1 295 ? -7.125 3.598 6.550 1.00 90.44 295 GLU A CA 1
ATOM 2289 C C . GLU A 1 295 ? -6.962 4.499 5.301 1.00 90.44 295 GLU A C 1
ATOM 2291 O O . GLU A 1 295 ? -7.928 4.806 4.605 1.00 90.44 295 GLU A O 1
ATOM 2296 N N . SER A 1 296 ? -5.711 4.821 4.943 1.00 89.19 296 SER A N 1
ATOM 2297 C CA . SER A 1 296 ? -5.334 5.672 3.802 1.00 89.19 296 SER A CA 1
ATOM 2298 C C . SER A 1 296 ? -5.347 4.995 2.419 1.00 89.19 296 SER A C 1
ATOM 2300 O O . SER A 1 296 ? -5.036 5.636 1.415 1.00 89.19 296 SER A O 1
ATOM 2302 N N . GLY A 1 297 ? -5.688 3.709 2.337 1.00 90.50 297 GLY A N 1
ATOM 2303 C CA . GLY A 1 297 ? -5.861 2.977 1.080 1.00 90.50 297 GLY A CA 1
ATOM 2304 C C . GLY A 1 297 ? -4.626 2.303 0.474 1.00 90.50 297 GLY A C 1
ATOM 2305 O O . GLY A 1 297 ? -4.638 1.984 -0.716 1.00 90.50 297 GLY A O 1
ATOM 2306 N N . HIS A 1 298 ? -3.577 2.041 1.258 1.00 94.94 298 HIS A N 1
ATOM 2307 C CA . HIS A 1 298 ? -2.606 0.994 0.916 1.00 94.94 298 HIS A CA 1
ATOM 2308 C C . HIS A 1 298 ? -3.267 -0.379 1.028 1.00 94.94 298 HIS A C 1
ATOM 2310 O O . HIS A 1 298 ? -4.048 -0.601 1.957 1.00 94.94 298 HIS A O 1
ATOM 2316 N N . ALA A 1 299 ? -2.917 -1.301 0.132 1.00 96.19 299 ALA A N 1
ATOM 2317 C CA . ALA A 1 299 ? -3.390 -2.679 0.191 1.00 96.19 299 ALA A CA 1
ATOM 2318 C C . ALA A 1 299 ? -2.261 -3.684 -0.067 1.00 96.19 299 ALA A C 1
ATOM 2320 O O . ALA A 1 299 ? -1.390 -3.473 -0.916 1.00 96.19 299 ALA A O 1
ATOM 2321 N N . ILE A 1 300 ? -2.317 -4.796 0.659 1.00 97.94 300 ILE A N 1
ATOM 2322 C CA . ILE A 1 300 ? -1.584 -6.028 0.379 1.00 97.94 300 ILE A CA 1
ATOM 2323 C C . ILE A 1 300 ? -2.636 -7.124 0.239 1.00 97.94 300 ILE A C 1
ATOM 2325 O O . ILE A 1 300 ? -3.508 -7.249 1.097 1.00 97.94 300 ILE A O 1
ATOM 2329 N N . GLU A 1 301 ? -2.560 -7.898 -0.837 1.00 97.62 301 GLU A N 1
ATOM 2330 C CA . GLU A 1 301 ? -3.466 -9.015 -1.099 1.00 97.62 301 GLU A CA 1
ATOM 2331 C C . GLU A 1 301 ? -2.652 -10.281 -1.370 1.00 97.62 301 GLU A C 1
ATOM 2333 O O . GLU A 1 301 ? -1.702 -10.258 -2.164 1.00 97.62 301 GLU A O 1
ATOM 2338 N N . ILE A 1 302 ? -3.038 -11.363 -0.700 1.00 98.31 302 ILE A N 1
ATOM 2339 C CA . ILE A 1 302 ? -2.545 -12.722 -0.914 1.00 98.31 302 ILE A CA 1
ATOM 2340 C C . ILE A 1 302 ? -3.779 -13.549 -1.261 1.00 98.31 302 ILE A C 1
ATOM 2342 O O . ILE A 1 302 ? -4.601 -13.831 -0.393 1.00 98.31 302 ILE A O 1
ATOM 2346 N N . ASP A 1 303 ? -3.940 -13.854 -2.541 1.00 97.81 303 ASP A N 1
ATOM 2347 C CA . ASP A 1 303 ? -5.150 -14.452 -3.089 1.00 97.81 303 ASP A CA 1
ATOM 2348 C C . ASP A 1 303 ? -4.944 -15.952 -3.310 1.00 97.81 303 ASP A C 1
ATOM 2350 O O . ASP A 1 303 ? -4.176 -16.337 -4.193 1.00 97.81 303 ASP A O 1
ATOM 2354 N N . ASP A 1 304 ? -5.621 -16.782 -2.512 1.00 98.19 304 ASP A N 1
ATOM 2355 C CA . ASP A 1 304 ? -5.650 -18.245 -2.648 1.00 98.19 304 ASP A CA 1
ATOM 2356 C C . ASP A 1 304 ? -6.838 -18.722 -3.518 1.00 98.19 304 ASP A C 1
ATOM 2358 O O . ASP A 1 304 ? -7.189 -19.905 -3.500 1.00 98.19 304 ASP A O 1
ATOM 2362 N N . THR A 1 305 ? -7.528 -17.819 -4.236 1.00 97.00 305 THR A N 1
ATOM 2363 C CA . THR A 1 305 ? -8.691 -18.191 -5.059 1.00 97.00 305 THR A CA 1
ATOM 2364 C C . THR A 1 305 ? -8.272 -19.190 -6.145 1.00 97.00 305 THR A C 1
ATOM 2366 O O . THR A 1 305 ? -7.426 -18.845 -6.973 1.00 97.00 305 THR A O 1
ATOM 2369 N N . PRO A 1 306 ? -8.861 -20.405 -6.203 1.00 95.94 306 PRO A N 1
ATOM 2370 C CA . PRO A 1 306 ? -8.388 -21.458 -7.097 1.00 95.94 306 PRO A CA 1
ATOM 2371 C C . PRO A 1 306 ? -8.329 -21.017 -8.562 1.00 95.94 306 PRO A C 1
ATOM 2373 O O . PRO A 1 306 ? -9.315 -20.525 -9.110 1.00 95.94 306 PRO A O 1
ATOM 2376 N N . THR A 1 307 ? -7.185 -21.237 -9.213 1.00 94.44 307 THR A N 1
ATOM 2377 C CA . THR A 1 307 ? -6.850 -20.830 -10.597 1.00 94.44 307 THR A CA 1
ATOM 2378 C C . THR A 1 307 ? -6.705 -19.320 -10.843 1.00 94.44 307 THR A C 1
ATOM 2380 O O . THR A 1 307 ? -6.369 -18.911 -11.958 1.00 94.44 307 THR A O 1
ATOM 2383 N N . SER A 1 308 ? -6.931 -18.500 -9.815 1.00 95.31 308 SER A N 1
ATOM 2384 C CA . SER A 1 308 ? -6.803 -17.036 -9.822 1.00 95.31 308 SER A CA 1
ATOM 2385 C C . SER A 1 308 ? -5.811 -16.545 -8.764 1.00 95.31 308 SER A C 1
ATOM 2387 O O . SER A 1 308 ? -5.879 -15.394 -8.333 1.00 95.31 308 SER A O 1
ATOM 2389 N N . GLU A 1 309 ? -4.878 -17.410 -8.359 1.00 97.69 309 GLU A N 1
ATOM 2390 C CA . GLU A 1 309 ? -3.906 -17.147 -7.305 1.00 97.69 309 GLU A CA 1
ATOM 2391 C C . GLU A 1 309 ? -3.064 -15.901 -7.625 1.00 97.69 309 GLU A C 1
ATOM 2393 O O . GLU A 1 309 ? -2.582 -15.718 -8.748 1.00 97.69 309 GLU A O 1
ATOM 2398 N N . ARG A 1 310 ? -2.896 -14.997 -6.656 1.00 96.44 310 ARG A N 1
ATOM 2399 C CA . ARG A 1 310 ? -2.361 -13.657 -6.941 1.00 96.44 310 ARG A CA 1
ATOM 2400 C C . ARG A 1 310 ? -1.649 -13.047 -5.744 1.00 96.44 310 ARG A C 1
ATOM 2402 O O . ARG A 1 310 ? -2.118 -13.127 -4.614 1.00 96.44 310 ARG A O 1
ATOM 2409 N N . LEU A 1 311 ? -0.551 -12.342 -6.008 1.00 98.06 311 LEU A N 1
ATOM 2410 C CA . LEU A 1 311 ? 0.074 -11.444 -5.033 1.00 98.06 311 LEU A CA 1
ATOM 2411 C C . LEU A 1 311 ? -0.063 -10.005 -5.515 1.00 98.06 311 LEU A C 1
ATOM 2413 O O . LEU A 1 311 ? 0.234 -9.700 -6.674 1.00 98.06 311 LEU A O 1
ATOM 2417 N N . HIS A 1 312 ? -0.474 -9.104 -4.629 1.00 97.31 312 HIS A N 1
ATOM 2418 C CA . HIS A 1 312 ? -0.629 -7.692 -4.959 1.00 97.31 312 HIS A CA 1
ATOM 2419 C C . HIS A 1 312 ? -0.134 -6.802 -3.826 1.00 97.31 312 HIS A C 1
ATOM 2421 O O . HIS A 1 312 ? -0.525 -6.965 -2.674 1.00 97.31 312 HIS A O 1
ATOM 2427 N N . TRP A 1 313 ? 0.700 -5.827 -4.175 1.00 97.88 313 TRP A N 1
ATOM 2428 C CA . TRP A 1 313 ? 1.127 -4.763 -3.278 1.00 97.88 313 TRP A CA 1
ATOM 2429 C C . TRP A 1 313 ? 0.826 -3.421 -3.936 1.00 97.88 313 TRP A C 1
ATOM 2431 O O . TRP A 1 313 ? 1.319 -3.131 -5.027 1.00 97.88 313 TRP A O 1
ATOM 2441 N N . TYR A 1 314 ? -0.028 -2.628 -3.294 1.00 96.44 314 TYR A N 1
ATOM 2442 C CA . TYR A 1 314 ? -0.644 -1.437 -3.864 1.00 96.44 314 TYR A CA 1
ATOM 2443 C C . TYR A 1 314 ? -0.471 -0.225 -2.947 1.00 96.44 314 TYR A C 1
ATOM 2445 O O . TYR A 1 314 ? -0.808 -0.264 -1.760 1.00 96.44 314 TYR A O 1
ATOM 2453 N N . HIS A 1 315 ? 0.001 0.880 -3.521 1.00 95.81 315 HIS A N 1
ATOM 2454 C CA . HIS A 1 315 ? 0.057 2.183 -2.869 1.00 95.81 315 HIS A CA 1
ATOM 2455 C C . HIS A 1 315 ? -1.131 3.051 -3.306 1.00 95.81 315 HIS A C 1
ATOM 2457 O O . HIS A 1 315 ? -1.503 3.048 -4.481 1.00 95.81 315 HIS A O 1
ATOM 2463 N N . ARG A 1 316 ? -1.680 3.865 -2.389 1.00 91.94 316 ARG A N 1
ATOM 2464 C CA . ARG A 1 316 ? -2.884 4.693 -2.617 1.00 91.94 316 ARG A CA 1
ATOM 2465 C C . ARG A 1 316 ? -2.842 5.580 -3.872 1.00 91.94 316 ARG A C 1
ATOM 2467 O O . ARG A 1 316 ? -3.888 5.917 -4.407 1.00 91.94 316 ARG A O 1
ATOM 2474 N N . SER A 1 317 ? -1.651 5.913 -4.379 1.00 91.38 317 SER A N 1
ATOM 2475 C CA . SER A 1 317 ? -1.437 6.660 -5.633 1.00 91.38 317 SER A CA 1
ATOM 2476 C C . SER A 1 317 ? -1.667 5.862 -6.925 1.00 91.38 317 SER A C 1
ATOM 2478 O O . SER A 1 317 ? -1.327 6.358 -8.001 1.00 91.38 317 SER A O 1
ATOM 2480 N N . GLY A 1 318 ? -2.117 4.608 -6.853 1.00 91.06 318 GLY A N 1
ATOM 2481 C CA . GLY A 1 318 ? -2.271 3.733 -8.016 1.00 91.06 318 GLY A CA 1
ATOM 2482 C C . GLY A 1 318 ? -0.978 3.079 -8.521 1.00 91.06 318 GLY A C 1
ATOM 2483 O O . GLY A 1 318 ? -1.028 2.390 -9.537 1.00 91.06 318 GLY A O 1
ATOM 2484 N N . SER A 1 319 ? 0.164 3.299 -7.858 1.00 94.19 319 SER A N 1
ATOM 2485 C CA . SER A 1 319 ? 1.404 2.550 -8.119 1.00 94.19 319 SER A CA 1
ATOM 2486 C C . SER A 1 319 ? 1.291 1.169 -7.471 1.00 94.19 319 SER A C 1
ATOM 2488 O O . SER A 1 319 ? 0.793 1.065 -6.347 1.00 94.19 319 SER A O 1
ATOM 2490 N N . TYR A 1 320 ? 1.743 0.113 -8.147 1.00 96.25 320 TYR A N 1
ATOM 2491 C CA . TYR A 1 320 ? 1.586 -1.252 -7.645 1.00 96.25 320 TYR A CA 1
ATOM 2492 C C . TYR A 1 320 ? 2.604 -2.235 -8.215 1.00 96.25 320 TYR A C 1
ATOM 2494 O O . TYR A 1 320 ? 3.160 -2.031 -9.294 1.00 96.25 320 TYR A O 1
ATOM 2502 N N . ARG A 1 321 ? 2.754 -3.364 -7.519 1.00 97.50 321 ARG A N 1
ATOM 2503 C CA . ARG A 1 321 ? 3.341 -4.589 -8.060 1.00 97.50 321 ARG A CA 1
ATOM 2504 C C . ARG A 1 321 ? 2.339 -5.732 -7.933 1.00 97.50 321 ARG A C 1
ATOM 2506 O O . ARG A 1 321 ? 1.778 -5.959 -6.865 1.00 97.50 321 ARG A O 1
ATOM 2513 N N . GLU A 1 322 ? 2.081 -6.424 -9.035 1.00 97.00 322 GLU A N 1
ATOM 2514 C CA . GLU A 1 322 ? 1.092 -7.501 -9.138 1.00 97.00 322 GLU A CA 1
ATOM 2515 C C . GLU A 1 322 ? 1.718 -8.720 -9.809 1.00 97.00 322 GLU A C 1
ATOM 2517 O O . GLU A 1 322 ? 2.318 -8.593 -10.874 1.00 97.00 322 GLU A O 1
ATOM 2522 N N . MET A 1 323 ? 1.555 -9.893 -9.202 1.00 98.06 323 MET A N 1
ATOM 2523 C CA . MET A 1 323 ? 1.889 -11.189 -9.785 1.00 98.06 323 MET A CA 1
ATOM 2524 C C . MET A 1 323 ? 0.591 -11.965 -9.999 1.00 98.06 323 MET A C 1
ATOM 2526 O O . MET A 1 323 ? -0.123 -12.217 -9.032 1.00 98.06 323 MET A O 1
ATOM 2530 N N . GLY A 1 324 ? 0.279 -12.296 -11.253 1.00 96.25 324 GLY A N 1
ATOM 2531 C CA . GLY A 1 324 ? -0.896 -13.091 -11.625 1.00 96.25 324 GLY A CA 1
ATOM 2532 C C . GLY A 1 324 ? -0.685 -14.608 -11.512 1.00 96.25 324 GLY A C 1
ATOM 2533 O O . GLY A 1 324 ? 0.453 -15.049 -11.322 1.00 96.25 324 GLY A O 1
ATOM 2534 N N . PRO A 1 325 ? -1.748 -15.410 -11.723 1.00 96.12 325 PRO A N 1
ATOM 2535 C CA . PRO A 1 325 ? -1.749 -16.863 -11.485 1.00 96.12 325 PRO A CA 1
ATOM 2536 C C . PRO A 1 325 ? -0.759 -17.646 -12.353 1.00 96.12 325 PRO A C 1
ATOM 2538 O O . PRO A 1 325 ? -0.283 -18.708 -11.967 1.00 96.12 325 PRO A O 1
ATOM 2541 N N . LEU A 1 326 ? -0.387 -17.108 -13.518 1.00 95.88 326 LEU A N 1
ATOM 2542 C CA . LEU A 1 326 ? 0.609 -17.710 -14.412 1.00 95.88 326 LEU A CA 1
ATOM 2543 C C . LEU A 1 326 ? 2.031 -17.155 -14.190 1.00 95.88 326 LEU A C 1
ATOM 2545 O O . LEU A 1 326 ? 2.899 -17.307 -15.049 1.00 95.88 326 LEU A O 1
ATOM 2549 N N . GLY A 1 327 ? 2.274 -16.467 -13.070 1.00 94.50 327 GLY A N 1
ATOM 2550 C CA . GLY A 1 327 ? 3.565 -15.857 -12.737 1.00 94.50 327 GLY A CA 1
ATOM 2551 C C . GLY A 1 327 ? 3.905 -14.601 -13.548 1.00 94.50 327 GLY A C 1
ATOM 2552 O O . GLY A 1 327 ? 5.033 -14.114 -13.484 1.00 94.50 327 GLY A O 1
ATOM 2553 N N . ASN A 1 328 ? 2.955 -14.048 -14.310 1.00 94.38 328 ASN A N 1
ATOM 2554 C CA . ASN A 1 328 ? 3.135 -12.768 -14.992 1.00 94.38 328 ASN A CA 1
ATOM 2555 C C . ASN A 1 328 ? 3.225 -11.632 -13.962 1.00 94.38 328 ASN A C 1
ATOM 2557 O O . ASN A 1 328 ? 2.349 -11.505 -13.110 1.00 94.38 328 ASN A O 1
ATOM 2561 N N . ILE A 1 329 ? 4.257 -10.790 -14.057 1.00 96.69 329 ILE A N 1
ATOM 2562 C CA . ILE A 1 329 ? 4.479 -9.674 -13.129 1.00 96.69 329 ILE A CA 1
ATOM 2563 C C . ILE A 1 329 ? 4.252 -8.345 -13.849 1.00 96.69 329 ILE A C 1
ATOM 2565 O O . ILE A 1 329 ? 4.803 -8.116 -14.925 1.00 96.69 329 ILE A O 1
ATOM 2569 N N . VAL A 1 330 ? 3.486 -7.455 -13.222 1.00 95.31 330 VAL A N 1
ATOM 2570 C CA . VAL A 1 330 ? 3.443 -6.024 -13.538 1.00 95.31 330 VAL A CA 1
ATOM 2571 C C . VAL A 1 330 ? 4.085 -5.276 -12.376 1.00 95.31 330 VAL A C 1
ATOM 2573 O O . VAL A 1 330 ? 3.697 -5.481 -11.228 1.00 95.31 330 VAL A O 1
ATOM 2576 N N . ASP A 1 331 ? 5.055 -4.417 -12.670 1.00 95.94 331 ASP A N 1
ATOM 2577 C CA . ASP A 1 331 ? 5.680 -3.503 -11.711 1.00 95.94 331 ASP A CA 1
ATOM 2578 C C . ASP A 1 331 ? 5.510 -2.081 -12.259 1.00 95.94 331 ASP A C 1
ATOM 2580 O O . ASP A 1 331 ? 5.964 -1.787 -13.369 1.00 95.94 331 ASP A O 1
ATOM 2584 N N . LYS A 1 332 ? 4.749 -1.242 -11.550 1.00 93.31 332 LYS A N 1
ATOM 2585 C CA . LYS A 1 332 ? 4.209 0.016 -12.072 1.00 93.31 332 LYS A CA 1
ATOM 2586 C C . LYS A 1 332 ? 4.423 1.167 -11.095 1.00 93.31 332 LYS A C 1
ATOM 2588 O O . LYS A 1 332 ? 3.841 1.195 -10.008 1.00 93.31 332 LYS A O 1
ATOM 2593 N N . SER A 1 333 ? 5.148 2.187 -11.553 1.00 92.88 333 SER A N 1
ATOM 2594 C CA . SER A 1 333 ? 5.149 3.519 -10.940 1.00 92.88 333 SER A CA 1
ATOM 2595 C C . SER A 1 333 ? 4.252 4.477 -11.724 1.00 92.88 333 SER A C 1
ATOM 2597 O O . SER A 1 333 ? 4.316 4.535 -12.950 1.00 92.88 333 SER A O 1
ATOM 2599 N N . ASN A 1 334 ? 3.453 5.268 -11.007 1.00 90.00 334 ASN A N 1
ATOM 2600 C CA . ASN A 1 334 ? 2.686 6.389 -11.563 1.00 90.00 334 ASN A CA 1
ATOM 2601 C C . ASN A 1 334 ? 3.459 7.728 -11.552 1.00 90.00 334 ASN A C 1
ATOM 2603 O O . ASN A 1 334 ? 2.903 8.776 -11.887 1.00 90.00 334 ASN A O 1
ATOM 2607 N N . ARG A 1 335 ? 4.731 7.703 -11.140 1.00 89.81 335 ARG A N 1
ATOM 2608 C CA . ARG A 1 335 ? 5.694 8.816 -11.172 1.00 89.81 335 ARG A CA 1
ATOM 2609 C C . ARG A 1 335 ? 7.078 8.265 -11.537 1.00 89.81 335 ARG A C 1
ATOM 2611 O O . ARG A 1 335 ? 7.176 7.181 -12.107 1.00 89.81 335 ARG A O 1
ATOM 2618 N N . ASP A 1 336 ? 8.133 9.003 -11.215 1.00 91.94 336 ASP A N 1
ATOM 2619 C CA . ASP A 1 336 ? 9.523 8.592 -11.395 1.00 91.94 336 ASP A CA 1
ATOM 2620 C C . ASP A 1 336 ? 9.784 7.180 -10.834 1.00 91.94 336 ASP A C 1
ATOM 2622 O O . ASP A 1 336 ? 9.172 6.744 -9.851 1.00 91.94 336 ASP A O 1
ATOM 2626 N N . TYR A 1 337 ? 10.693 6.452 -11.479 1.00 94.50 337 TYR A N 1
ATOM 2627 C CA . TYR A 1 337 ? 11.093 5.101 -11.097 1.00 94.50 337 TYR A CA 1
ATOM 2628 C C . TYR A 1 337 ? 12.619 5.022 -11.043 1.00 94.50 337 TYR A C 1
ATOM 2630 O O . TYR A 1 337 ? 13.296 5.202 -12.054 1.00 94.50 337 TYR A O 1
ATOM 2638 N N . PHE A 1 338 ? 13.156 4.750 -9.854 1.00 96.56 338 PHE A N 1
ATOM 2639 C CA . PHE A 1 338 ? 14.592 4.691 -9.600 1.00 96.56 338 PHE A CA 1
ATOM 2640 C C . PHE A 1 338 ? 15.037 3.238 -9.402 1.00 96.56 338 PHE A C 1
ATOM 2642 O O . PHE A 1 338 ? 14.753 2.629 -8.373 1.00 96.56 338 PHE A O 1
ATOM 2649 N N . SER A 1 339 ? 15.768 2.691 -10.378 1.00 96.00 339 SER A N 1
ATOM 2650 C CA . SER A 1 339 ? 16.403 1.368 -10.288 1.00 96.00 339 SER A CA 1
ATOM 2651 C C . SER A 1 339 ? 17.887 1.520 -9.945 1.00 96.00 339 SER A C 1
ATOM 2653 O O . SER A 1 339 ? 18.756 1.509 -10.817 1.00 96.00 339 SER A O 1
ATOM 2655 N N . CYS A 1 340 ? 18.176 1.742 -8.662 1.00 96.12 340 CYS A N 1
ATOM 2656 C CA . CYS A 1 340 ? 19.527 2.026 -8.172 1.00 96.12 340 CYS A CA 1
ATOM 2657 C C . CYS A 1 340 ? 20.193 0.764 -7.602 1.00 96.12 340 CYS A C 1
ATOM 2659 O O . CYS A 1 340 ? 19.680 0.162 -6.660 1.00 96.12 340 CYS A O 1
ATOM 2661 N N . VAL A 1 341 ? 21.368 0.395 -8.123 1.00 96.06 341 VAL A N 1
ATOM 2662 C CA . VAL A 1 341 ? 22.146 -0.774 -7.672 1.00 96.06 341 VAL A CA 1
ATOM 2663 C C . VAL A 1 341 ? 23.599 -0.356 -7.428 1.00 96.06 341 VAL A C 1
ATOM 2665 O O . VAL A 1 341 ? 24.221 0.264 -8.281 1.00 96.06 341 VAL A O 1
ATOM 2668 N N . LEU A 1 342 ? 24.154 -0.692 -6.255 1.00 95.38 342 LEU A N 1
ATOM 2669 C CA . LEU A 1 342 ? 25.519 -0.304 -5.842 1.00 95.38 342 LEU A CA 1
ATOM 2670 C C . LEU A 1 342 ? 26.635 -1.226 -6.377 1.00 95.38 342 LEU A C 1
ATOM 2672 O O . LEU A 1 342 ? 27.809 -1.026 -6.069 1.00 95.38 342 LEU A O 1
ATOM 2676 N N . LYS A 1 343 ? 26.270 -2.284 -7.105 1.00 93.94 343 LYS A N 1
ATOM 2677 C CA . LYS A 1 343 ? 27.158 -3.300 -7.692 1.00 93.94 343 LYS A CA 1
ATOM 2678 C C . LYS A 1 343 ? 26.563 -3.769 -9.030 1.00 93.94 343 LYS A C 1
ATOM 2680 O O . LYS A 1 343 ? 25.820 -3.034 -9.669 1.00 93.94 343 LYS A O 1
ATOM 2685 N N . ASN A 1 344 ? 26.879 -4.989 -9.451 1.00 94.75 344 ASN A N 1
ATOM 2686 C CA . ASN A 1 344 ? 26.441 -5.555 -10.720 1.00 94.75 344 ASN A CA 1
ATOM 2687 C C . ASN A 1 344 ? 24.925 -5.803 -10.753 1.00 94.75 344 ASN A C 1
ATOM 2689 O O . ASN A 1 344 ? 24.379 -6.458 -9.864 1.00 94.75 344 ASN A O 1
ATOM 2693 N N . THR A 1 345 ? 24.287 -5.387 -11.845 1.00 97.06 345 THR A N 1
ATOM 2694 C CA . THR A 1 345 ? 22.964 -5.871 -12.256 1.00 97.06 345 THR A CA 1
ATOM 2695 C C . THR A 1 345 ? 23.146 -6.980 -13.289 1.00 97.06 345 THR A C 1
ATOM 2697 O O . THR A 1 345 ? 23.965 -6.856 -14.199 1.00 97.06 345 THR A O 1
ATOM 2700 N N . HIS A 1 346 ? 22.366 -8.054 -13.175 1.00 97.06 346 HIS A N 1
ATOM 2701 C CA . HIS A 1 346 ? 22.322 -9.133 -14.159 1.00 97.06 346 HIS A CA 1
ATOM 2702 C C . HIS A 1 346 ? 20.891 -9.270 -14.684 1.00 97.06 346 HIS A C 1
ATOM 2704 O O . HIS A 1 346 ? 19.965 -9.477 -13.904 1.00 97.06 346 HIS A O 1
ATOM 2710 N N . GLU A 1 347 ? 20.714 -9.165 -15.999 1.00 96.50 347 GLU A N 1
ATOM 2711 C CA . GLU A 1 347 ? 19.426 -9.333 -16.673 1.00 96.50 347 GLU A CA 1
ATOM 2712 C C . GLU A 1 347 ? 19.538 -10.451 -17.715 1.00 96.50 347 GLU A C 1
ATOM 2714 O O . GLU A 1 347 ? 20.521 -10.536 -18.452 1.00 96.50 347 GLU A O 1
ATOM 2719 N N . SER A 1 348 ? 18.524 -11.311 -17.779 1.00 96.69 348 SER A N 1
ATOM 2720 C CA . SER A 1 348 ? 18.369 -12.321 -18.822 1.00 96.69 348 SER A CA 1
ATOM 2721 C C . SER A 1 348 ? 16.896 -12.413 -19.192 1.00 96.69 348 SER A C 1
ATOM 2723 O O . SER A 1 348 ? 16.043 -12.559 -18.317 1.00 96.69 348 SER A O 1
ATOM 2725 N N . VAL A 1 349 ? 16.594 -12.317 -20.485 1.00 96.56 349 VAL A N 1
ATOM 2726 C CA . VAL A 1 349 ? 15.231 -12.384 -21.019 1.00 96.56 349 VAL A CA 1
ATOM 2727 C C . VAL A 1 349 ? 15.184 -13.537 -22.014 1.00 96.56 349 VAL A C 1
ATOM 2729 O O . VAL A 1 349 ? 15.811 -13.475 -23.066 1.00 96.56 349 VAL A O 1
ATOM 2732 N N . GLY A 1 350 ? 14.460 -14.607 -21.671 1.00 96.12 350 GLY A N 1
ATOM 2733 C CA . GLY A 1 350 ? 14.321 -15.791 -22.534 1.00 96.12 350 GLY A CA 1
ATOM 2734 C C . GLY A 1 350 ? 13.399 -15.590 -23.745 1.00 96.12 350 GLY A C 1
ATOM 2735 O O . GLY A 1 350 ? 13.384 -16.423 -24.646 1.00 96.12 350 GLY A O 1
ATOM 2736 N N . GLY A 1 351 ? 12.630 -14.497 -23.760 1.00 93.25 351 GLY A N 1
ATOM 2737 C CA . GLY A 1 351 ? 11.793 -14.058 -24.878 1.00 93.25 351 GLY A CA 1
ATOM 2738 C C . GLY A 1 351 ? 12.256 -12.713 -25.445 1.00 93.25 351 GLY A C 1
ATOM 2739 O O . GLY A 1 351 ? 13.443 -12.401 -25.461 1.00 93.25 351 GLY A O 1
ATOM 2740 N N . PHE A 1 352 ? 11.313 -11.882 -25.890 1.00 89.50 352 PHE A N 1
ATOM 2741 C CA . PHE A 1 352 ? 11.613 -10.534 -26.379 1.00 89.50 352 PHE A CA 1
ATOM 2742 C C . PHE A 1 352 ? 11.618 -9.504 -25.244 1.00 89.50 352 PHE A C 1
ATOM 2744 O O . PHE A 1 352 ? 10.684 -9.460 -24.444 1.00 89.50 352 PHE A O 1
ATOM 2751 N N . LYS A 1 353 ? 12.621 -8.618 -25.227 1.00 91.75 353 LYS A N 1
ATOM 2752 C CA . LYS A 1 353 ? 12.591 -7.378 -24.443 1.00 91.75 353 LYS A CA 1
ATOM 2753 C C . LYS A 1 353 ? 12.095 -6.238 -25.332 1.00 91.75 353 LYS A C 1
ATOM 2755 O O . LYS A 1 353 ? 12.695 -5.959 -26.367 1.00 91.75 353 LYS A O 1
ATOM 2760 N N . TYR A 1 354 ? 11.019 -5.577 -24.918 1.00 87.44 354 TYR A N 1
ATOM 2761 C CA . TYR A 1 354 ? 10.529 -4.347 -25.539 1.00 87.44 354 TYR A CA 1
ATOM 2762 C C . TYR A 1 354 ? 10.834 -3.167 -24.614 1.00 87.44 354 TYR A C 1
ATOM 2764 O O . TYR A 1 354 ? 10.666 -3.276 -23.403 1.00 87.44 354 TYR A O 1
ATOM 2772 N N . SER A 1 355 ? 11.274 -2.049 -25.186 1.00 89.00 355 SER A N 1
ATOM 2773 C CA . SER A 1 355 ? 11.463 -0.779 -24.483 1.00 89.00 355 SER A CA 1
ATOM 2774 C C . SER A 1 355 ? 10.912 0.338 -25.363 1.00 89.00 355 SER A C 1
ATOM 2776 O O . SER A 1 355 ? 11.120 0.319 -26.575 1.00 89.00 355 SER A O 1
ATOM 2778 N N . SER A 1 356 ? 10.174 1.274 -24.772 1.00 85.06 356 SER A N 1
ATOM 2779 C CA . SER A 1 356 ? 9.574 2.414 -25.465 1.00 85.06 356 SER A CA 1
ATOM 2780 C C . SER A 1 356 ? 9.664 3.634 -24.557 1.00 85.06 356 SER A C 1
ATOM 2782 O O . SER A 1 356 ? 9.297 3.562 -23.385 1.00 85.06 356 SER A O 1
ATOM 2784 N N . ILE A 1 357 ? 10.193 4.735 -25.089 1.00 88.56 357 ILE A N 1
ATOM 2785 C CA . ILE A 1 357 ? 10.414 5.983 -24.362 1.00 88.56 357 ILE A CA 1
ATOM 2786 C C . ILE A 1 357 ? 9.755 7.105 -25.164 1.00 88.56 357 ILE A C 1
ATOM 2788 O O . ILE A 1 357 ? 9.991 7.240 -26.360 1.00 88.56 357 ILE A O 1
ATOM 2792 N N . LYS A 1 358 ? 8.893 7.889 -24.508 1.00 84.94 358 LYS A N 1
ATOM 2793 C CA . LYS A 1 358 ? 8.056 8.918 -25.153 1.00 84.94 358 LYS A CA 1
ATOM 2794 C C . LYS A 1 358 ? 8.789 10.233 -25.449 1.00 84.94 358 LYS A C 1
ATOM 2796 O O . LYS A 1 358 ? 8.349 10.997 -26.303 1.00 84.94 358 LYS A O 1
ATOM 2801 N N . TYR A 1 359 ? 9.852 10.509 -24.700 1.00 87.06 359 TYR A N 1
ATOM 2802 C CA . TYR A 1 359 ? 10.655 11.730 -24.785 1.00 87.06 359 TYR A CA 1
ATOM 2803 C C . TYR A 1 359 ? 12.115 11.349 -25.089 1.00 87.06 359 TYR A C 1
ATOM 2805 O O . TYR A 1 359 ? 12.349 10.501 -25.943 1.00 87.06 359 TYR A O 1
ATOM 2813 N N . GLY A 1 360 ? 13.102 11.948 -24.418 1.00 90.56 360 GLY A N 1
ATOM 2814 C CA . GLY A 1 360 ? 14.507 11.567 -24.582 1.00 90.56 360 GLY A CA 1
ATOM 2815 C C . GLY A 1 360 ? 14.850 10.234 -23.910 1.00 90.56 360 GLY A C 1
ATOM 2816 O O . GLY A 1 360 ? 14.327 9.922 -22.841 1.00 90.56 360 GLY A O 1
ATOM 2817 N N . TYR A 1 361 ? 15.769 9.483 -24.517 1.00 94.69 361 TYR A N 1
ATOM 2818 C CA . TYR A 1 361 ? 16.445 8.337 -23.912 1.00 94.69 361 TYR A CA 1
ATOM 2819 C C . TYR A 1 361 ? 17.956 8.556 -24.001 1.00 94.69 361 TYR A C 1
ATOM 2821 O O . TYR A 1 361 ? 18.480 8.780 -25.090 1.00 94.69 361 TYR A O 1
ATOM 2829 N N . GLU A 1 362 ? 18.645 8.491 -22.865 1.00 95.56 362 GLU A N 1
ATOM 2830 C CA . GLU A 1 362 ? 20.102 8.573 -22.781 1.00 95.56 362 GLU A CA 1
ATOM 2831 C C . GLU A 1 362 ? 20.640 7.260 -22.208 1.00 95.56 362 GLU A C 1
ATOM 2833 O O . GLU A 1 362 ? 20.128 6.744 -21.212 1.00 95.56 362 GLU A O 1
ATOM 2838 N N . LEU A 1 363 ? 21.678 6.718 -22.844 1.00 93.12 363 LEU A N 1
ATOM 28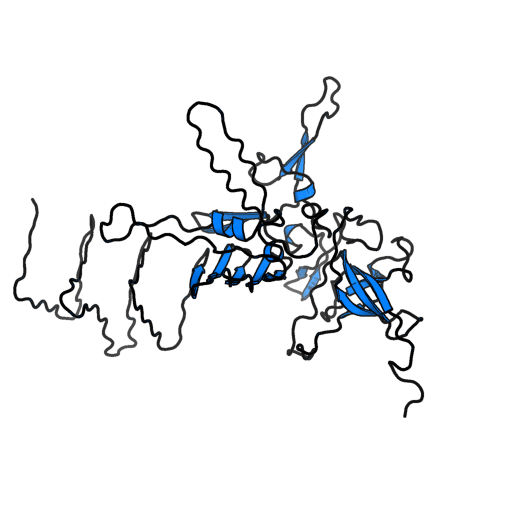39 C CA . LEU A 1 363 ? 22.382 5.525 -22.394 1.00 93.12 363 LEU A CA 1
ATOM 2840 C C . LEU A 1 363 ? 23.875 5.836 -22.336 1.00 93.12 363 LEU A C 1
ATOM 2842 O O . LEU A 1 363 ? 24.507 6.073 -23.363 1.00 93.12 363 LEU A O 1
ATOM 2846 N N . CYS A 1 364 ? 24.424 5.840 -21.125 1.00 90.56 364 CYS A N 1
ATOM 2847 C CA . CYS A 1 364 ? 25.799 6.233 -20.847 1.00 90.56 364 CYS A CA 1
ATOM 2848 C C . CYS A 1 364 ? 26.508 5.147 -20.026 1.00 90.56 364 CYS A C 1
ATOM 2850 O O . CYS A 1 364 ? 25.966 4.655 -19.035 1.00 90.56 364 CYS A O 1
ATOM 2852 N N . VAL A 1 365 ? 27.733 4.795 -20.425 1.00 91.12 365 VAL A N 1
ATOM 2853 C CA . VAL A 1 365 ? 28.671 4.015 -19.606 1.00 91.12 365 VAL A CA 1
ATOM 2854 C C . VAL A 1 365 ? 29.656 5.007 -18.998 1.00 91.12 365 VAL A C 1
ATOM 2856 O O . VAL A 1 365 ? 30.553 5.496 -19.679 1.00 91.12 365 VAL A O 1
ATOM 2859 N N . ASN A 1 366 ? 29.451 5.349 -17.727 1.00 86.75 366 ASN A N 1
ATOM 2860 C CA . ASN A 1 366 ? 30.294 6.310 -17.022 1.00 86.75 366 ASN A CA 1
ATOM 2861 C C . ASN A 1 366 ? 31.503 5.594 -16.399 1.00 86.75 366 ASN A C 1
ATOM 2863 O O . ASN A 1 366 ? 31.342 4.782 -15.486 1.00 86.75 366 ASN A O 1
ATOM 2867 N N . THR A 1 367 ? 32.700 5.878 -16.911 1.00 81.50 367 THR A N 1
ATOM 2868 C CA . THR A 1 367 ? 33.945 5.210 -16.522 1.00 81.50 367 THR A CA 1
ATOM 2869 C C . THR A 1 367 ? 34.722 6.034 -15.500 1.00 81.50 367 THR A C 1
ATOM 2871 O O . THR A 1 367 ? 34.939 7.232 -15.667 1.00 81.50 367 THR A O 1
ATOM 2874 N N . ALA A 1 368 ? 35.230 5.391 -14.447 1.00 77.31 368 ALA A N 1
ATOM 2875 C CA . ALA A 1 368 ? 36.111 6.038 -13.468 1.00 77.31 368 ALA A CA 1
ATOM 2876 C C . ALA A 1 368 ? 37.588 6.062 -13.936 1.00 77.31 368 ALA A C 1
ATOM 2878 O O . ALA A 1 368 ? 38.502 5.945 -13.122 1.00 77.31 368 ALA A O 1
ATOM 2879 N N . GLY A 1 369 ? 37.821 6.181 -15.251 1.00 69.56 369 GLY A N 1
ATOM 2880 C CA . GLY A 1 369 ? 39.151 6.120 -15.874 1.00 69.56 369 GLY A CA 1
ATOM 2881 C C . GLY A 1 369 ? 39.672 4.709 -16.184 1.00 69.56 369 GLY A C 1
ATOM 2882 O O . GLY A 1 369 ? 40.886 4.524 -16.266 1.00 69.56 369 GLY A O 1
ATOM 2883 N N . GLY A 1 370 ? 38.789 3.715 -16.324 1.00 71.19 370 GLY A N 1
ATOM 2884 C CA . GLY A 1 370 ? 39.147 2.336 -16.658 1.00 71.19 370 GLY A CA 1
ATOM 2885 C C . GLY A 1 370 ? 39.148 2.018 -18.161 1.00 71.19 370 GLY A C 1
ATOM 2886 O O . GLY A 1 370 ? 39.355 2.880 -19.017 1.00 71.19 370 GLY A O 1
ATOM 2887 N N . GLN A 1 371 ? 38.975 0.732 -18.471 1.00 75.50 371 GLN A N 1
ATOM 2888 C CA . GLN A 1 371 ? 38.858 0.175 -19.828 1.00 75.50 371 GLN A CA 1
ATOM 2889 C C . GLN A 1 371 ? 37.484 -0.502 -19.988 1.00 75.50 371 GLN A C 1
ATOM 2891 O O . GLN A 1 371 ? 37.391 -1.674 -20.349 1.00 75.50 371 GLN A O 1
ATOM 2896 N N . GLU A 1 372 ? 36.410 0.191 -19.609 1.00 84.19 372 GLU A N 1
ATOM 2897 C CA . GLU A 1 372 ? 35.049 -0.336 -19.702 1.00 84.19 372 GLU A CA 1
ATOM 2898 C C . GLU A 1 372 ? 34.449 -0.127 -21.105 1.00 84.19 372 GLU A C 1
ATOM 2900 O O . GLU A 1 372 ? 34.248 1.001 -21.554 1.00 84.19 372 GLU A O 1
ATOM 2905 N N . ASP A 1 373 ? 34.109 -1.227 -21.780 1.00 87.50 373 ASP A N 1
ATOM 2906 C CA . ASP A 1 373 ? 33.467 -1.214 -23.098 1.00 87.50 373 ASP A CA 1
ATOM 2907 C C . ASP A 1 373 ? 31.932 -1.102 -23.020 1.00 87.50 373 ASP A C 1
ATOM 2909 O O . ASP A 1 373 ? 31.285 -1.757 -22.197 1.00 87.50 373 ASP A O 1
ATOM 2913 N N . TYR A 1 374 ? 31.325 -0.423 -24.000 1.00 91.94 374 TYR A N 1
ATOM 2914 C CA . TYR A 1 374 ? 29.906 -0.596 -24.330 1.00 91.94 374 TYR A CA 1
ATOM 2915 C C . TYR A 1 374 ? 29.729 -1.547 -25.526 1.00 91.94 374 TYR A C 1
ATOM 2917 O O . TYR A 1 374 ? 30.074 -1.217 -26.661 1.00 91.94 374 TYR A O 1
ATOM 2925 N N . TRP A 1 375 ? 29.148 -2.727 -25.289 1.00 92.19 375 TRP A N 1
ATOM 2926 C CA . TRP A 1 375 ? 28.941 -3.752 -26.318 1.00 92.19 375 TRP A CA 1
ATOM 2927 C C . TRP A 1 375 ? 27.480 -3.846 -26.783 1.00 92.19 375 TRP A C 1
ATOM 2929 O O . TRP A 1 375 ? 26.669 -4.532 -26.162 1.00 92.19 375 TRP A O 1
ATOM 2939 N N . LEU A 1 376 ? 27.168 -3.270 -27.949 1.00 94.38 376 LEU A N 1
ATOM 2940 C CA . LEU A 1 376 ? 25.957 -3.604 -28.709 1.00 94.38 376 LEU A CA 1
ATOM 2941 C C . LEU A 1 376 ? 26.275 -4.738 -29.697 1.00 94.38 376 LEU A C 1
ATOM 2943 O O . LEU A 1 376 ? 27.097 -4.568 -30.596 1.00 94.38 376 LEU A O 1
ATOM 2947 N N . ARG A 1 377 ? 25.669 -5.921 -29.522 1.00 93.94 377 ARG A N 1
ATOM 2948 C CA . ARG A 1 377 ? 26.002 -7.113 -30.323 1.00 93.94 377 ARG A CA 1
ATOM 2949 C C . ARG A 1 377 ? 24.811 -8.051 -30.509 1.00 93.94 377 ARG A C 1
ATOM 2951 O O . ARG A 1 377 ? 24.260 -8.548 -29.530 1.00 93.94 377 ARG A O 1
ATOM 2958 N N . VAL A 1 378 ? 24.514 -8.400 -31.759 1.00 94.56 378 VAL A N 1
ATOM 2959 C CA . VAL A 1 378 ? 23.675 -9.559 -32.104 1.00 94.56 378 VAL A CA 1
ATOM 2960 C C . VAL A 1 378 ? 24.580 -10.774 -32.332 1.00 94.56 378 VAL A C 1
ATOM 2962 O O . VAL A 1 378 ? 25.658 -10.656 -32.915 1.00 94.56 378 VAL A O 1
ATOM 2965 N N . LYS A 1 379 ? 24.181 -11.947 -31.828 1.00 93.69 379 LYS A N 1
ATOM 2966 C CA . LYS A 1 379 ? 24.856 -13.227 -32.098 1.00 93.69 379 LYS A CA 1
ATOM 2967 C C . LYS A 1 379 ? 24.011 -14.040 -33.077 1.00 93.69 379 LYS A C 1
ATOM 2969 O O . LYS A 1 379 ? 22.825 -14.237 -32.831 1.00 93.69 379 LYS A O 1
ATOM 2974 N N . GLY A 1 380 ? 24.633 -14.558 -34.134 1.00 94.00 380 GLY A N 1
ATOM 2975 C CA . GLY A 1 380 ? 23.938 -15.267 -35.214 1.00 94.00 380 GLY A CA 1
ATOM 2976 C C . GLY A 1 380 ? 23.600 -14.348 -36.398 1.00 94.00 380 GLY A C 1
ATOM 2977 O O . GLY A 1 380 ? 24.158 -13.258 -36.485 1.00 94.00 380 GLY A O 1
ATOM 2978 N N . PRO A 1 381 ? 22.716 -14.776 -37.316 1.00 94.50 381 PRO A N 1
ATOM 2979 C CA . PRO A 1 381 ? 22.444 -14.095 -38.588 1.00 94.50 381 PRO A CA 1
ATOM 2980 C C . PRO A 1 381 ? 21.429 -12.941 -38.467 1.00 94.50 381 PRO A C 1
ATOM 2982 O O . PRO A 1 381 ? 20.697 -12.675 -39.412 1.00 94.50 381 PRO A O 1
ATOM 2985 N N . GLY A 1 382 ? 21.305 -12.328 -37.288 1.00 93.00 382 GLY A N 1
ATOM 2986 C CA . GLY A 1 382 ? 20.361 -11.235 -37.048 1.00 93.00 382 GLY A CA 1
ATOM 2987 C C . GLY A 1 382 ? 21.013 -9.866 -37.225 1.00 93.00 382 GLY A C 1
ATOM 2988 O O . GLY A 1 382 ? 22.180 -9.682 -36.880 1.00 93.00 382 GLY A O 1
ATOM 2989 N N . ASP A 1 383 ? 20.232 -8.909 -37.713 1.00 93.31 383 ASP A N 1
ATOM 2990 C CA . ASP A 1 383 ? 20.692 -7.558 -38.027 1.00 93.31 383 ASP A CA 1
ATOM 2991 C C . ASP A 1 383 ? 20.611 -6.596 -36.829 1.00 93.31 383 ASP A C 1
ATOM 2993 O O . ASP A 1 383 ? 19.821 -6.778 -35.899 1.00 93.31 383 ASP A O 1
ATOM 2997 N N . VAL A 1 384 ? 21.406 -5.523 -36.884 1.00 93.81 384 VAL A N 1
ATOM 2998 C CA . VAL A 1 384 ? 21.252 -4.337 -36.029 1.00 93.81 384 VAL A CA 1
ATOM 2999 C C . VAL A 1 384 ? 20.679 -3.217 -36.891 1.00 93.81 384 VAL A C 1
ATOM 3001 O O . VAL A 1 384 ? 21.329 -2.769 -37.832 1.00 93.81 384 VAL A O 1
ATOM 3004 N N . HIS A 1 385 ? 19.475 -2.753 -36.557 1.00 91.69 385 HIS A N 1
ATOM 3005 C CA . HIS A 1 385 ? 18.851 -1.600 -37.203 1.00 91.69 385 HIS A CA 1
ATOM 3006 C C . HIS A 1 385 ? 18.995 -0.366 -36.309 1.00 91.69 385 HIS A C 1
ATOM 3008 O O . HIS A 1 385 ? 18.664 -0.419 -35.124 1.00 91.69 385 HIS A O 1
ATOM 3014 N N . LEU A 1 386 ? 19.473 0.735 -36.887 1.00 92.31 386 LEU A N 1
ATOM 3015 C CA . LEU A 1 386 ? 19.510 2.066 -36.284 1.00 92.31 386 LEU A CA 1
ATOM 3016 C C . LEU A 1 386 ? 18.874 3.019 -37.297 1.00 92.31 386 LEU A C 1
ATOM 3018 O O . LEU A 1 386 ? 19.291 3.042 -38.453 1.00 92.31 386 LEU A O 1
ATOM 3022 N N . GLU A 1 387 ? 17.849 3.758 -36.885 1.00 90.31 387 GLU A N 1
ATOM 3023 C CA . GLU A 1 387 ? 17.021 4.571 -37.778 1.00 90.31 387 GLU A CA 1
ATOM 3024 C C . GLU A 1 387 ? 16.621 5.881 -37.093 1.00 90.31 387 GLU A C 1
ATOM 3026 O O . GLU A 1 387 ? 16.412 5.927 -35.881 1.00 90.31 387 GLU A O 1
ATOM 3031 N N . SER A 1 388 ? 16.521 6.943 -37.890 1.00 92.00 388 SER A N 1
ATOM 3032 C CA . SER A 1 388 ? 15.975 8.242 -37.509 1.00 92.00 388 SER A CA 1
ATOM 3033 C C . SER A 1 388 ? 15.070 8.684 -38.656 1.00 92.00 388 SER A C 1
ATOM 3035 O O . SER A 1 388 ? 15.550 8.879 -39.769 1.00 92.00 388 SER A O 1
ATOM 3037 N N . GLU A 1 389 ? 13.756 8.769 -38.424 1.00 90.19 389 GLU A N 1
ATOM 3038 C CA . GLU A 1 389 ? 12.779 8.983 -39.509 1.00 90.19 389 GLU A CA 1
ATOM 3039 C C . GLU A 1 389 ? 12.889 10.374 -40.158 1.00 90.19 389 GLU A C 1
ATOM 3041 O O . GLU A 1 389 ? 12.611 10.535 -41.344 1.00 90.19 389 GLU A O 1
ATOM 3046 N N . GLN A 1 390 ? 13.249 11.388 -39.363 1.00 92.44 390 GLN A N 1
ATOM 3047 C CA . GLN A 1 390 ? 13.298 12.801 -39.776 1.00 92.44 390 GLN A CA 1
ATOM 3048 C C . GLN A 1 390 ? 14.535 13.549 -39.258 1.00 92.44 390 GLN A C 1
ATOM 3050 O O . GLN A 1 390 ? 14.800 14.667 -39.695 1.00 92.44 390 GLN A O 1
ATOM 3055 N N . GLY A 1 391 ? 15.256 12.981 -38.287 1.00 93.06 391 GLY A N 1
ATOM 3056 C CA . GLY A 1 391 ? 16.427 13.603 -37.678 1.00 93.06 391 GLY A CA 1
ATOM 3057 C C . GLY A 1 391 ? 17.736 13.110 -38.290 1.00 93.06 391 GLY A C 1
ATOM 3058 O O . GLY A 1 391 ? 17.764 12.207 -39.123 1.00 93.06 391 GLY A O 1
ATOM 3059 N N . ASN A 1 392 ? 18.844 13.665 -37.810 1.00 94.75 392 ASN A N 1
ATOM 3060 C CA . ASN A 1 392 ? 20.172 13.198 -38.190 1.00 94.75 392 ASN A CA 1
ATOM 3061 C C . ASN A 1 392 ? 20.491 11.838 -37.541 1.00 94.75 392 ASN A C 1
ATOM 3063 O O . ASN A 1 392 ? 19.952 11.487 -36.488 1.00 94.75 392 ASN A O 1
ATOM 3067 N N . PHE A 1 393 ? 21.432 11.112 -38.145 1.00 94.56 393 PHE A N 1
ATOM 3068 C CA . PHE A 1 393 ? 22.182 10.042 -37.491 1.00 94.56 393 PHE A CA 1
ATOM 3069 C C . PHE A 1 393 ? 23.644 10.485 -37.386 1.00 94.56 393 PHE A C 1
ATOM 3071 O O . PHE A 1 393 ? 24.288 10.746 -38.402 1.00 94.56 393 PHE A O 1
ATOM 3078 N N . GLU A 1 394 ? 24.155 10.611 -36.163 1.00 95.06 394 GLU A N 1
ATOM 3079 C CA . GLU A 1 394 ? 25.443 11.250 -35.879 1.00 95.06 394 GLU A CA 1
ATOM 3080 C C . GLU A 1 394 ? 26.339 10.306 -35.069 1.00 95.06 394 GLU A C 1
ATOM 3082 O O . GLU A 1 394 ? 25.898 9.681 -34.105 1.00 95.06 394 GLU A O 1
ATOM 3087 N N . VAL A 1 395 ? 27.612 10.196 -35.460 1.00 94.25 395 VAL A N 1
ATOM 3088 C CA . VAL A 1 395 ? 28.605 9.338 -34.797 1.00 94.25 395 VAL A CA 1
ATOM 3089 C C . VAL A 1 395 ? 29.859 10.157 -34.526 1.00 94.25 395 VAL A C 1
ATOM 3091 O O . VAL A 1 395 ? 30.507 10.642 -35.452 1.00 94.25 395 VAL A O 1
ATOM 3094 N N . TYR A 1 396 ? 30.217 10.291 -33.249 1.00 94.06 396 TYR A N 1
ATOM 3095 C CA . TYR A 1 396 ? 31.340 11.109 -32.799 1.00 94.06 396 TYR A CA 1
ATOM 3096 C C . TYR A 1 396 ? 32.411 10.256 -32.120 1.00 94.06 396 TYR A C 1
ATOM 3098 O O . TYR A 1 396 ? 32.158 9.626 -31.097 1.00 94.06 396 TYR A O 1
ATOM 3106 N N . CYS A 1 397 ? 33.636 10.297 -32.644 1.00 92.75 397 CYS A N 1
ATOM 3107 C CA . CYS A 1 397 ? 34.823 9.749 -31.993 1.00 92.75 397 CYS A CA 1
ATOM 3108 C C . CYS A 1 397 ? 35.817 10.902 -31.797 1.00 92.75 397 CYS A C 1
ATOM 3110 O O . CYS A 1 397 ? 36.501 11.285 -32.739 1.00 92.75 397 CYS A O 1
ATOM 3112 N N . LYS A 1 398 ? 35.805 11.537 -30.614 1.00 91.00 398 LYS A N 1
ATOM 3113 C CA . LYS A 1 398 ? 36.489 12.828 -30.388 1.00 91.00 398 LYS A CA 1
ATOM 3114 C C . LYS A 1 398 ? 38.014 12.715 -30.445 1.00 91.00 398 LYS A C 1
ATOM 3116 O O . LYS A 1 398 ? 38.645 13.451 -31.192 1.00 91.00 398 LYS A O 1
ATOM 3121 N N . ASP A 1 399 ? 38.563 11.763 -29.694 1.00 90.31 399 ASP A N 1
ATOM 3122 C CA . ASP A 1 399 ? 40.009 11.578 -29.501 1.00 90.31 399 ASP A CA 1
ATOM 3123 C C . ASP A 1 399 ? 40.498 10.201 -30.003 1.00 90.31 399 ASP A C 1
ATOM 3125 O O . ASP A 1 399 ? 41.601 9.762 -29.681 1.00 90.31 399 ASP A O 1
ATOM 3129 N N . GLY A 1 400 ? 39.658 9.482 -30.758 1.00 89.56 400 GLY A N 1
ATOM 3130 C CA . GLY A 1 400 ? 39.881 8.093 -31.168 1.00 89.56 400 GLY A CA 1
ATOM 3131 C C . GLY A 1 400 ? 39.692 7.848 -32.667 1.00 89.56 400 GLY A C 1
ATOM 3132 O O . GLY A 1 400 ? 39.583 8.773 -33.467 1.00 89.56 400 GLY A O 1
ATOM 3133 N N . ILE A 1 401 ? 39.651 6.568 -33.049 1.00 91.62 401 ILE A N 1
ATOM 3134 C CA . ILE A 1 401 ? 39.494 6.118 -34.438 1.00 91.62 401 ILE A CA 1
ATOM 3135 C C . ILE A 1 401 ? 38.211 5.291 -34.553 1.00 91.62 401 ILE A C 1
ATOM 3137 O O . ILE A 1 401 ? 38.030 4.314 -33.828 1.00 91.62 401 ILE A O 1
ATOM 3141 N N . ALA A 1 402 ? 37.342 5.650 -35.499 1.00 94.19 402 ALA A N 1
ATOM 3142 C CA . ALA A 1 402 ? 36.182 4.842 -35.859 1.00 94.19 402 ALA A CA 1
ATOM 3143 C C . ALA A 1 402 ? 36.582 3.755 -36.872 1.00 94.19 402 ALA A C 1
ATOM 3145 O O . ALA A 1 402 ? 37.057 4.061 -37.965 1.00 94.19 402 ALA A O 1
ATOM 3146 N N . PHE A 1 403 ? 36.362 2.486 -36.523 1.00 93.12 403 PHE A N 1
ATOM 3147 C CA . PHE A 1 403 ? 36.584 1.347 -37.416 1.00 93.12 403 PHE A CA 1
ATOM 3148 C C . PHE A 1 403 ? 35.251 0.833 -37.964 1.00 93.12 403 PHE A C 1
ATOM 3150 O O . PHE A 1 403 ? 34.351 0.496 -37.197 1.00 93.12 403 PHE A O 1
ATOM 3157 N N . ILE A 1 404 ? 35.141 0.726 -39.290 1.00 94.25 404 ILE A N 1
ATOM 3158 C CA . ILE A 1 404 ? 34.011 0.085 -39.973 1.00 94.25 404 ILE A CA 1
ATOM 3159 C C . ILE A 1 404 ? 34.576 -1.044 -40.833 1.00 94.25 404 ILE A C 1
ATOM 3161 O O . ILE A 1 404 ? 35.357 -0.797 -41.749 1.00 94.25 404 ILE A O 1
ATOM 3165 N N . THR A 1 405 ? 34.167 -2.278 -40.541 1.00 95.00 405 THR A N 1
ATOM 3166 C CA . THR A 1 405 ? 34.620 -3.480 -41.251 1.00 95.00 405 THR A CA 1
ATOM 3167 C C . THR A 1 405 ? 33.409 -4.273 -41.714 1.00 95.00 405 THR A C 1
ATOM 3169 O O . THR A 1 405 ? 32.639 -4.769 -40.895 1.00 95.00 405 THR A O 1
ATOM 3172 N N . ALA A 1 406 ? 33.256 -4.418 -43.027 1.00 95.81 406 ALA A N 1
ATOM 3173 C CA . ALA A 1 406 ? 32.215 -5.221 -43.657 1.00 95.81 406 ALA A CA 1
ATOM 3174 C C . ALA A 1 406 ? 32.726 -5.785 -44.992 1.00 95.81 406 ALA A C 1
ATOM 3176 O O . ALA A 1 406 ? 33.674 -5.258 -45.572 1.00 95.81 406 ALA A O 1
ATOM 3177 N N . SER A 1 407 ? 32.081 -6.836 -45.503 1.00 97.00 407 SER A N 1
ATOM 3178 C CA . SER A 1 407 ? 32.339 -7.352 -46.857 1.00 97.00 407 SER A CA 1
ATOM 3179 C C . SER A 1 407 ? 31.857 -6.396 -47.955 1.00 97.00 407 SER A C 1
ATOM 3181 O O . SER A 1 407 ? 32.396 -6.403 -49.060 1.00 97.00 407 SER A O 1
ATOM 3183 N N . LYS A 1 408 ? 30.849 -5.571 -47.649 1.00 95.69 408 LYS A N 1
ATOM 3184 C CA . LYS A 1 408 ? 30.310 -4.510 -48.500 1.00 95.69 408 LYS A CA 1
ATOM 3185 C C . LYS A 1 408 ? 29.822 -3.363 -47.615 1.00 95.69 408 LYS A C 1
ATOM 3187 O O . LYS A 1 408 ? 29.247 -3.610 -46.559 1.00 95.69 408 LYS A O 1
ATOM 3192 N N . ILE A 1 409 ? 30.035 -2.130 -48.062 1.00 95.50 409 ILE A N 1
ATOM 3193 C CA . ILE A 1 409 ? 29.456 -0.915 -47.480 1.00 95.50 409 ILE A CA 1
ATOM 3194 C C . ILE A 1 409 ? 28.702 -0.214 -48.612 1.00 95.50 409 ILE A C 1
ATOM 3196 O O . ILE A 1 409 ? 29.217 -0.126 -49.728 1.00 95.50 409 ILE A O 1
ATOM 3200 N N . GLU A 1 410 ? 27.486 0.252 -48.342 1.00 93.50 410 GLU A N 1
ATOM 3201 C CA . GLU A 1 410 ? 26.653 0.983 -49.298 1.00 93.50 410 GLU A CA 1
ATOM 3202 C C . GLU A 1 410 ? 26.199 2.308 -48.689 1.00 93.50 410 GLU A C 1
ATOM 3204 O O . GLU A 1 410 ? 25.769 2.350 -47.538 1.00 93.50 410 GLU A O 1
ATOM 3209 N N . PHE A 1 411 ? 26.249 3.373 -49.486 1.00 91.31 411 PHE A N 1
ATOM 3210 C CA . PHE A 1 411 ? 25.678 4.672 -49.149 1.00 91.31 411 PHE A CA 1
ATOM 3211 C C . PHE A 1 411 ? 24.675 5.034 -50.241 1.00 91.31 411 PHE A C 1
ATOM 3213 O O . PHE A 1 411 ? 25.060 5.312 -51.374 1.00 91.31 411 PHE A O 1
ATOM 3220 N N . ASN A 1 412 ? 23.389 4.992 -49.899 1.00 89.19 412 ASN A N 1
ATOM 3221 C CA . ASN A 1 412 ? 22.291 5.235 -50.828 1.00 89.19 412 ASN A CA 1
ATOM 3222 C C . ASN A 1 412 ? 21.599 6.548 -50.442 1.00 89.19 412 ASN A C 1
ATOM 3224 O O . ASN A 1 412 ? 20.767 6.571 -49.537 1.00 89.19 412 ASN A O 1
ATOM 3228 N N . ALA A 1 413 ? 21.961 7.643 -51.113 1.00 85.62 413 ALA A N 1
ATOM 3229 C CA . ALA A 1 413 ? 21.233 8.904 -51.009 1.00 85.62 413 ALA A CA 1
ATOM 3230 C C . ALA A 1 413 ? 19.970 8.853 -51.885 1.00 85.62 413 ALA A C 1
ATOM 3232 O O . ALA A 1 413 ? 19.996 8.296 -52.983 1.00 85.62 413 ALA A O 1
ATOM 3233 N N . LYS A 1 414 ? 18.875 9.445 -51.403 1.00 80.69 414 LYS A N 1
ATOM 3234 C CA . LYS A 1 414 ? 17.723 9.810 -52.237 1.00 80.69 414 LYS A CA 1
ATOM 3235 C C . LYS A 1 414 ? 17.841 11.296 -52.570 1.00 80.69 414 LYS A C 1
ATOM 3237 O O . LYS A 1 414 ? 18.208 12.069 -51.685 1.00 80.69 414 LYS A O 1
ATOM 3242 N N . GLU A 1 415 ? 17.570 11.643 -53.825 1.00 61.44 415 GLU A N 1
ATOM 3243 C CA . GLU A 1 415 ? 17.413 13.032 -54.292 1.00 61.44 415 GLU A CA 1
ATOM 3244 C C . GLU A 1 415 ? 16.091 13.646 -53.798 1.00 61.44 415 GLU A C 1
ATOM 3246 O O . GLU A 1 415 ? 15.108 12.877 -53.656 1.00 61.44 415 GLU A O 1
#

Secondary structure (DSSP, 8-state):
--SS-TTSS---EEEEEEEE---TT-S--EEEEETTTS-S-TTTS-GGGS-EEEE---TTS--BTTBS--S--PPTT-EEEEEETTGGG--SEEEEEE------S---TTSSSS----S---EEEE-TTT--EEEEPPPGGGS----SEEEEETTTEEEEE---S-EEEEE--B-TTS-BS-EEEEE-SS-TT-B--GGGG--SSSPGGGTTS-SS-HHHHBTTTSTT---------STT-PPPP------HHHHHHHTPPPPEEPSS--TT-EE-PPPP----BTTTEEEEE-TTS-EEEEE--TT--EEEEE-TTS-EEEE-TTS-EEEE-SS------SS------SS------SS--------SSS---------SS-------SSS------SSS------S--------

Sequence (415 aa):
MEPDFMGKEGFTWAVGVVEDRMDPLFLGRCKVRWLGWHTKDKHDLRTDDLPWAFPLMPITSASQTGVGTSPTGPVEGTWVMGFFRDGDAANDPVMLGTLGGRPDKPCNPNEGFNDPRDYSPAFYQVDPATGNIVKEPPKFTDVPQHPRDVKFNKKRGIEIVEWSDKATLVKGQTDDDGNLLSGVLVEETDSQEAQVPDYEFSYNYPLLRFLGEPTTPRLARGREDGSTKIDTVLTSIGPGGMSVVKQVGTSIVQTKANLRMDPYPKAKGTSGSTFQEPASPYDAAYPYNHVHITESGHAIEIDDTPTSERLHWYHRSGSYREMGPLGNIVDKSNRDYFSCVLKNTHESVGGFKYSSIKYGYELCVNTAGGQEDYWLRVKGPGDVHLESEQGNFEVYCKDGIAFITASKIEFNAKE

InterPro domains:
  IPR009590 Protein Gp5, N-terminal OB-fold domain [PF06714] (40-127)